Protein AF-A0A7Y5U8U3-F1 (afdb_monomer_lite)

Radius of gyration: 31.41 Å; chains: 1; bounding box: 68×71×103 Å

pLDDT: mean 82.49, std 16.89, range [25.64, 98.81]

Foldseek 3Di:
DVVVLVVLLVVLVVLLVVLVVLVVVQDDPHDGPPPPPPPVVVVVSLVSLQVSLVVQLVSCCVVPNCPDPLSVLSVDGFDQDPVRDTPSVSNNVSSVVVSVCSVVCVVPDDDPDAAEQDQVQAPQAAEEEEEEDPLLLVLLCVLFPFQHWHDDVFTWGWGWFQAPVRDIGIYTYDYFPHFFLQSLLVVLLRCCVRRVYQAYEYFAAWAWAQDLVAAQQAKEKEQWEKEFADWDDDPPDDIDGPIDGTGFDPLLNVLLVCVVVFCLDPLQDCVLLVDDDDDDDPDPVQFDDDPVSSVSNVNNNPPPPDGHYYDYWHEYAACDDQPACPVVVVVCVVPVTHTTYGGHQRSSSVSQVVDVVRRGYMYIHRHQHYHRGHGDVSSNSSSSSSSSSSVSSSVNSPSDDRPDDDPSRDLDPPCPVALAWKDAFPAWIFGWAFPDDDPQKTKIKGFQRTPGHHVVVLVVCLVCVVVDDQLRQKMFGLNFQAMFGFPHRWDWDDDPGMIIIITGGDPQPQFDQLQPFDKDFDWDQLDPVIDTDPPDIDGRPRCVQVLLQVQLQADQCFPDDDNGTHFCLLVSCVVPNDPCSQSRSSRRLNSLCHGWDQDPVVRDTDRSVSQFPGWDGKDWDDASDPQKTKIWTWTDTHNDPHTDIDIGIYGNDPPVRHDDDPPPPPVDDD

Secondary structure (DSSP, 8-state):
-HHHHHHHHHHHHHHHHHHHHHHHTTEETTEE---TT-HHHHHHHHHHHHHHHHHHHHHHHHHH-TTSHHHHTT-SPP-B-TTS-BTTTTTHHHHHHHHHHHHHHTT-PPP---EE--TT-TT--SEEEEE-SHHHHHHHHTTS---EEEESSSEEEEEEEE-TTS-EEEEEEEE-SS-SHHHHHHHHHHHHHHH--SEEEEEEEEEEPS-SS--TT-EEEEEEEEE---EE--TTS--EE--EEEEPPHHHHHHHHTGGGS--TTTTSHHHH-SPPPPP---GGGB-S-HHHHHHHHHHTTTTSS---EEEEEEEE-SS---SSHHHHHHHHH-TTEEEEESSHHHHHHHHHTSSSPPPEEEEEEEEEETTB---HHHHHHHHHHHHHHHHHHHHT--S---S---SSS---TTSSSSEEEEETTTEEEEEEEEEEETTEEEEEEESS-SB--HHHHHHHHHTGGGS-GGGSEEEEGGGTEEEEBSS--EEEEETTEEEEEEEBPPPPPPPPGGG---EEEE-TTSSS--EEEEEEE-GGGGHHHHHHHHHTSBTT-SSS-TT--BSHHHHHHHH-GGGHHHHHHHHHHHHHHS-EEETTTTEEE-TTTTEEEEEEEEE---SBTTEEEEEEEEEETT-SSPEEEEEEEE--STTS-PPP-TTTTS---

Structure (mmCIF, N/CA/C/O backbone):
data_AF-A0A7Y5U8U3-F1
#
_entry.id   AF-A0A7Y5U8U3-F1
#
loop_
_atom_site.group_PDB
_atom_site.id
_atom_site.type_symbol
_atom_site.label_atom_id
_atom_site.label_alt_id
_atom_site.label_comp_id
_atom_site.label_asym_id
_atom_site.label_entity_id
_atom_site.label_seq_id
_atom_site.pdbx_PDB_ins_code
_atom_site.Cartn_x
_atom_site.Cartn_y
_atom_site.Cartn_z
_atom_site.occupancy
_atom_site.B_iso_or_equiv
_atom_site.auth_seq_id
_atom_site.auth_comp_id
_atom_site.auth_asym_id
_atom_site.auth_atom_id
_atom_site.pdbx_PDB_model_num
ATOM 1 N N . MET A 1 1 ? 1.180 -22.832 -9.086 1.00 30.94 1 MET A N 1
ATOM 2 C CA . MET A 1 1 ? 0.641 -23.916 -8.230 1.00 30.94 1 MET A CA 1
ATOM 3 C C . MET A 1 1 ? 1.594 -25.105 -8.176 1.00 30.94 1 MET A C 1
ATOM 5 O O . MET A 1 1 ? 2.217 -25.264 -7.141 1.00 30.94 1 MET A O 1
ATOM 9 N N . VAL A 1 2 ? 1.851 -25.814 -9.286 1.00 25.64 2 VAL A N 1
ATOM 10 C CA . VAL A 1 2 ? 2.823 -26.938 -9.336 1.00 25.64 2 VAL A CA 1
ATOM 11 C C . VAL A 1 2 ? 4.246 -26.537 -8.893 1.00 25.64 2 VAL A C 1
ATOM 13 O O . VAL A 1 2 ? 4.939 -27.315 -8.246 1.00 25.64 2 VAL A O 1
ATOM 16 N N . ALA A 1 3 ? 4.679 -25.302 -9.177 1.00 29.58 3 ALA A N 1
ATOM 17 C CA . ALA A 1 3 ? 5.973 -24.781 -8.716 1.00 29.58 3 ALA A CA 1
ATOM 18 C C . ALA A 1 3 ? 6.032 -24.517 -7.194 1.00 29.58 3 ALA A C 1
ATOM 20 O O . ALA A 1 3 ? 7.074 -24.717 -6.585 1.00 29.58 3 ALA A O 1
ATOM 21 N N . ILE A 1 4 ? 4.908 -24.131 -6.579 1.00 39.44 4 ILE A N 1
ATOM 22 C CA . ILE A 1 4 ? 4.803 -23.834 -5.137 1.00 39.44 4 ILE A CA 1
ATOM 23 C C . ILE A 1 4 ? 4.740 -25.142 -4.329 1.00 39.44 4 ILE A C 1
ATOM 25 O O . ILE A 1 4 ? 5.334 -25.255 -3.262 1.00 39.44 4 ILE A O 1
ATOM 29 N N . GLU A 1 5 ? 4.059 -26.164 -4.853 1.00 44.19 5 GLU A N 1
ATOM 30 C CA . GLU A 1 5 ? 3.980 -27.495 -4.231 1.00 44.19 5 GLU A CA 1
ATOM 31 C C . GLU A 1 5 ? 5.332 -28.223 -4.224 1.00 44.19 5 GLU A C 1
ATOM 33 O O . GLU A 1 5 ? 5.681 -28.895 -3.246 1.00 44.19 5 GLU A O 1
ATOM 38 N N . ARG A 1 6 ? 6.124 -28.054 -5.292 1.00 46.38 6 ARG A N 1
ATOM 39 C CA . ARG A 1 6 ? 7.469 -28.631 -5.396 1.00 46.38 6 ARG A CA 1
ATOM 40 C C . ARG A 1 6 ? 8.427 -28.023 -4.362 1.00 46.38 6 ARG A C 1
ATOM 42 O O . ARG A 1 6 ? 9.148 -28.774 -3.712 1.00 46.38 6 ARG A O 1
ATOM 49 N N . ASP A 1 7 ? 8.343 -26.709 -4.153 1.00 61.81 7 ASP A N 1
ATOM 50 C CA . ASP A 1 7 ? 9.146 -25.959 -3.175 1.00 61.81 7 ASP A CA 1
ATOM 51 C C . ASP A 1 7 ? 8.806 -26.345 -1.718 1.00 61.81 7 ASP A C 1
ATOM 53 O O . ASP A 1 7 ? 9.686 -26.625 -0.904 1.00 61.81 7 ASP A O 1
ATOM 57 N N . ASN A 1 8 ? 7.515 -26.499 -1.395 1.00 67.44 8 ASN A N 1
ATOM 58 C CA . ASN A 1 8 ? 7.073 -26.896 -0.050 1.00 67.44 8 ASN A CA 1
ATOM 59 C C . ASN A 1 8 ? 7.468 -28.335 0.325 1.00 67.44 8 ASN A C 1
ATOM 61 O O . ASN A 1 8 ? 7.839 -28.600 1.472 1.00 67.44 8 ASN A O 1
ATOM 65 N N . THR A 1 9 ? 7.411 -29.265 -0.633 1.00 71.69 9 THR A N 1
ATOM 66 C CA . THR A 1 9 ? 7.802 -30.668 -0.412 1.00 71.69 9 THR A CA 1
ATOM 67 C C . THR A 1 9 ? 9.312 -30.792 -0.196 1.00 71.69 9 THR A C 1
ATOM 69 O O . THR A 1 9 ? 9.760 -31.513 0.698 1.00 71.69 9 THR A O 1
ATOM 72 N N . GLU A 1 10 ? 10.104 -30.056 -0.978 1.00 73.38 10 GLU A N 1
ATOM 73 C CA . GLU A 1 10 ? 11.561 -30.007 -0.843 1.00 73.38 10 GLU A CA 1
ATOM 74 C C . GLU A 1 10 ? 11.975 -29.398 0.503 1.00 73.38 10 GLU A C 1
ATOM 76 O O . GLU A 1 10 ? 12.818 -29.961 1.212 1.00 73.38 10 GLU A O 1
ATOM 81 N N . ARG A 1 11 ? 11.301 -28.318 0.920 1.00 80.50 11 ARG A N 1
ATOM 82 C CA . ARG A 1 11 ? 11.548 -27.658 2.204 1.00 80.50 11 ARG A CA 1
ATOM 83 C C . ARG A 1 11 ? 11.194 -28.532 3.410 1.00 80.50 11 ARG A C 1
ATOM 85 O O . ARG A 1 11 ? 11.972 -28.578 4.361 1.00 80.50 11 ARG A O 1
ATOM 92 N N . LEU A 1 12 ? 10.069 -29.254 3.378 1.00 81.62 12 LEU A N 1
ATOM 93 C CA . LEU A 1 12 ? 9.714 -30.222 4.428 1.00 81.62 12 LEU A CA 1
ATOM 94 C C . LEU A 1 12 ? 10.737 -31.363 4.514 1.00 81.62 12 LEU A C 1
ATOM 96 O O . LEU A 1 12 ? 11.136 -31.749 5.612 1.00 81.62 12 LEU A O 1
ATOM 100 N N . GLY A 1 13 ? 11.205 -31.864 3.367 1.00 80.50 13 GLY A N 1
ATOM 101 C CA . GLY A 1 13 ? 12.235 -32.901 3.316 1.00 80.50 13 GLY A CA 1
ATOM 102 C C . GLY A 1 13 ? 13.582 -32.445 3.888 1.00 80.50 13 GLY A C 1
ATOM 103 O O . GLY A 1 13 ? 14.270 -33.235 4.531 1.00 80.50 13 GLY A O 1
ATOM 104 N N . GLN A 1 14 ? 13.956 -31.179 3.686 1.00 84.25 14 GLN A N 1
ATOM 105 C CA . GLN A 1 14 ? 15.144 -30.589 4.306 1.00 84.25 14 GLN A CA 1
ATOM 106 C C . GLN A 1 14 ? 15.009 -30.510 5.832 1.00 84.25 14 GLN A C 1
ATOM 108 O O . GLN A 1 14 ? 15.882 -31.008 6.538 1.00 84.25 14 GLN A O 1
ATOM 113 N N . LEU A 1 15 ? 13.907 -29.945 6.335 1.00 84.00 15 LEU A N 1
ATOM 114 C CA . LEU A 1 15 ? 13.679 -29.794 7.777 1.00 84.00 15 LEU A CA 1
ATOM 115 C C . LEU A 1 15 ? 13.629 -31.140 8.506 1.00 84.00 15 LEU A C 1
ATOM 117 O O . LEU A 1 15 ? 14.062 -31.230 9.652 1.00 84.00 15 LEU A O 1
ATOM 121 N N . LEU A 1 16 ? 13.127 -32.187 7.845 1.00 85.06 16 LEU A N 1
ATOM 122 C CA . LEU A 1 16 ? 13.119 -33.535 8.403 1.00 85.06 16 LEU A CA 1
ATOM 123 C C . LEU A 1 16 ? 14.542 -34.080 8.605 1.00 85.06 16 LEU A C 1
ATOM 125 O O . LEU A 1 16 ? 14.820 -34.616 9.673 1.00 85.06 16 LEU A O 1
ATOM 129 N N . ARG A 1 17 ? 15.442 -33.901 7.626 1.00 84.19 17 ARG A N 1
ATOM 130 C CA . ARG A 1 17 ? 16.853 -34.311 7.751 1.00 84.19 17 ARG A CA 1
ATOM 131 C C . ARG A 1 17 ? 17.572 -33.534 8.851 1.00 84.19 17 ARG A C 1
ATOM 133 O O . ARG A 1 17 ? 18.213 -34.149 9.690 1.00 84.19 17 ARG A O 1
ATOM 140 N N . GLU A 1 18 ? 17.386 -32.214 8.893 1.00 83.69 18 GLU A N 1
ATOM 141 C CA . GLU A 1 18 ? 17.947 -31.354 9.948 1.00 83.69 18 GLU A CA 1
ATOM 142 C C . GLU A 1 18 ? 17.466 -31.786 11.347 1.00 83.69 18 GLU A C 1
ATOM 144 O O . GLU A 1 18 ? 18.234 -31.794 12.304 1.00 83.69 18 GLU A O 1
ATOM 149 N N . GLY A 1 19 ? 16.199 -32.194 11.475 1.00 81.69 19 GLY A N 1
ATOM 150 C CA . GLY A 1 19 ? 15.658 -32.719 12.728 1.00 81.69 19 GLY A CA 1
ATOM 151 C C . GLY A 1 19 ? 16.243 -34.075 13.122 1.00 81.69 19 GLY A C 1
ATOM 152 O O . GLY A 1 19 ? 16.535 -34.300 14.292 1.00 81.69 19 GLY A O 1
ATOM 153 N N . GLU A 1 20 ? 16.412 -34.985 12.161 1.00 81.94 20 GLU A N 1
ATOM 154 C CA . GLU A 1 20 ? 17.027 -36.297 12.393 1.00 81.94 20 GLU A CA 1
ATOM 155 C C . GLU A 1 20 ? 18.504 -36.165 12.798 1.00 81.94 20 GLU A C 1
ATOM 157 O O . GLU A 1 20 ? 18.944 -36.870 13.706 1.00 81.94 20 GLU A O 1
ATOM 162 N N . GLU A 1 21 ? 19.229 -35.211 12.208 1.00 80.00 21 GLU A N 1
ATOM 163 C CA . GLU A 1 21 ? 20.586 -34.831 12.615 1.00 80.00 21 GLU A CA 1
ATOM 164 C C . GLU A 1 21 ? 20.610 -34.265 14.038 1.00 80.00 21 GLU A C 1
ATOM 166 O O . GLU A 1 21 ? 21.392 -34.737 14.849 1.00 80.00 21 GLU A O 1
ATOM 171 N N . LEU A 1 22 ? 19.703 -33.348 14.403 1.00 76.94 22 LEU A N 1
ATOM 172 C CA . LEU A 1 22 ? 19.616 -32.824 15.777 1.00 76.94 22 LEU A CA 1
ATOM 173 C C . LEU A 1 22 ? 19.314 -33.914 16.820 1.00 76.94 22 LEU A C 1
ATOM 175 O O . LEU A 1 22 ? 19.774 -33.831 17.958 1.00 76.94 22 LEU A O 1
ATOM 179 N N . VAL A 1 23 ? 18.526 -34.933 16.461 1.00 74.19 23 VAL A N 1
ATOM 180 C CA . VAL A 1 23 ? 18.261 -36.081 17.344 1.00 74.19 23 VAL A CA 1
ATOM 181 C C . VAL A 1 23 ? 19.501 -36.972 17.475 1.00 74.19 23 VAL A C 1
ATOM 183 O O . VAL A 1 23 ? 19.782 -37.437 18.580 1.00 74.19 23 VAL A O 1
ATOM 186 N N . ALA A 1 24 ? 20.241 -37.194 16.385 1.00 69.38 24 ALA A N 1
ATOM 187 C CA . ALA A 1 24 ? 21.482 -37.970 16.379 1.00 69.38 24 ALA A CA 1
ATOM 188 C C . ALA A 1 24 ? 22.634 -37.243 17.101 1.00 69.38 24 ALA A C 1
ATOM 190 O O . ALA A 1 24 ? 23.353 -37.859 17.880 1.00 69.38 24 ALA A O 1
ATOM 191 N N . ASP A 1 25 ? 22.744 -35.923 16.942 1.00 64.50 25 ASP A N 1
ATOM 192 C CA . ASP A 1 25 ? 23.668 -35.051 17.683 1.00 64.50 25 ASP A CA 1
ATOM 193 C C . ASP A 1 25 ? 23.417 -35.099 19.201 1.00 64.50 25 ASP A C 1
ATOM 195 O O . ASP A 1 25 ? 24.288 -34.738 19.986 1.00 64.50 25 ASP A O 1
ATOM 199 N N . TRP A 1 26 ? 22.233 -35.546 19.635 1.00 64.56 26 TRP A N 1
ATOM 200 C CA . TRP A 1 26 ? 21.880 -35.705 21.046 1.00 64.56 26 TRP A CA 1
ATOM 201 C C . TRP A 1 26 ? 22.037 -37.157 21.555 1.00 64.56 26 TRP A C 1
ATOM 203 O O . TRP A 1 26 ? 22.127 -37.376 22.767 1.00 64.56 26 TRP A O 1
ATOM 213 N N . TRP A 1 27 ? 22.087 -38.161 20.664 1.00 55.69 27 TRP A N 1
ATOM 214 C CA . TRP A 1 27 ? 22.120 -39.598 20.996 1.00 55.69 27 TRP A CA 1
ATOM 215 C C . TRP A 1 27 ? 23.104 -40.391 20.124 1.00 55.69 27 TRP A C 1
ATOM 217 O O . TRP A 1 27 ? 22.936 -40.469 18.910 1.00 55.69 27 TRP A O 1
ATOM 227 N N . VAL A 1 28 ? 24.024 -41.133 20.752 1.00 45.47 28 VAL A N 1
ATOM 228 C CA . VAL A 1 28 ? 24.842 -42.161 20.077 1.00 45.47 28 VAL A CA 1
ATOM 229 C C . VAL A 1 28 ? 24.639 -43.504 20.785 1.00 45.47 28 VAL A C 1
ATOM 231 O O . VAL A 1 28 ? 24.711 -43.583 22.009 1.00 45.47 28 VAL A O 1
ATOM 234 N N . ASP A 1 29 ? 24.329 -44.560 20.026 1.00 39.72 29 ASP A N 1
ATOM 235 C CA . ASP A 1 29 ? 24.202 -45.951 20.503 1.00 39.72 29 ASP A CA 1
ATOM 236 C C . ASP A 1 29 ? 23.297 -46.166 21.736 1.00 39.72 29 ASP A C 1
ATOM 238 O O . ASP A 1 29 ? 23.566 -46.995 22.605 1.00 39.72 29 ASP A O 1
ATOM 242 N N . GLY A 1 30 ? 22.181 -45.436 21.817 1.00 43.81 30 GLY A N 1
ATOM 243 C CA . GLY A 1 30 ? 21.188 -45.621 22.884 1.00 43.81 30 GLY A CA 1
ATOM 244 C C . GLY A 1 30 ? 21.535 -44.945 24.215 1.00 43.81 30 GLY A C 1
ATOM 245 O O . GLY A 1 30 ? 20.812 -45.147 25.193 1.00 43.81 30 GLY A O 1
ATOM 246 N N . TYR A 1 31 ? 22.578 -44.110 24.244 1.00 38.72 31 TYR A N 1
ATOM 247 C CA . TYR A 1 31 ? 22.940 -43.276 25.388 1.00 38.72 31 TYR A CA 1
ATOM 248 C C . TYR A 1 31 ? 22.909 -41.782 25.006 1.00 38.72 31 TYR A C 1
ATOM 250 O O . TYR A 1 31 ? 23.302 -41.429 23.890 1.00 38.72 31 TYR A O 1
ATOM 258 N N . PRO A 1 32 ? 22.440 -40.889 25.902 1.00 54.09 32 PRO A N 1
ATOM 259 C CA . PRO A 1 32 ? 22.532 -39.450 25.675 1.00 54.09 32 PRO A CA 1
ATOM 260 C C . PRO A 1 32 ? 24.007 -39.039 25.629 1.00 54.09 32 PRO A C 1
ATOM 262 O O . PRO A 1 32 ? 24.787 -39.466 26.486 1.00 54.09 32 PRO A O 1
ATOM 265 N N . LEU A 1 33 ? 24.385 -38.202 24.658 1.00 53.94 33 LEU A N 1
ATOM 266 C CA . LEU A 1 33 ? 25.693 -37.550 24.669 1.00 53.94 33 LEU A CA 1
ATOM 267 C C . LEU A 1 33 ? 25.806 -36.767 25.977 1.00 53.94 33 LEU A C 1
ATOM 269 O O . LEU A 1 33 ? 25.033 -35.851 26.259 1.00 53.94 33 LEU A O 1
ATOM 273 N N . THR A 1 34 ? 26.724 -37.188 26.838 1.00 45.12 34 THR A N 1
ATOM 274 C CA . THR A 1 34 ? 26.915 -36.559 28.135 1.00 45.12 34 THR A CA 1
ATOM 275 C C . THR A 1 34 ? 27.558 -35.188 27.939 1.00 45.12 34 THR A C 1
ATOM 277 O O . THR A 1 34 ? 28.772 -35.067 28.049 1.00 45.12 34 THR A O 1
ATOM 280 N N . HIS A 1 35 ? 26.753 -34.134 27.779 1.00 48.91 35 HIS A N 1
ATOM 281 C CA . HIS A 1 35 ? 27.114 -32.772 28.213 1.00 48.91 35 HIS A CA 1
ATOM 282 C C . HIS A 1 35 ? 27.058 -32.665 29.749 1.00 48.91 35 HIS A C 1
ATOM 284 O O . HIS A 1 35 ? 26.630 -31.664 30.321 1.00 48.91 35 HIS A O 1
ATOM 290 N N . ILE A 1 36 ? 27.442 -33.732 30.458 1.00 43.84 36 ILE A N 1
ATOM 291 C CA . ILE A 1 36 ? 27.514 -33.729 31.916 1.00 43.84 36 ILE A CA 1
ATOM 292 C C . ILE A 1 36 ? 28.747 -32.898 32.276 1.00 43.84 36 ILE A C 1
ATOM 294 O O . ILE A 1 36 ? 29.857 -33.420 32.343 1.00 43.84 36 ILE A O 1
ATOM 298 N N . GLY A 1 37 ? 28.537 -31.593 32.464 1.00 46.91 37 GLY A N 1
ATOM 299 C CA . GLY A 1 37 ? 29.555 -30.651 32.932 1.00 46.91 37 GLY A CA 1
ATOM 300 C C . GLY A 1 37 ? 29.828 -29.435 32.042 1.00 46.91 37 GLY A C 1
ATOM 301 O O . GLY A 1 37 ? 30.671 -28.635 32.433 1.00 46.91 37 GLY A O 1
ATOM 302 N N . ASP A 1 38 ? 29.135 -29.265 30.910 1.00 54.75 38 ASP A N 1
ATOM 303 C CA . ASP A 1 38 ? 29.293 -28.104 30.014 1.00 54.75 38 ASP A CA 1
ATOM 304 C C . ASP A 1 38 ? 27.938 -27.394 29.788 1.00 54.75 38 ASP A C 1
ATOM 306 O O . ASP A 1 38 ? 27.159 -27.819 28.930 1.00 54.75 38 ASP A O 1
ATOM 310 N N . PRO A 1 39 ? 27.605 -26.368 30.601 1.00 57.88 39 PRO A N 1
ATOM 311 C CA . PRO A 1 39 ? 26.345 -25.627 30.502 1.00 57.88 39 PRO A CA 1
ATOM 312 C C . PRO A 1 39 ? 26.193 -24.871 29.178 1.00 57.88 39 PRO A C 1
ATOM 314 O O . PRO A 1 39 ? 25.087 -24.799 28.645 1.00 57.88 39 PRO A O 1
ATOM 317 N N . ASP A 1 40 ? 27.297 -24.358 28.630 1.00 57.47 40 ASP A N 1
ATOM 318 C CA . ASP A 1 40 ? 27.280 -23.501 27.443 1.00 57.47 40 ASP A CA 1
ATOM 319 C C . ASP A 1 40 ? 26.906 -24.314 26.189 1.00 57.47 40 ASP A C 1
ATOM 321 O O . ASP A 1 40 ? 26.108 -23.866 25.362 1.00 57.47 40 ASP A O 1
ATOM 325 N N . GLY A 1 41 ? 27.389 -25.559 26.087 1.00 60.84 41 GLY A N 1
ATOM 326 C CA . GLY A 1 41 ? 27.025 -26.472 24.996 1.00 60.84 41 GLY A CA 1
ATOM 327 C C . GLY A 1 41 ? 25.560 -26.939 25.023 1.00 60.84 41 GLY A C 1
ATOM 328 O O . GLY A 1 41 ? 24.977 -27.213 23.971 1.00 60.84 41 GLY A O 1
ATOM 329 N N . LEU A 1 42 ? 24.937 -27.005 26.207 1.00 65.62 42 LEU A N 1
ATOM 330 C CA . LEU A 1 42 ? 23.518 -27.350 26.349 1.00 65.62 42 LEU A CA 1
ATOM 331 C C . LEU A 1 42 ? 22.612 -26.208 25.876 1.00 65.62 42 LEU A C 1
ATOM 333 O O . LEU A 1 42 ? 21.643 -26.455 25.153 1.00 65.62 42 LEU A O 1
ATOM 337 N N . ASP A 1 43 ? 22.934 -24.976 26.264 1.00 66.94 43 ASP A N 1
ATOM 338 C CA . ASP A 1 43 ? 22.167 -23.793 25.877 1.00 66.94 43 ASP A CA 1
ATOM 339 C C . ASP A 1 43 ? 22.245 -23.555 24.359 1.00 66.94 43 ASP A C 1
ATOM 341 O O . ASP A 1 43 ? 21.211 -23.331 23.723 1.00 66.94 43 ASP A O 1
ATOM 345 N N . GLU A 1 44 ? 23.425 -23.729 23.750 1.00 70.50 44 GLU A N 1
ATOM 346 C CA . GLU A 1 44 ? 23.607 -23.640 22.293 1.00 70.50 44 GLU A CA 1
ATOM 347 C C . GLU A 1 44 ? 22.792 -24.714 21.543 1.00 70.50 44 GLU A C 1
ATOM 349 O O . GLU A 1 44 ? 22.140 -24.435 20.528 1.00 70.50 44 GLU A O 1
ATOM 354 N N . PHE A 1 45 ? 22.767 -25.950 22.053 1.00 71.25 45 PHE A N 1
ATOM 355 C CA . PHE A 1 45 ? 21.959 -27.024 21.474 1.00 71.25 45 PHE A CA 1
ATOM 356 C C . PHE A 1 45 ? 20.453 -26.735 21.581 1.00 71.25 45 PHE A C 1
ATOM 358 O O . PHE A 1 45 ? 19.717 -26.892 20.600 1.00 71.25 45 PHE A O 1
ATOM 365 N N . VAL A 1 46 ? 19.978 -26.283 22.749 1.00 72.50 46 VAL A N 1
ATOM 366 C CA . VAL A 1 46 ? 18.566 -25.929 22.964 1.00 72.50 46 VAL A CA 1
ATOM 367 C C . VAL A 1 46 ? 18.159 -24.761 22.064 1.00 72.50 46 VAL A C 1
ATOM 369 O O . VAL A 1 46 ? 17.077 -24.804 21.479 1.00 72.50 46 VAL A O 1
ATOM 372 N N . GLU A 1 47 ? 19.014 -23.757 21.874 1.00 75.38 47 GLU A N 1
ATOM 373 C CA . GLU A 1 47 ? 18.753 -22.627 20.976 1.00 75.38 47 GLU A CA 1
ATOM 374 C C . GLU A 1 47 ? 18.638 -23.065 19.505 1.00 75.38 47 GLU A C 1
ATOM 376 O O . GLU A 1 47 ? 17.675 -22.700 18.812 1.00 75.38 47 GLU A O 1
ATOM 381 N N . ARG A 1 48 ? 19.555 -23.923 19.034 1.00 77.38 48 ARG A N 1
ATOM 382 C CA . ARG A 1 48 ? 19.489 -24.529 17.691 1.00 77.38 48 ARG A CA 1
ATOM 383 C C . ARG A 1 48 ? 18.197 -25.327 17.500 1.00 77.38 48 ARG A C 1
ATOM 385 O O . ARG A 1 48 ? 17.498 -25.148 16.499 1.00 77.38 48 ARG A O 1
ATOM 392 N N . ALA A 1 49 ? 17.834 -26.150 18.482 1.00 76.19 49 ALA A N 1
ATOM 393 C CA . ALA A 1 49 ? 16.617 -26.955 18.458 1.00 76.19 49 ALA A CA 1
ATOM 394 C C . ALA A 1 49 ? 15.334 -26.103 18.475 1.00 76.19 49 ALA A C 1
ATOM 396 O O . ALA A 1 49 ? 14.378 -26.403 17.755 1.00 76.19 49 ALA A O 1
ATOM 397 N N . GLN A 1 50 ? 15.308 -25.013 19.250 1.00 80.81 50 GLN A N 1
ATOM 398 C CA . GLN A 1 50 ? 14.187 -24.067 19.280 1.00 80.81 50 GLN A CA 1
ATOM 399 C C . GLN A 1 50 ? 14.021 -23.334 17.951 1.00 80.81 50 GLN A C 1
ATOM 401 O O . GLN A 1 50 ? 12.897 -23.176 17.470 1.00 80.81 50 GLN A O 1
ATOM 406 N N . THR A 1 51 ? 15.128 -22.926 17.334 1.00 76.94 51 THR A N 1
ATOM 407 C CA . THR A 1 51 ? 15.132 -22.247 16.033 1.00 76.94 51 THR A CA 1
ATOM 408 C C . THR A 1 51 ? 14.609 -23.166 14.929 1.00 76.94 51 THR A C 1
ATOM 410 O O . THR A 1 51 ? 13.736 -22.778 14.142 1.00 76.94 51 THR A O 1
ATOM 413 N N . TRP A 1 52 ? 15.072 -24.418 14.906 1.00 85.69 52 TRP A N 1
ATOM 414 C CA . TRP A 1 52 ? 14.567 -25.442 13.992 1.00 85.69 52 TRP A CA 1
ATOM 415 C C . TRP A 1 52 ? 13.064 -25.697 14.198 1.00 85.69 52 TRP A C 1
ATOM 417 O O . TRP A 1 52 ? 12.283 -25.660 13.242 1.00 85.69 52 TRP A O 1
ATOM 427 N N . ARG A 1 53 ? 12.619 -25.845 15.452 1.00 87.81 53 ARG A N 1
ATOM 428 C CA . ARG A 1 53 ? 11.206 -26.043 15.810 1.00 87.81 53 ARG A CA 1
ATOM 429 C C . ARG A 1 53 ? 10.321 -24.861 15.388 1.00 87.81 53 ARG A C 1
ATOM 431 O O . ARG A 1 53 ? 9.257 -25.080 14.814 1.00 87.81 53 ARG A O 1
ATOM 438 N N . LEU A 1 54 ? 10.747 -23.616 15.610 1.00 78.88 54 LEU A N 1
ATOM 439 C CA . LEU A 1 54 ? 10.026 -22.412 15.160 1.00 78.88 54 LEU A CA 1
ATOM 440 C C . LEU A 1 54 ? 9.912 -22.345 13.633 1.00 78.88 54 LEU A C 1
ATOM 442 O O . LEU A 1 54 ? 8.871 -21.950 13.100 1.00 78.88 54 LEU A O 1
ATOM 446 N N . THR A 1 55 ? 10.955 -22.781 12.926 1.00 78.31 55 THR A N 1
ATOM 447 C CA . THR A 1 55 ? 10.948 -22.881 11.462 1.00 78.31 55 THR A CA 1
ATOM 448 C C . THR A 1 55 ? 9.924 -23.918 10.991 1.00 78.31 55 THR A C 1
ATOM 450 O O . THR A 1 55 ? 9.121 -23.628 10.100 1.00 78.31 55 THR A O 1
ATOM 453 N N . CYS A 1 56 ? 9.875 -25.083 11.645 1.00 78.69 56 CYS A N 1
ATOM 454 C CA . CYS A 1 56 ? 8.873 -26.118 11.387 1.00 78.69 56 CYS A CA 1
ATOM 455 C C . CYS A 1 56 ? 7.450 -25.626 11.688 1.00 78.69 56 CYS A C 1
ATOM 457 O O . CYS A 1 56 ? 6.570 -25.753 10.841 1.00 78.69 56 CYS A O 1
ATOM 459 N N . LEU A 1 57 ? 7.224 -24.997 12.846 1.00 82.62 57 LEU A N 1
ATOM 460 C CA . LEU A 1 57 ? 5.922 -24.449 13.236 1.00 82.62 57 LEU A CA 1
ATOM 461 C C . LEU A 1 57 ? 5.428 -23.394 12.242 1.00 82.62 57 LEU A C 1
ATOM 463 O O . LEU A 1 57 ? 4.255 -23.399 11.872 1.00 82.62 57 LEU A O 1
ATOM 467 N N . THR A 1 58 ? 6.317 -22.510 11.785 1.00 75.56 58 THR A N 1
ATOM 468 C CA . THR A 1 58 ? 5.982 -21.466 10.808 1.00 75.56 58 THR A CA 1
ATOM 469 C C . THR A 1 58 ? 5.563 -22.080 9.476 1.00 75.56 58 THR A C 1
ATOM 471 O O . THR A 1 58 ? 4.564 -21.659 8.893 1.00 75.56 58 THR A O 1
ATOM 474 N N . LEU A 1 59 ? 6.301 -23.086 8.998 1.00 76.06 59 LEU A N 1
ATOM 475 C CA . LEU A 1 59 ? 5.979 -23.767 7.749 1.00 76.06 59 LEU A CA 1
ATOM 476 C C . LEU A 1 59 ? 4.663 -24.548 7.858 1.00 76.06 59 LEU A C 1
ATOM 478 O O . LEU A 1 59 ? 3.788 -24.368 7.018 1.00 76.06 59 LEU A O 1
ATOM 482 N N . LEU A 1 60 ? 4.472 -25.345 8.912 1.00 74.56 60 LEU A N 1
ATOM 483 C CA . LEU A 1 60 ? 3.240 -26.117 9.112 1.00 74.56 60 LEU A CA 1
ATOM 484 C C . LEU A 1 60 ? 2.019 -25.215 9.318 1.00 74.56 60 LEU A C 1
ATOM 486 O O . LEU A 1 60 ? 0.970 -25.470 8.734 1.00 74.56 60 LEU A O 1
ATOM 490 N N . SER A 1 61 ? 2.165 -24.106 10.049 1.00 73.81 61 SER A N 1
ATOM 491 C CA . SER A 1 61 ? 1.080 -23.132 10.228 1.00 73.81 61 SER A CA 1
ATOM 492 C C . SER A 1 61 ? 0.694 -22.450 8.916 1.00 73.81 61 SER A C 1
ATOM 494 O O . SER A 1 61 ? -0.471 -22.114 8.727 1.00 73.81 61 SER A O 1
ATOM 496 N N . ARG A 1 62 ? 1.647 -22.262 7.994 1.00 73.69 62 ARG A N 1
ATOM 497 C CA . ARG A 1 62 ? 1.369 -21.753 6.641 1.00 73.69 62 ARG A CA 1
ATOM 498 C C . ARG A 1 62 ? 0.707 -22.801 5.749 1.00 73.69 62 ARG A C 1
ATOM 500 O O . ARG A 1 62 ? -0.158 -22.437 4.963 1.00 73.69 62 ARG A O 1
ATOM 507 N N . LEU A 1 63 ? 1.123 -24.063 5.857 1.00 65.94 63 LEU A N 1
ATOM 508 C CA . LEU A 1 63 ? 0.620 -25.155 5.020 1.00 65.94 63 LEU A CA 1
ATOM 509 C C . LEU A 1 63 ? -0.777 -25.626 5.441 1.00 65.94 63 LEU A C 1
ATOM 511 O O . LEU A 1 63 ? -1.631 -25.816 4.584 1.00 65.94 63 LEU A O 1
ATOM 515 N N . PHE A 1 64 ? -1.020 -25.770 6.745 1.00 71.31 64 PHE A N 1
ATOM 516 C CA . PHE A 1 64 ? -2.227 -26.407 7.283 1.00 71.31 64 PHE A CA 1
ATOM 517 C C . PHE A 1 64 ? -3.063 -25.496 8.196 1.00 71.31 64 PHE A C 1
ATOM 519 O O . PHE A 1 64 ? -4.159 -25.864 8.614 1.00 71.31 64 PHE A O 1
ATOM 526 N N . GLY A 1 65 ? -2.561 -24.302 8.525 1.00 63.75 65 GLY A N 1
ATOM 527 C CA . GLY A 1 65 ? -3.147 -23.422 9.537 1.00 63.75 65 GLY A CA 1
ATOM 528 C C . GLY A 1 65 ? -2.597 -23.689 10.942 1.00 63.75 65 GLY A C 1
ATOM 529 O O . GLY A 1 65 ? -2.120 -24.780 11.260 1.00 63.75 65 GLY A O 1
ATOM 530 N N . SER A 1 66 ? -2.657 -22.677 11.811 1.00 67.31 66 SER A N 1
ATOM 531 C CA . SER A 1 66 ? -2.129 -22.739 13.185 1.00 67.31 66 SER A CA 1
ATOM 532 C C . SER A 1 66 ? -2.885 -23.718 14.087 1.00 67.31 66 SER A C 1
ATOM 534 O O . SER A 1 66 ? -2.309 -24.271 15.019 1.00 67.31 66 SER A O 1
ATOM 536 N N . GLU A 1 67 ? -4.165 -23.962 13.798 1.00 73.12 67 GLU A N 1
ATOM 537 C CA . GLU A 1 67 ? -5.020 -24.855 14.587 1.00 73.12 67 GLU A CA 1
ATOM 538 C C . GLU A 1 67 ? -4.897 -26.335 14.197 1.00 73.12 67 GLU A C 1
ATOM 540 O O . GLU A 1 67 ? -5.446 -27.200 14.886 1.00 73.12 67 GLU A O 1
ATOM 545 N N . HIS A 1 68 ? -4.176 -26.639 13.115 1.00 76.50 68 HIS A N 1
ATOM 546 C CA . HIS A 1 68 ? -4.025 -28.000 12.618 1.00 76.50 68 HIS A CA 1
ATOM 547 C C . HIS A 1 68 ? -3.272 -28.888 13.624 1.00 76.50 68 HIS A C 1
ATOM 549 O O . HIS A 1 68 ? -2.293 -28.416 14.212 1.00 76.50 68 HIS A O 1
ATOM 555 N N . PRO A 1 69 ? -3.641 -30.175 13.804 1.00 79.88 69 PRO A N 1
ATOM 556 C CA . PRO A 1 69 ? -2.959 -31.074 14.741 1.00 79.88 69 PRO A CA 1
ATOM 557 C C . PRO A 1 69 ? -1.438 -31.132 14.545 1.00 79.88 69 PRO A C 1
ATOM 559 O O . PRO A 1 69 ? -0.692 -31.169 15.521 1.00 79.88 69 PRO A O 1
ATOM 562 N N . LEU A 1 70 ? -0.971 -31.065 13.293 1.00 80.62 70 LEU A N 1
ATOM 563 C CA . LEU A 1 70 ? 0.459 -31.060 12.964 1.00 80.62 70 LEU A CA 1
ATOM 564 C C . LEU A 1 70 ? 1.168 -29.768 13.393 1.00 80.62 70 LEU A C 1
ATOM 566 O O . LEU A 1 70 ? 2.286 -29.821 13.901 1.00 80.62 70 LEU A O 1
ATOM 570 N N . SER A 1 71 ? 0.507 -28.617 13.244 1.00 79.25 71 SER A N 1
ATOM 571 C CA . SER A 1 71 ? 1.012 -27.321 13.714 1.00 79.25 71 SER A CA 1
ATOM 572 C C . SER A 1 71 ? 1.016 -27.261 15.243 1.00 79.25 71 SER A C 1
ATOM 574 O O . SER A 1 71 ? 2.001 -26.839 15.844 1.00 79.25 71 SER A O 1
ATOM 576 N N . LYS A 1 72 ? -0.039 -27.771 15.892 1.00 81.81 72 LYS A N 1
ATOM 577 C CA . LYS A 1 72 ? -0.135 -27.859 17.358 1.00 81.81 72 LYS A CA 1
ATOM 578 C C . LYS A 1 72 ? 0.927 -28.763 17.967 1.00 81.81 72 LYS A C 1
ATOM 580 O O . LYS A 1 72 ? 1.477 -28.421 19.006 1.00 81.81 72 LYS A O 1
ATOM 585 N N . ALA A 1 73 ? 1.277 -29.863 17.306 1.00 80.38 73 ALA A N 1
ATOM 586 C CA . ALA A 1 73 ? 2.349 -30.741 17.769 1.00 80.38 73 ALA A CA 1
ATOM 587 C C . ALA A 1 73 ? 3.732 -30.056 17.782 1.00 80.38 73 ALA A C 1
ATOM 589 O O . ALA A 1 73 ? 4.626 -30.499 18.495 1.00 80.38 73 ALA A O 1
ATOM 590 N N . MET A 1 74 ? 3.897 -28.955 17.037 1.00 80.94 74 MET A N 1
ATOM 591 C CA . MET A 1 74 ? 5.087 -28.098 17.066 1.00 80.94 74 MET A CA 1
ATOM 592 C C . MET A 1 74 ? 4.936 -26.885 17.987 1.00 80.94 74 MET A C 1
ATOM 594 O O . MET A 1 74 ? 5.858 -26.078 18.072 1.00 80.94 74 MET A O 1
ATOM 598 N N . ALA A 1 75 ? 3.796 -26.695 18.657 1.00 71.50 75 ALA A N 1
ATOM 599 C CA . ALA A 1 75 ? 3.529 -25.527 19.500 1.00 71.50 75 ALA A CA 1
ATOM 600 C C . ALA A 1 75 ? 4.219 -25.601 20.874 1.00 71.50 75 ALA A C 1
ATOM 602 O O . ALA A 1 75 ? 4.462 -24.557 21.491 1.00 71.50 75 ALA A O 1
ATOM 603 N N . ASP A 1 76 ? 4.639 -26.793 21.292 1.00 75.94 76 ASP A N 1
ATOM 604 C CA . ASP A 1 76 ? 5.383 -26.966 22.531 1.00 75.94 76 ASP A CA 1
ATOM 605 C C . ASP A 1 76 ? 6.873 -26.648 22.335 1.00 75.94 76 ASP A C 1
ATOM 607 O O . ASP A 1 76 ? 7.505 -27.158 21.405 1.00 75.94 76 ASP A O 1
ATOM 611 N N . PRO A 1 77 ? 7.460 -25.779 23.178 1.00 76.56 77 PRO A N 1
ATOM 612 C CA . PRO A 1 77 ? 8.880 -25.460 23.112 1.00 76.56 77 PRO A CA 1
ATOM 613 C C . PRO A 1 77 ? 9.746 -26.677 23.443 1.00 76.56 77 PRO A C 1
ATOM 615 O O . PRO A 1 77 ? 9.383 -27.513 24.272 1.00 76.56 77 PRO A O 1
ATOM 618 N N . VAL A 1 78 ? 10.938 -26.713 22.847 1.00 72.62 78 VAL A N 1
ATOM 619 C CA . VAL A 1 78 ? 11.984 -27.675 23.206 1.00 72.62 78 VAL A CA 1
ATOM 620 C C . VAL A 1 78 ? 12.400 -27.442 24.662 1.00 72.62 78 VAL A C 1
ATOM 622 O O . VAL A 1 78 ? 12.866 -26.360 25.018 1.00 72.62 78 VAL A O 1
ATOM 625 N N . ARG A 1 79 ? 12.181 -28.422 25.537 1.00 68.50 79 ARG A N 1
ATOM 626 C CA . ARG A 1 79 ? 12.486 -28.303 26.969 1.00 68.50 79 ARG A CA 1
ATOM 627 C C . ARG A 1 79 ? 13.163 -29.558 27.483 1.00 68.50 79 ARG A C 1
ATOM 629 O O . ARG A 1 79 ? 12.868 -30.662 27.029 1.00 68.50 79 ARG A O 1
ATOM 636 N N . GLN A 1 80 ? 14.038 -29.354 28.461 1.00 62.56 80 GLN A N 1
ATOM 637 C CA . GLN A 1 80 ? 14.587 -30.423 29.273 1.00 62.56 80 GLN A CA 1
ATOM 638 C C . GLN A 1 80 ? 13.570 -30.787 30.363 1.00 62.56 80 GLN A C 1
ATOM 640 O O . GLN A 1 80 ? 13.079 -29.910 31.078 1.00 62.56 80 GLN A O 1
ATOM 645 N N . ASP A 1 81 ? 13.209 -32.062 30.467 1.00 59.44 81 ASP A N 1
ATOM 646 C CA . ASP A 1 81 ? 12.378 -32.553 31.563 1.00 59.44 81 ASP A CA 1
ATOM 647 C C . ASP A 1 81 ? 13.192 -32.727 32.859 1.00 59.44 81 ASP A C 1
ATOM 649 O O . ASP A 1 81 ? 14.422 -32.652 32.869 1.00 59.44 81 ASP A O 1
ATOM 653 N N . GLY A 1 82 ? 12.507 -32.990 33.978 1.00 47.69 82 GLY A N 1
ATOM 654 C CA . GLY A 1 82 ? 13.145 -33.188 35.289 1.00 47.69 82 GLY A CA 1
ATOM 655 C C . GLY A 1 82 ? 14.090 -34.398 35.379 1.00 47.69 82 GLY A C 1
ATOM 656 O O . GLY A 1 82 ? 14.715 -34.590 36.417 1.00 47.69 82 GLY A O 1
ATOM 657 N N . SER A 1 83 ? 14.203 -35.207 34.318 1.00 52.25 83 SER A N 1
ATOM 658 C CA . SER A 1 83 ? 15.155 -36.317 34.188 1.00 52.25 83 SER A CA 1
ATOM 659 C C . SER A 1 83 ? 16.352 -35.988 33.286 1.00 52.25 83 SER A C 1
ATOM 661 O O . SER A 1 83 ? 17.188 -36.853 33.029 1.00 52.25 83 SER A O 1
ATOM 663 N N . GLY A 1 84 ? 16.447 -34.744 32.807 1.00 55.03 84 GLY A N 1
ATOM 664 C CA . GLY A 1 84 ? 17.527 -34.274 31.948 1.00 55.03 84 GLY A CA 1
ATOM 665 C C . GLY A 1 84 ? 17.308 -34.533 30.453 1.00 55.03 84 GLY A C 1
ATOM 666 O O . GLY A 1 84 ? 18.226 -34.292 29.669 1.00 55.03 84 GLY A O 1
ATOM 667 N N . ARG A 1 85 ? 16.126 -35.006 30.028 1.00 56.94 85 ARG A N 1
ATOM 668 C CA . ARG A 1 85 ? 15.849 -35.382 28.630 1.00 56.94 85 ARG A CA 1
ATOM 669 C C . ARG A 1 85 ? 15.204 -34.239 27.852 1.00 56.94 85 ARG A C 1
ATOM 671 O O . ARG A 1 85 ? 14.261 -33.620 28.328 1.00 56.94 85 ARG A O 1
ATOM 678 N N . ILE A 1 86 ? 15.674 -34.006 26.627 1.00 66.38 86 ILE A N 1
ATOM 679 C CA . ILE A 1 86 ? 15.088 -33.040 25.689 1.00 66.38 86 ILE A CA 1
ATOM 680 C C . ILE A 1 86 ? 14.031 -33.736 24.815 1.00 66.38 86 ILE A C 1
ATOM 682 O O . ILE A 1 86 ? 14.275 -34.803 24.243 1.00 66.38 86 ILE A O 1
ATOM 686 N N . ASN A 1 87 ? 12.851 -33.129 24.673 1.00 71.19 87 ASN A N 1
ATOM 687 C CA . ASN A 1 87 ? 11.698 -33.659 23.925 1.00 71.19 87 ASN A CA 1
ATOM 688 C C . ASN A 1 87 ? 11.820 -33.549 22.386 1.00 71.19 87 ASN A C 1
ATOM 690 O O . ASN A 1 87 ? 10.846 -33.284 21.693 1.00 71.19 87 ASN A O 1
ATOM 694 N N . LEU A 1 88 ? 13.006 -33.756 21.813 1.00 70.50 88 LEU A N 1
ATOM 695 C CA . LEU A 1 88 ? 13.230 -33.565 20.372 1.00 70.50 88 LEU A CA 1
ATOM 696 C C . LEU A 1 88 ? 12.642 -34.708 19.523 1.00 70.50 88 LEU A C 1
ATOM 698 O O . LEU A 1 88 ? 12.052 -34.487 18.466 1.00 70.50 88 LEU A O 1
ATOM 702 N N . HIS A 1 89 ? 12.711 -35.939 20.037 1.00 67.69 89 HIS A N 1
ATOM 703 C CA . HIS A 1 89 ? 12.173 -37.140 19.386 1.00 67.69 89 HIS A CA 1
ATOM 704 C C . HIS A 1 89 ? 10.646 -37.100 19.180 1.00 67.69 89 HIS A C 1
ATOM 706 O O . HIS A 1 89 ? 10.129 -37.786 18.298 1.00 67.69 89 HIS A O 1
ATOM 712 N N . THR A 1 90 ? 9.915 -36.284 19.950 1.00 73.25 90 THR A N 1
ATOM 713 C CA . THR A 1 90 ? 8.456 -36.132 19.815 1.00 73.25 90 THR A CA 1
ATOM 714 C C . THR A 1 90 ? 8.058 -35.213 18.658 1.00 73.25 90 THR A C 1
ATOM 716 O O . THR A 1 90 ? 6.892 -35.196 18.273 1.00 73.25 90 THR A O 1
ATOM 719 N N . LEU A 1 91 ? 9.012 -34.478 18.073 1.00 76.12 91 LEU A N 1
ATOM 720 C CA . LEU A 1 91 ? 8.775 -33.499 17.007 1.00 76.12 91 LEU A CA 1
ATOM 721 C C . LEU A 1 91 ? 8.993 -34.079 15.595 1.00 76.12 91 LEU A C 1
ATOM 723 O O . LEU A 1 91 ? 8.476 -33.552 14.616 1.00 76.12 91 LEU A O 1
ATOM 727 N N . ILE A 1 92 ? 9.680 -35.214 15.454 1.00 80.88 92 ILE A N 1
ATOM 728 C CA . ILE A 1 92 ? 9.888 -35.873 14.149 1.00 80.88 92 ILE A CA 1
ATOM 729 C C . ILE A 1 92 ? 8.602 -36.501 13.562 1.00 80.88 92 ILE A C 1
ATOM 731 O O . ILE A 1 92 ? 8.350 -36.334 12.363 1.00 80.88 92 ILE A O 1
ATOM 735 N N . PRO A 1 93 ? 7.748 -37.202 14.339 1.00 84.06 93 PRO A N 1
ATOM 736 C CA . PRO A 1 93 ? 6.545 -37.834 13.792 1.00 84.06 93 PRO A CA 1
ATOM 737 C C . PRO A 1 93 ? 5.550 -36.861 13.120 1.00 84.06 93 PRO A C 1
ATOM 739 O O . PRO A 1 93 ? 5.086 -37.188 12.023 1.00 84.06 93 PRO A O 1
ATOM 742 N N . PRO A 1 94 ? 5.261 -35.661 13.672 1.00 80.19 94 PRO A N 1
ATOM 743 C CA . PRO A 1 94 ? 4.417 -34.665 13.003 1.00 80.19 94 PRO A CA 1
ATOM 744 C C . PRO A 1 94 ? 4.963 -34.185 11.650 1.00 80.19 94 PRO A C 1
ATOM 746 O O . PRO A 1 94 ? 4.192 -34.021 10.709 1.00 80.19 94 PRO A O 1
ATOM 749 N N . LEU A 1 95 ? 6.283 -34.013 11.503 1.00 81.69 95 LEU A N 1
ATOM 750 C CA . LEU A 1 95 ? 6.902 -33.629 10.223 1.00 81.69 95 LEU A CA 1
ATOM 751 C C . LEU A 1 95 ? 6.769 -34.728 9.162 1.00 81.69 95 LEU A C 1
ATOM 753 O O . LEU A 1 95 ? 6.477 -34.439 8.002 1.00 81.69 95 LEU A O 1
ATOM 757 N N . ARG A 1 96 ? 6.925 -36.002 9.549 1.00 84.44 96 ARG A N 1
ATOM 758 C CA . ARG A 1 96 ? 6.696 -37.132 8.631 1.00 84.44 96 ARG A CA 1
ATOM 759 C C . ARG A 1 96 ? 5.232 -37.242 8.211 1.00 84.44 96 ARG A C 1
ATOM 761 O O . ARG A 1 96 ? 4.965 -37.574 7.059 1.00 84.44 96 ARG A O 1
ATOM 768 N N . ALA A 1 97 ? 4.301 -36.971 9.126 1.00 82.25 97 ALA A N 1
ATOM 769 C CA . ALA A 1 97 ? 2.874 -36.939 8.824 1.00 82.25 97 ALA A CA 1
ATOM 770 C C . ALA A 1 97 ? 2.531 -35.783 7.869 1.00 82.25 97 ALA A C 1
ATOM 772 O O . ALA A 1 97 ? 1.890 -36.026 6.853 1.00 82.25 97 ALA A O 1
ATOM 773 N N . ALA A 1 98 ? 3.072 -34.583 8.109 1.00 80.25 98 ALA A N 1
ATOM 774 C CA . ALA A 1 98 ? 2.937 -33.433 7.214 1.00 80.25 98 ALA A CA 1
ATOM 775 C C . ALA A 1 98 ? 3.441 -33.727 5.799 1.00 80.25 98 ALA A C 1
ATOM 777 O O . ALA A 1 98 ? 2.777 -33.403 4.821 1.00 80.25 98 ALA A O 1
ATOM 778 N N . MET A 1 99 ? 4.604 -34.373 5.676 1.00 80.62 99 MET A N 1
ATOM 779 C CA . MET A 1 99 ? 5.177 -34.716 4.375 1.00 80.62 99 MET A CA 1
ATOM 780 C C . MET A 1 99 ? 4.294 -35.698 3.591 1.00 80.62 99 MET A C 1
ATOM 782 O O . MET A 1 99 ? 4.180 -35.566 2.377 1.00 80.62 99 MET A O 1
ATOM 786 N N . ARG A 1 100 ? 3.644 -36.651 4.274 1.00 79.50 100 ARG A N 1
ATOM 787 C CA . ARG A 1 100 ? 2.667 -37.559 3.649 1.00 79.50 100 ARG A CA 1
ATOM 788 C C . ARG A 1 100 ? 1.392 -36.823 3.256 1.00 79.50 100 ARG A C 1
ATOM 790 O O . ARG A 1 100 ? 0.910 -37.016 2.150 1.00 79.50 100 ARG A O 1
ATOM 797 N N . GLU A 1 101 ? 0.901 -35.943 4.122 1.00 77.06 101 GLU A N 1
ATOM 798 C CA . GLU A 1 101 ? -0.312 -35.166 3.874 1.00 77.06 101 GLU A CA 1
ATOM 799 C C . GLU A 1 101 ? -0.143 -34.231 2.672 1.00 77.06 101 GLU A C 1
ATOM 801 O O . GLU A 1 101 ? -0.964 -34.287 1.772 1.00 77.06 101 GLU A O 1
ATOM 806 N N . VAL A 1 102 ? 0.972 -33.494 2.549 1.00 69.94 102 VAL A N 1
ATOM 807 C CA . VAL A 1 102 ? 1.265 -32.673 1.351 1.00 69.94 102 VAL A CA 1
ATOM 808 C C . VAL A 1 102 ? 1.368 -33.524 0.075 1.00 69.94 102 VAL A C 1
ATOM 810 O O . VAL A 1 102 ? 0.947 -33.089 -0.997 1.00 69.94 102 VAL A O 1
ATOM 813 N N . GLN A 1 103 ? 1.913 -34.742 0.169 1.00 69.31 103 GLN A N 1
ATOM 814 C CA . GLN A 1 103 ? 2.022 -35.663 -0.970 1.00 69.31 103 GLN A CA 1
ATOM 815 C C . GLN A 1 103 ? 0.666 -36.265 -1.382 1.00 69.31 103 GLN A C 1
ATOM 817 O O . GLN A 1 103 ? 0.455 -36.524 -2.571 1.00 69.31 103 GLN A O 1
ATOM 822 N N . ASP A 1 104 ? -0.252 -36.447 -0.432 1.00 60.88 104 ASP A N 1
ATOM 823 C CA . ASP A 1 104 ? -1.605 -36.958 -0.663 1.00 60.88 104 ASP A CA 1
ATOM 824 C C . ASP A 1 104 ? -2.593 -35.845 -1.096 1.00 60.88 104 ASP A C 1
ATOM 826 O O . ASP A 1 104 ? -3.422 -36.075 -1.986 1.00 60.88 104 ASP A O 1
ATOM 830 N N . ASP A 1 105 ? -2.466 -34.621 -0.562 1.00 51.84 105 ASP A N 1
ATOM 831 C CA . ASP A 1 105 ? -3.326 -33.455 -0.856 1.00 51.84 105 ASP A CA 1
ATOM 832 C C . ASP A 1 105 ? -3.083 -32.835 -2.239 1.00 51.84 105 ASP A C 1
ATOM 834 O O . ASP A 1 105 ? -3.977 -32.195 -2.800 1.00 51.84 105 ASP A O 1
ATOM 838 N N . GLY A 1 106 ? -1.938 -33.118 -2.872 1.00 44.59 106 GLY A N 1
ATOM 839 C CA . GLY A 1 106 ? -1.695 -32.797 -4.286 1.00 44.59 106 GLY A CA 1
ATOM 840 C C . GLY A 1 106 ? -2.721 -33.425 -5.247 1.00 44.59 106 GLY A C 1
ATOM 841 O O . GLY A 1 106 ? -2.780 -33.071 -6.424 1.00 44.59 106 GLY A O 1
ATOM 842 N N . ARG A 1 107 ? -3.570 -34.347 -4.763 1.00 41.72 107 ARG A N 1
ATOM 843 C CA . ARG A 1 107 ? -4.703 -34.906 -5.516 1.00 41.72 107 ARG A CA 1
ATOM 844 C C . ARG A 1 107 ? -6.049 -34.225 -5.220 1.00 41.72 107 ARG A C 1
ATOM 846 O O . ARG A 1 107 ? -6.999 -34.507 -5.953 1.00 41.72 107 ARG A O 1
ATOM 853 N N . LYS A 1 108 ? -6.175 -33.374 -4.185 1.00 36.22 108 LYS A N 1
ATOM 854 C CA . LYS A 1 108 ? -7.461 -32.816 -3.703 1.00 36.22 108 LYS A CA 1
ATOM 855 C C . LYS A 1 108 ? -7.373 -31.451 -2.963 1.00 36.22 108 LYS A C 1
ATOM 857 O O . LYS A 1 108 ? -8.018 -31.285 -1.936 1.00 36.22 108 LYS A O 1
ATOM 862 N N . ALA A 1 109 ? -6.691 -30.427 -3.483 1.00 28.62 109 ALA A N 1
ATOM 863 C CA . ALA A 1 109 ? -6.755 -29.076 -2.885 1.00 28.62 109 ALA A CA 1
ATOM 864 C C . ALA A 1 109 ? -7.962 -28.223 -3.382 1.00 28.62 109 ALA A C 1
ATOM 866 O O . ALA A 1 109 ? -8.304 -28.270 -4.569 1.00 28.62 109 ALA A O 1
ATOM 867 N N . PRO A 1 110 ? -8.607 -27.404 -2.516 1.00 27.61 110 PRO A N 1
ATOM 868 C CA . PRO A 1 110 ? -9.762 -26.570 -2.859 1.00 27.61 110 PRO A CA 1
ATOM 869 C C . PRO A 1 110 ? -9.357 -25.279 -3.596 1.00 27.61 110 PRO A C 1
ATOM 871 O O . PRO A 1 110 ? -8.506 -24.509 -3.155 1.00 27.61 110 PRO A O 1
ATOM 874 N N . SER A 1 111 ? -10.020 -25.000 -4.719 1.00 30.88 111 SER A N 1
ATOM 875 C CA . SER A 1 111 ? -9.816 -23.798 -5.535 1.00 30.88 111 SER A CA 1
ATOM 876 C C . SER A 1 111 ? -10.223 -22.515 -4.791 1.00 30.88 111 SER A C 1
ATOM 878 O O . SER A 1 111 ? -11.397 -22.373 -4.434 1.00 30.88 111 SER A O 1
ATOM 880 N N . ARG A 1 112 ? -9.320 -21.527 -4.648 1.00 38.41 112 ARG A N 1
ATOM 881 C CA . ARG A 1 112 ? -9.723 -20.125 -4.413 1.00 38.41 112 ARG A CA 1
ATOM 882 C C . ARG A 1 112 ? -10.592 -19.705 -5.596 1.00 38.41 112 ARG A C 1
ATOM 884 O O . ARG A 1 112 ? -10.109 -19.588 -6.720 1.00 38.41 112 ARG A O 1
ATOM 891 N N . ARG A 1 113 ? -11.899 -19.595 -5.367 1.00 35.19 113 ARG A N 1
ATOM 892 C CA . ARG A 1 113 ? -12.879 -19.399 -6.434 1.00 35.19 113 ARG A CA 1
ATOM 893 C C . ARG A 1 113 ? -12.695 -18.000 -7.022 1.00 35.19 113 ARG A C 1
ATOM 895 O O . ARG A 1 113 ? -13.017 -17.009 -6.382 1.00 35.19 113 ARG A O 1
ATOM 902 N N . ALA A 1 114 ? -12.178 -17.963 -8.243 1.00 38.59 114 ALA A N 1
ATOM 903 C CA . ALA A 1 114 ? -12.307 -16.874 -9.197 1.00 38.59 114 ALA A CA 1
ATOM 904 C C . ALA A 1 114 ? -13.688 -16.204 -9.098 1.00 38.59 114 ALA A C 1
ATOM 906 O O . ALA A 1 114 ? -14.692 -16.814 -9.479 1.00 38.59 114 ALA A O 1
ATOM 907 N N . MET A 1 115 ? -13.759 -14.975 -8.582 1.00 47.59 115 MET A N 1
ATOM 908 C CA . MET A 1 115 ? -15.015 -14.231 -8.577 1.00 47.59 115 MET A CA 1
ATOM 909 C C . MET A 1 115 ? -15.213 -13.587 -9.953 1.00 47.59 115 MET A C 1
ATOM 911 O O . MET A 1 115 ? -14.278 -13.071 -10.573 1.00 47.59 115 MET A O 1
ATOM 915 N N . LYS A 1 116 ? -16.436 -13.675 -10.480 1.00 57.53 116 LYS A N 1
ATOM 916 C CA . LYS A 1 116 ? -16.819 -13.021 -11.736 1.00 57.53 116 LYS A CA 1
ATOM 917 C C . LYS A 1 116 ? -16.708 -11.504 -11.556 1.00 57.53 116 LYS A C 1
ATOM 919 O O . LYS A 1 116 ? -17.065 -11.019 -10.487 1.00 57.53 116 LYS A O 1
ATOM 924 N N . LEU A 1 117 ? -16.241 -10.783 -12.580 1.00 63.72 117 LEU A N 1
ATOM 925 C CA . LEU A 1 117 ? -16.031 -9.332 -12.525 1.00 63.72 117 LEU A CA 1
ATOM 926 C C . LEU A 1 117 ? -17.262 -8.599 -11.942 1.00 63.72 117 LEU A C 1
ATOM 928 O O . LEU A 1 117 ? -18.330 -8.635 -12.566 1.00 63.72 117 LEU A O 1
ATOM 932 N N . PRO A 1 118 ? -17.145 -7.948 -10.768 1.00 66.06 118 PRO A N 1
ATOM 933 C CA . PRO A 1 118 ? -18.246 -7.196 -10.178 1.00 66.06 118 PRO A CA 1
ATOM 934 C C . PRO A 1 118 ? -18.616 -5.998 -11.058 1.00 66.06 118 PRO A C 1
ATOM 936 O O . PRO A 1 118 ? -17.746 -5.250 -11.504 1.00 66.06 118 PRO A O 1
ATOM 939 N N . ALA A 1 119 ? -19.913 -5.789 -11.302 1.00 61.31 119 ALA A N 1
ATOM 940 C CA . ALA A 1 119 ? -20.390 -4.682 -12.139 1.00 61.31 119 ALA A CA 1
ATOM 941 C C . ALA A 1 119 ? -20.025 -3.298 -11.567 1.00 61.31 119 ALA A C 1
ATOM 943 O O . ALA A 1 119 ? -19.962 -2.319 -12.306 1.00 61.31 119 ALA A O 1
ATOM 944 N N . ASP A 1 120 ? -19.765 -3.216 -10.261 1.00 71.25 120 ASP A N 1
ATOM 945 C CA . ASP A 1 120 ? -19.402 -1.992 -9.559 1.00 71.25 120 ASP A CA 1
ATOM 946 C C . ASP A 1 120 ? -17.888 -1.734 -9.515 1.00 71.25 120 ASP A C 1
ATOM 948 O O . ASP A 1 120 ? -17.480 -0.773 -8.870 1.00 71.25 120 ASP A O 1
ATOM 952 N N . LEU A 1 121 ? -17.052 -2.555 -10.168 1.00 79.56 121 LEU A N 1
ATOM 953 C CA . LEU A 1 121 ? -15.595 -2.361 -10.201 1.00 79.56 121 LEU A CA 1
ATOM 954 C C . LEU A 1 121 ? -15.164 -1.263 -11.188 1.00 79.56 121 LEU A C 1
ATOM 956 O O . LEU A 1 121 ? -14.134 -0.607 -11.022 1.00 79.56 121 LEU A O 1
ATOM 960 N N . LYS A 1 122 ? -15.978 -1.059 -12.223 1.00 86.31 122 LYS A N 1
ATOM 961 C CA . LYS A 1 122 ? -15.717 -0.133 -13.317 1.00 86.31 122 LYS A CA 1
ATOM 962 C C . LYS A 1 122 ? -15.708 1.322 -12.834 1.00 86.31 122 LYS A C 1
ATOM 964 O O . LYS A 1 122 ? -16.603 1.750 -12.111 1.00 86.31 122 LYS A O 1
ATOM 969 N N . GLY A 1 123 ? -14.681 2.073 -13.226 1.00 85.38 123 GLY A N 1
ATOM 970 C CA . GLY A 1 123 ? -14.486 3.483 -12.875 1.00 85.38 123 GLY A CA 1
ATOM 971 C C . GLY A 1 123 ? -13.814 3.710 -11.518 1.00 85.38 123 GLY A C 1
ATOM 972 O O . GLY A 1 123 ? -13.427 4.840 -11.221 1.00 85.38 123 GLY A O 1
ATOM 973 N N . LYS A 1 124 ? -13.621 2.653 -10.722 1.00 86.62 124 LYS A N 1
ATOM 974 C CA . LYS A 1 124 ? -13.080 2.720 -9.357 1.00 86.62 124 LYS A CA 1
ATOM 975 C C . LYS A 1 124 ? -11.624 2.249 -9.232 1.00 86.62 124 LYS A C 1
ATOM 977 O O . LYS A 1 124 ? -11.068 2.282 -8.141 1.00 86.62 124 LYS A O 1
ATOM 982 N N . ILE A 1 125 ? -11.005 1.800 -10.325 1.00 92.56 125 ILE A N 1
ATOM 983 C CA . ILE A 1 125 ? -9.574 1.480 -10.347 1.00 92.56 125 ILE A CA 1
ATOM 984 C C . ILE A 1 125 ? -8.779 2.776 -10.524 1.00 92.56 125 ILE A C 1
ATOM 986 O O . ILE A 1 125 ? -8.993 3.523 -11.480 1.00 92.56 125 ILE A O 1
ATOM 990 N N . ASP A 1 126 ? -7.836 3.040 -9.625 1.00 95.62 126 ASP A N 1
ATOM 991 C CA . ASP A 1 126 ? -6.951 4.200 -9.732 1.00 95.62 126 ASP A CA 1
ATOM 992 C C . ASP A 1 126 ? -5.833 3.918 -10.734 1.00 95.62 126 ASP A C 1
ATOM 994 O O . ASP A 1 126 ? -5.624 4.665 -11.689 1.00 95.62 126 ASP A O 1
ATOM 998 N N . PHE A 1 127 ? -5.158 2.780 -10.576 1.00 97.94 127 PHE A N 1
ATOM 999 C CA . PHE A 1 127 ? -4.061 2.381 -11.450 1.00 97.94 127 PHE A CA 1
ATOM 1000 C C . PHE A 1 127 ? -4.274 0.979 -11.993 1.00 97.94 127 PHE A C 1
ATOM 1002 O O . PHE A 1 127 ? -4.536 0.039 -11.252 1.00 97.94 127 PHE A O 1
ATOM 1009 N N . ALA A 1 128 ? -4.088 0.819 -13.294 1.00 98.19 128 ALA A N 1
ATOM 1010 C CA . ALA A 1 128 ? -3.927 -0.489 -13.902 1.00 98.19 128 ALA A CA 1
ATOM 1011 C C . ALA A 1 128 ? -2.457 -0.696 -14.284 1.00 98.19 128 ALA A C 1
ATOM 1013 O O . ALA A 1 128 ? -1.907 0.056 -15.087 1.00 98.19 128 ALA A O 1
ATOM 1014 N N . ILE A 1 129 ? -1.821 -1.709 -13.698 1.00 98.75 129 ILE A N 1
ATOM 1015 C CA . ILE A 1 129 ? -0.453 -2.124 -14.001 1.00 98.75 129 ILE A CA 1
ATOM 1016 C C . ILE A 1 129 ? -0.493 -3.239 -15.044 1.00 98.75 129 ILE A C 1
ATOM 1018 O O . ILE A 1 129 ? -1.066 -4.304 -14.816 1.00 98.75 129 ILE A O 1
ATOM 1022 N N . ILE A 1 130 ? 0.168 -2.997 -16.171 1.00 98.69 130 ILE A N 1
ATOM 1023 C CA . ILE A 1 130 ? 0.392 -3.975 -17.231 1.00 98.69 130 ILE A CA 1
ATOM 1024 C C . ILE A 1 130 ? 1.855 -4.415 -17.160 1.00 98.69 130 ILE A C 1
ATOM 1026 O O . ILE A 1 130 ? 2.767 -3.594 -17.270 1.00 98.69 130 ILE A O 1
ATOM 1030 N N . THR A 1 131 ? 2.056 -5.716 -16.974 1.00 98.25 131 THR A N 1
ATOM 1031 C CA . THR A 1 131 ? 3.363 -6.396 -17.008 1.00 98.25 131 THR A CA 1
ATOM 1032 C C . THR A 1 131 ? 3.411 -7.360 -18.188 1.00 98.25 131 THR A C 1
ATOM 1034 O O . THR A 1 131 ? 2.363 -7.730 -18.720 1.00 98.25 131 THR A O 1
ATOM 1037 N N . ILE A 1 132 ? 4.602 -7.756 -18.634 1.00 94.88 132 ILE A N 1
ATOM 1038 C CA . ILE A 1 132 ? 4.757 -8.545 -19.858 1.00 94.88 132 ILE A CA 1
ATOM 1039 C C . ILE A 1 132 ? 5.299 -9.932 -19.524 1.00 94.88 132 ILE A C 1
ATOM 1041 O O . ILE A 1 132 ? 4.650 -10.947 -19.781 1.00 94.88 132 ILE A O 1
ATOM 1045 N N . LYS A 1 133 ? 6.491 -9.986 -18.931 1.00 92.94 133 LYS A N 1
ATOM 1046 C CA . LYS A 1 133 ? 7.166 -11.237 -18.573 1.00 92.94 133 LYS A CA 1
ATOM 1047 C C . LYS A 1 133 ? 6.706 -11.756 -17.218 1.00 92.94 133 LYS A C 1
ATOM 1049 O O . LYS A 1 133 ? 6.225 -11.005 -16.373 1.00 92.94 133 LYS A O 1
ATOM 1054 N N . GLU A 1 134 ? 6.888 -13.055 -17.009 1.00 92.75 134 GLU A N 1
ATOM 1055 C CA . GLU A 1 134 ? 6.593 -13.695 -15.726 1.00 92.75 134 GLU A CA 1
ATOM 1056 C C . GLU A 1 134 ? 7.437 -13.084 -14.601 1.00 92.75 134 GLU A C 1
ATOM 1058 O O . GLU A 1 134 ? 6.871 -12.680 -13.591 1.00 92.75 134 GLU A O 1
ATOM 1063 N N . GLU A 1 135 ? 8.736 -12.843 -14.825 1.00 92.81 135 GLU A N 1
ATOM 1064 C CA . GLU A 1 135 ? 9.609 -12.240 -13.804 1.00 92.81 135 GLU A CA 1
ATOM 1065 C C . GLU A 1 135 ? 9.222 -10.783 -13.471 1.00 92.81 135 GLU A C 1
ATOM 1067 O O . GLU A 1 135 ? 9.422 -10.311 -12.353 1.00 92.81 135 GLU A O 1
ATOM 1072 N N . GLU A 1 136 ? 8.665 -10.041 -14.436 1.00 97.56 136 GLU A N 1
ATOM 1073 C CA . GLU A 1 136 ? 8.157 -8.679 -14.204 1.00 97.56 136 GLU A CA 1
ATOM 1074 C C . GLU A 1 136 ? 6.895 -8.708 -13.342 1.00 97.56 136 GLU A C 1
ATOM 1076 O O . GLU A 1 136 ? 6.755 -7.922 -12.404 1.00 97.56 136 GLU A O 1
ATOM 1081 N N . PHE A 1 137 ? 5.985 -9.630 -13.655 1.00 96.19 137 PHE A N 1
ATOM 1082 C CA . PHE A 1 137 ? 4.750 -9.827 -12.913 1.00 96.19 137 PHE A CA 1
ATOM 1083 C C . PHE A 1 137 ? 5.027 -10.279 -11.479 1.00 96.19 137 PHE A C 1
ATOM 1085 O O . PHE A 1 137 ? 4.505 -9.679 -10.542 1.00 96.19 137 PHE A O 1
ATOM 1092 N N . GLU A 1 138 ? 5.913 -11.258 -11.292 1.00 92.12 138 GLU A N 1
ATOM 1093 C CA . GLU A 1 138 ? 6.355 -11.718 -9.973 1.00 92.12 138 GLU A CA 1
ATOM 1094 C C . GLU A 1 138 ? 6.981 -10.586 -9.150 1.00 92.12 138 GLU A C 1
ATOM 1096 O O . GLU A 1 138 ? 6.627 -10.402 -7.984 1.00 92.12 138 GLU A O 1
ATOM 1101 N N . ALA A 1 139 ? 7.848 -9.765 -9.754 1.00 93.94 139 ALA A N 1
ATOM 1102 C CA . ALA A 1 139 ? 8.469 -8.634 -9.067 1.00 93.94 139 ALA A CA 1
ATOM 1103 C C . ALA A 1 139 ? 7.450 -7.582 -8.594 1.00 93.94 139 ALA A C 1
ATOM 1105 O O . ALA A 1 139 ? 7.651 -6.964 -7.537 1.00 93.94 139 ALA A O 1
ATOM 1106 N N . VAL A 1 140 ? 6.371 -7.377 -9.361 1.00 97.06 140 VAL A N 1
ATOM 1107 C CA . VAL A 1 140 ? 5.238 -6.517 -8.987 1.00 97.06 140 VAL A CA 1
ATOM 1108 C C . VAL A 1 140 ? 4.421 -7.156 -7.862 1.00 97.06 140 VAL A C 1
ATOM 1110 O O . VAL A 1 140 ? 4.180 -6.495 -6.852 1.00 97.06 140 VAL A O 1
ATOM 1113 N N . LEU A 1 141 ? 4.057 -8.438 -7.972 1.00 90.94 141 LEU A N 1
ATOM 1114 C CA . LEU A 1 141 ? 3.277 -9.142 -6.945 1.00 90.94 141 LEU A CA 1
ATOM 1115 C C . LEU A 1 141 ? 4.011 -9.264 -5.604 1.00 90.94 141 LEU A C 1
ATOM 1117 O O . LEU A 1 141 ? 3.382 -9.204 -4.551 1.00 90.94 141 LEU A O 1
ATOM 1121 N N . ALA A 1 142 ? 5.342 -9.362 -5.622 1.00 86.31 142 ALA A N 1
ATOM 1122 C CA . ALA A 1 142 ? 6.163 -9.370 -4.411 1.00 86.31 142 ALA A CA 1
ATOM 1123 C C . ALA A 1 142 ? 6.032 -8.079 -3.575 1.00 86.31 142 ALA A C 1
ATOM 1125 O O . ALA A 1 142 ? 6.427 -8.049 -2.411 1.00 86.31 142 ALA A O 1
ATOM 1126 N N . ARG A 1 143 ? 5.507 -6.998 -4.167 1.00 87.81 143 ARG A N 1
ATOM 1127 C CA . ARG A 1 143 ? 5.356 -5.669 -3.547 1.00 87.81 143 ARG A CA 1
ATOM 1128 C C . ARG A 1 143 ? 3.912 -5.215 -3.421 1.00 87.81 143 ARG A C 1
ATOM 1130 O O . ARG A 1 143 ? 3.614 -4.378 -2.574 1.00 87.81 143 ARG A O 1
ATOM 1137 N N . LEU A 1 144 ? 3.051 -5.745 -4.279 1.00 88.12 144 LEU A N 1
ATOM 1138 C CA . LEU A 1 144 ? 1.619 -5.508 -4.310 1.00 88.12 144 LEU A CA 1
ATOM 1139 C C . LEU A 1 144 ? 0.927 -6.847 -4.040 1.00 88.12 144 LEU A C 1
ATOM 1141 O O . LEU A 1 144 ? 0.580 -7.548 -4.996 1.00 88.12 144 LEU A O 1
ATOM 1145 N N . PRO A 1 145 ? 0.799 -7.249 -2.760 1.00 76.00 145 PRO A N 1
ATOM 1146 C CA . PRO A 1 145 ? 0.200 -8.529 -2.418 1.00 76.00 145 PRO A CA 1
ATOM 1147 C C . PRO A 1 145 ? -1.231 -8.577 -2.949 1.00 76.00 145 PRO A C 1
ATOM 1149 O O . PRO A 1 145 ? -2.028 -7.681 -2.684 1.00 76.00 145 PRO A O 1
ATOM 1152 N N . VAL A 1 146 ? -1.531 -9.618 -3.728 1.00 74.56 146 VAL A N 1
ATOM 1153 C CA . VAL A 1 146 ? -2.853 -9.794 -4.334 1.00 74.56 146 VAL A CA 1
ATOM 1154 C C . VAL A 1 146 ? -3.855 -10.147 -3.257 1.00 74.56 146 VAL A C 1
ATOM 1156 O O . VAL A 1 146 ? -3.705 -11.132 -2.531 1.00 74.56 146 VAL A O 1
ATOM 1159 N N . GLU A 1 147 ? -4.912 -9.365 -3.222 1.00 75.38 147 GLU A N 1
ATOM 1160 C CA . GLU A 1 147 ? -5.968 -9.483 -2.237 1.00 75.38 147 GLU A CA 1
ATOM 1161 C C . GLU A 1 147 ? -7.168 -10.223 -2.841 1.00 75.38 147 GLU A C 1
ATOM 1163 O O . GLU A 1 147 ? -7.804 -11.060 -2.196 1.00 75.38 147 GLU A O 1
ATOM 1168 N N . GLU A 1 148 ? -7.442 -9.977 -4.124 1.00 79.38 148 GLU A N 1
ATOM 1169 C CA . GLU A 1 148 ? -8.464 -10.674 -4.902 1.00 79.38 148 GLU A CA 1
ATOM 1170 C C . GLU A 1 148 ? -8.032 -10.863 -6.360 1.00 79.38 148 GLU A C 1
ATOM 1172 O O . GLU A 1 148 ? -7.295 -10.049 -6.911 1.00 79.38 148 GLU A O 1
ATOM 1177 N N . SER A 1 149 ? -8.540 -11.907 -7.016 1.00 80.62 149 SER A N 1
ATOM 1178 C CA . SER A 1 149 ? -8.448 -12.060 -8.470 1.00 80.62 149 SER A CA 1
ATOM 1179 C C . SER A 1 149 ? -9.849 -12.126 -9.076 1.00 80.62 149 SER A C 1
ATOM 1181 O O . SER A 1 149 ? -10.611 -13.062 -8.812 1.00 80.62 149 SER A O 1
ATOM 1183 N N . VAL A 1 150 ? -10.174 -11.165 -9.940 1.00 81.19 150 VAL A N 1
ATOM 1184 C CA . VAL A 1 150 ? -11.465 -11.092 -10.641 1.00 81.19 150 VAL A CA 1
ATOM 1185 C C . VAL A 1 150 ? -11.329 -11.503 -12.098 1.00 81.19 150 VAL A C 1
ATOM 1187 O O . VAL A 1 150 ? -10.303 -11.274 -12.738 1.00 81.19 150 VAL A O 1
ATOM 1190 N N . HIS A 1 151 ? -12.380 -12.129 -12.622 1.00 84.12 151 HIS A N 1
ATOM 1191 C CA . HIS A 1 151 ? -12.398 -12.695 -13.968 1.00 84.12 151 HIS A CA 1
ATOM 1192 C C . HIS A 1 151 ? -13.366 -11.912 -14.861 1.00 84.12 151 HIS A C 1
ATOM 1194 O O . HIS A 1 151 ? -14.587 -12.014 -14.705 1.00 84.12 151 HIS A O 1
ATOM 1200 N N . GLY A 1 152 ? -12.805 -11.119 -15.776 1.00 84.44 152 GLY A N 1
ATOM 1201 C CA . GLY A 1 152 ? -13.492 -10.494 -16.912 1.00 84.44 152 GLY A CA 1
ATOM 1202 C C . GLY A 1 152 ? -13.107 -11.195 -18.217 1.00 84.44 152 GLY A C 1
ATOM 1203 O O . GLY A 1 152 ? -12.985 -12.421 -18.246 1.00 84.44 152 GLY A O 1
ATOM 1204 N N . ARG A 1 153 ? -12.836 -10.433 -19.286 1.00 89.25 153 ARG A N 1
ATOM 1205 C CA . ARG A 1 153 ? -12.115 -10.963 -20.464 1.00 89.25 153 ARG A CA 1
ATOM 1206 C C . ARG A 1 153 ? -10.721 -11.466 -20.109 1.00 89.25 153 ARG A C 1
ATOM 1208 O O . ARG A 1 153 ? -10.186 -12.334 -20.793 1.00 89.25 153 ARG A O 1
ATOM 1215 N N . ARG A 1 154 ? -10.138 -10.910 -19.046 1.00 90.62 154 ARG A N 1
ATOM 1216 C CA . ARG A 1 154 ? -8.845 -11.301 -18.482 1.00 90.62 154 ARG A CA 1
ATOM 1217 C C . ARG A 1 154 ? -8.965 -11.498 -16.975 1.00 90.62 154 ARG A C 1
ATOM 1219 O O . ARG A 1 154 ? -9.966 -11.126 -16.361 1.00 90.62 154 ARG A O 1
ATOM 1226 N N . VAL A 1 155 ? -7.936 -12.102 -16.391 1.00 87.62 155 VAL A N 1
ATOM 1227 C CA . VAL A 1 155 ? -7.797 -12.195 -14.936 1.00 87.62 155 VAL A CA 1
ATOM 1228 C C . VAL A 1 155 ? -7.077 -10.946 -14.448 1.00 87.62 155 VAL A C 1
ATOM 1230 O O . VAL A 1 155 ? -5.933 -10.701 -14.835 1.00 87.62 155 VAL A O 1
ATOM 1233 N N . TYR A 1 156 ? -7.747 -10.167 -13.604 1.00 91.88 156 TYR A N 1
ATOM 1234 C CA . TYR A 1 156 ? -7.178 -8.982 -12.971 1.00 91.88 156 TYR A CA 1
ATOM 1235 C C . TYR A 1 156 ? -6.891 -9.285 -11.508 1.00 91.88 156 TYR A C 1
ATOM 1237 O O . TYR A 1 156 ? -7.778 -9.725 -10.777 1.00 91.88 156 TYR A O 1
ATOM 1245 N N . ASN A 1 157 ? -5.652 -9.048 -11.089 1.00 89.88 157 ASN A N 1
ATOM 1246 C CA . ASN A 1 157 ? -5.229 -9.203 -9.705 1.00 89.88 157 ASN A CA 1
ATOM 1247 C C . ASN A 1 157 ? -5.305 -7.854 -9.020 1.00 89.88 157 ASN A C 1
ATOM 1249 O O . ASN A 1 157 ? -4.761 -6.872 -9.512 1.00 89.88 157 ASN A O 1
ATOM 1253 N N . LEU A 1 158 ? -6.010 -7.807 -7.912 1.00 87.81 158 LEU A N 1
ATOM 1254 C CA . LEU A 1 158 ? -6.402 -6.575 -7.276 1.00 87.81 158 LEU A CA 1
ATOM 1255 C C . LEU A 1 158 ? -5.611 -6.404 -5.990 1.00 87.81 158 LEU A C 1
ATOM 1257 O O . LEU A 1 158 ? -5.466 -7.354 -5.218 1.00 87.81 158 LEU A O 1
ATOM 1261 N N . ALA A 1 159 ? -5.086 -5.201 -5.804 1.00 86.69 159 ALA A N 1
ATOM 1262 C CA . ALA A 1 159 ? -4.289 -4.829 -4.651 1.00 86.69 159 ALA A CA 1
ATOM 1263 C C . ALA A 1 159 ? -4.593 -3.396 -4.218 1.00 86.69 159 ALA A C 1
ATOM 1265 O O . ALA A 1 159 ? -4.906 -2.535 -5.041 1.00 86.69 159 ALA A O 1
ATOM 1266 N N . SER A 1 160 ? -4.439 -3.137 -2.930 1.00 85.50 160 SER A N 1
ATOM 1267 C CA . SER A 1 160 ? -4.617 -1.838 -2.304 1.00 85.50 160 SER A CA 1
ATOM 1268 C C . SER A 1 160 ? -3.259 -1.274 -1.900 1.00 85.50 160 SER A C 1
ATOM 1270 O O . SER A 1 160 ? -2.399 -1.975 -1.363 1.00 85.50 160 SER A O 1
ATOM 1272 N N . VAL A 1 161 ? -3.044 0.017 -2.149 1.00 85.44 161 VAL A N 1
ATOM 1273 C CA . VAL A 1 161 ? -1.779 0.693 -1.829 1.00 85.44 161 VAL A CA 1
ATOM 1274 C C . VAL A 1 161 ? -2.045 1.919 -0.976 1.00 85.44 161 VAL A C 1
ATOM 1276 O O . VAL A 1 161 ? -2.558 2.921 -1.468 1.00 85.44 161 VAL A O 1
ATOM 1279 N N . GLY A 1 162 ? -1.652 1.858 0.296 1.00 81.31 162 GLY A N 1
ATOM 1280 C CA . GLY A 1 162 ? -1.646 3.025 1.176 1.00 81.31 162 GLY A CA 1
ATOM 1281 C C . GLY A 1 162 ? -0.662 4.087 0.681 1.00 81.31 162 GLY A C 1
ATOM 1282 O O . GLY A 1 162 ? 0.458 3.771 0.275 1.00 81.31 162 GLY A O 1
ATOM 1283 N N . THR A 1 163 ? -1.079 5.347 0.703 1.00 79.44 163 THR A N 1
ATOM 1284 C CA . THR A 1 163 ? -0.279 6.505 0.292 1.00 79.44 163 THR A CA 1
ATOM 1285 C C . THR A 1 163 ? 0.328 7.219 1.495 1.00 79.44 163 THR A C 1
ATOM 1287 O O . THR A 1 163 ? -0.148 7.086 2.620 1.00 79.44 163 THR A O 1
ATOM 1290 N N . ALA A 1 164 ? 1.351 8.043 1.261 1.00 70.81 164 ALA A N 1
ATOM 1291 C CA . ALA A 1 164 ? 1.963 8.869 2.303 1.00 70.81 164 ALA A CA 1
ATOM 1292 C C . ALA A 1 164 ? 0.988 9.880 2.943 1.00 70.81 164 ALA A C 1
ATOM 1294 O O . ALA A 1 164 ? 1.258 10.375 4.032 1.00 70.81 164 ALA A O 1
ATOM 1295 N N . ALA A 1 165 ? -0.141 10.178 2.288 1.00 64.00 165 ALA A N 1
ATOM 1296 C CA . ALA A 1 165 ? -1.182 11.057 2.821 1.00 64.00 165 ALA A CA 1
ATOM 1297 C C . ALA A 1 165 ? -2.262 10.315 3.634 1.00 64.00 165 ALA A C 1
ATOM 1299 O O . ALA A 1 165 ? -3.189 10.955 4.114 1.00 64.00 165 ALA A O 1
ATOM 1300 N N . GLY A 1 166 ? -2.171 8.986 3.770 1.00 64.38 166 GLY A N 1
ATOM 1301 C CA . GLY A 1 166 ? -3.153 8.163 4.488 1.00 64.38 166 GLY A CA 1
ATOM 1302 C C . GLY A 1 166 ? -4.309 7.633 3.628 1.00 64.38 166 GLY A C 1
ATOM 1303 O O . GLY A 1 166 ? -5.013 6.725 4.064 1.00 64.38 166 GLY A O 1
ATOM 1304 N N . ASP A 1 167 ? -4.472 8.123 2.395 1.00 79.31 167 ASP A N 1
ATOM 1305 C CA . ASP A 1 167 ? -5.456 7.588 1.442 1.00 79.31 167 ASP A CA 1
ATOM 1306 C C . ASP A 1 167 ? -4.973 6.260 0.830 1.00 79.31 167 ASP A C 1
ATOM 1308 O O . ASP A 1 167 ? -3.773 5.980 0.828 1.00 79.31 167 ASP A O 1
ATOM 1312 N N . THR A 1 168 ? -5.875 5.461 0.254 1.00 85.19 168 THR A N 1
ATOM 1313 C CA . THR A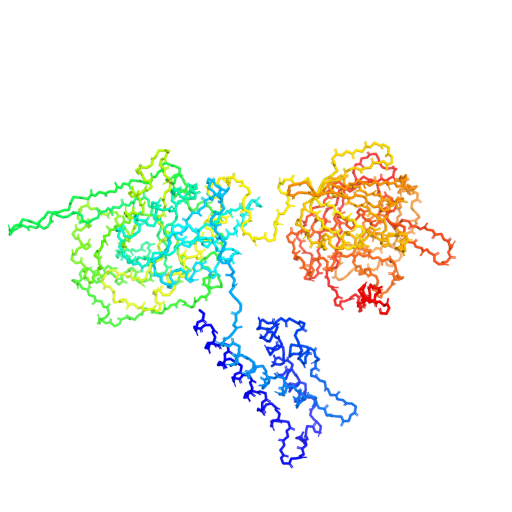 1 168 ? -5.553 4.163 -0.371 1.00 85.19 168 THR A CA 1
ATOM 1314 C C . THR A 1 168 ? -5.914 4.155 -1.854 1.00 85.19 168 THR A C 1
ATOM 1316 O O . THR A 1 168 ? -7.012 4.569 -2.219 1.00 85.19 168 THR A O 1
ATOM 1319 N N . TYR A 1 169 ? -5.004 3.661 -2.692 1.00 89.56 169 TYR A N 1
ATOM 1320 C CA . TYR A 1 169 ? -5.265 3.373 -4.099 1.00 89.56 169 TYR A CA 1
ATOM 1321 C C . TYR A 1 169 ? -5.725 1.946 -4.320 1.00 89.56 169 TYR A C 1
ATOM 1323 O O . TYR A 1 169 ? -5.289 1.033 -3.625 1.00 89.56 169 TYR A O 1
ATOM 1331 N N . VAL A 1 170 ? -6.491 1.772 -5.384 1.00 91.62 170 VAL A N 1
ATOM 1332 C CA . VAL A 1 170 ? -6.961 0.498 -5.903 1.00 91.62 170 VAL A CA 1
ATOM 1333 C C . VAL A 1 170 ? -6.226 0.201 -7.196 1.00 91.62 170 VAL A C 1
ATOM 1335 O O . VAL A 1 170 ? -6.306 0.962 -8.167 1.00 91.62 170 VAL A O 1
ATOM 1338 N N . VAL A 1 171 ? -5.494 -0.906 -7.208 1.00 95.81 171 VAL A N 1
ATOM 1339 C CA . VAL A 1 171 ? -4.595 -1.270 -8.296 1.00 95.81 171 VAL A CA 1
ATOM 1340 C C . VAL A 1 171 ? -5.039 -2.582 -8.920 1.00 95.81 171 VAL A C 1
ATOM 1342 O O . VAL A 1 171 ? -5.147 -3.594 -8.235 1.00 95.81 171 VAL A O 1
ATOM 1345 N N . ALA A 1 172 ? -5.262 -2.574 -10.232 1.00 96.62 172 ALA A N 1
ATOM 1346 C CA . ALA A 1 172 ? -5.492 -3.784 -11.011 1.00 96.62 172 ALA A CA 1
ATOM 1347 C C . ALA A 1 172 ? -4.207 -4.181 -11.742 1.00 96.62 172 ALA A C 1
ATOM 1349 O O . ALA A 1 172 ? -3.619 -3.375 -12.452 1.00 96.62 172 ALA A O 1
ATOM 1350 N N . ILE A 1 173 ? -3.769 -5.424 -11.593 1.00 98.25 173 ILE A N 1
ATOM 1351 C CA . ILE A 1 173 ? -2.518 -5.938 -12.146 1.00 98.25 173 ILE A CA 1
ATOM 1352 C C . ILE A 1 173 ? -2.855 -7.053 -13.129 1.00 98.25 173 ILE A C 1
ATOM 1354 O O . ILE A 1 173 ? -3.523 -8.034 -12.785 1.00 98.25 173 ILE A O 1
ATOM 1358 N N . VAL A 1 174 ? -2.367 -6.911 -14.355 1.00 97.44 174 VAL A N 1
ATOM 1359 C CA . VAL A 1 174 ? -2.543 -7.888 -15.428 1.00 97.44 174 VAL A CA 1
ATOM 1360 C C . VAL A 1 174 ? -1.211 -8.139 -16.127 1.00 97.44 174 VAL A C 1
ATOM 1362 O O . VAL A 1 174 ? -0.370 -7.245 -16.254 1.00 97.44 174 VAL A O 1
ATOM 1365 N N . ARG A 1 175 ? -1.013 -9.380 -16.570 1.00 96.44 175 ARG A N 1
ATOM 1366 C CA . ARG A 1 175 ? 0.148 -9.787 -17.361 1.00 96.44 175 ARG A CA 1
ATOM 1367 C C . ARG A 1 175 ? -0.279 -10.068 -18.800 1.00 96.44 175 ARG A C 1
ATOM 1369 O O . ARG A 1 175 ? -1.289 -10.740 -19.014 1.00 96.44 175 ARG A O 1
ATOM 1376 N N . CYS A 1 176 ? 0.485 -9.582 -19.773 1.00 92.75 176 CYS A N 1
ATOM 1377 C CA . CYS A 1 176 ? 0.363 -10.003 -21.167 1.00 92.75 176 CYS A CA 1
ATOM 1378 C C . CYS A 1 176 ? 0.744 -11.483 -21.307 1.00 92.75 176 CYS A C 1
ATOM 1380 O O . CYS A 1 176 ? 1.643 -11.973 -20.620 1.00 92.75 176 CYS A O 1
ATOM 1382 N N . ILE A 1 177 ? 0.082 -12.212 -22.206 1.00 86.94 177 ILE A N 1
ATOM 1383 C CA . ILE A 1 177 ? 0.464 -13.608 -22.477 1.00 86.94 177 ILE A CA 1
ATOM 1384 C C . ILE A 1 177 ? 1.737 -13.646 -23.330 1.00 86.94 177 ILE A C 1
ATOM 1386 O O . ILE A 1 177 ? 2.630 -14.454 -23.077 1.00 86.94 177 ILE A O 1
ATOM 1390 N N . GLU A 1 178 ? 1.833 -12.730 -24.292 1.00 87.50 178 GLU A N 1
ATOM 1391 C CA . GLU A 1 178 ? 2.931 -12.617 -25.247 1.00 87.50 178 GLU A CA 1
ATOM 1392 C C . GLU A 1 178 ? 3.557 -11.212 -25.209 1.00 87.50 178 GLU A C 1
ATOM 1394 O O . GLU A 1 178 ? 2.957 -10.253 -24.719 1.00 87.50 178 GLU A O 1
ATOM 1399 N N . GLN A 1 179 ? 4.791 -11.103 -25.709 1.00 89.31 179 GLN A N 1
ATOM 1400 C CA . GLN A 1 179 ? 5.489 -9.823 -25.902 1.00 89.31 179 GLN A CA 1
ATOM 1401 C C . GLN A 1 179 ? 4.989 -9.122 -27.172 1.00 89.31 179 GLN A C 1
ATOM 1403 O O . GLN A 1 179 ? 4.518 -9.780 -28.100 1.00 89.31 179 GLN A O 1
ATOM 1408 N N . GLY A 1 180 ? 5.181 -7.805 -27.244 1.00 91.88 180 GLY A N 1
ATOM 1409 C CA . GLY A 1 180 ? 4.862 -7.008 -28.430 1.00 91.88 180 GLY A CA 1
ATOM 1410 C C . GLY A 1 180 ? 3.658 -6.077 -28.275 1.00 91.88 180 GLY A C 1
ATOM 1411 O O . GLY A 1 180 ? 2.782 -6.234 -27.419 1.00 91.88 180 GLY A O 1
ATOM 1412 N N . THR A 1 181 ? 3.605 -5.081 -29.154 1.00 93.81 181 THR A N 1
ATOM 1413 C CA . THR A 1 181 ? 2.642 -3.978 -29.105 1.00 93.81 181 THR A CA 1
ATOM 1414 C C . THR A 1 181 ? 1.207 -4.426 -29.367 1.00 93.81 181 THR A C 1
ATOM 1416 O O . THR A 1 181 ? 0.289 -3.867 -28.771 1.00 93.81 181 THR A O 1
ATOM 1419 N N . GLY A 1 182 ? 0.995 -5.446 -30.205 1.00 94.00 182 GLY A N 1
ATOM 1420 C CA . GLY A 1 182 ? -0.338 -5.969 -30.521 1.00 94.00 182 GLY A CA 1
ATOM 1421 C C . GLY A 1 182 ? -1.061 -6.548 -29.301 1.00 94.00 182 GLY A C 1
ATOM 1422 O O . GLY A 1 182 ? -2.173 -6.118 -28.983 1.00 94.00 182 GLY A O 1
ATOM 1423 N N . GLU A 1 183 ? -0.419 -7.474 -28.581 1.00 94.75 183 GLU A N 1
ATOM 1424 C CA . GLU A 1 183 ? -0.992 -8.063 -27.360 1.00 94.75 183 GLU A CA 1
ATOM 1425 C C . GLU A 1 183 ? -1.121 -7.013 -26.251 1.00 94.75 183 GLU A C 1
ATOM 1427 O O . GLU A 1 183 ? -2.170 -6.912 -25.613 1.00 94.75 183 GLU A O 1
ATOM 1432 N N . ALA A 1 184 ? -0.114 -6.152 -26.069 1.00 96.69 184 ALA A N 1
ATOM 1433 C CA . ALA A 1 184 ? -0.180 -5.076 -25.082 1.00 96.69 184 ALA A CA 1
ATOM 1434 C C . ALA A 1 184 ? -1.343 -4.100 -25.350 1.00 96.69 184 ALA A C 1
ATOM 1436 O O . ALA A 1 184 ? -2.026 -3.671 -24.417 1.00 96.69 184 ALA A O 1
ATOM 1437 N N . GLN A 1 185 ? -1.625 -3.786 -26.620 1.00 97.12 185 GLN A N 1
ATOM 1438 C CA . GLN A 1 185 ? -2.785 -2.985 -27.015 1.00 97.12 185 GLN A CA 1
ATOM 1439 C C . GLN A 1 185 ? -4.106 -3.703 -26.700 1.00 97.12 185 GLN A C 1
ATOM 1441 O O . GLN A 1 185 ? -5.054 -3.061 -26.242 1.00 97.12 185 GLN A O 1
ATOM 1446 N N . ALA A 1 186 ? -4.188 -5.016 -26.940 1.00 97.00 186 ALA A N 1
ATOM 1447 C CA . ALA A 1 186 ? -5.376 -5.809 -26.633 1.00 97.00 186 ALA A CA 1
ATOM 1448 C C . ALA A 1 186 ? -5.650 -5.851 -25.122 1.00 97.00 186 ALA A C 1
ATOM 1450 O O . ALA A 1 186 ? -6.768 -5.550 -24.708 1.00 97.00 186 ALA A O 1
ATOM 1451 N N . VAL A 1 187 ? -4.625 -6.127 -24.306 1.00 97.62 187 VAL A N 1
ATOM 1452 C CA . VAL A 1 187 ? -4.704 -6.082 -22.835 1.00 97.62 187 VAL A CA 1
ATOM 1453 C C . VAL A 1 187 ? -5.154 -4.707 -22.357 1.00 97.62 187 VAL A C 1
ATOM 1455 O O . VAL A 1 187 ? -6.103 -4.614 -21.581 1.00 97.62 187 VAL A O 1
ATOM 1458 N N . ALA A 1 188 ? -4.514 -3.641 -22.849 1.00 97.81 188 ALA A N 1
ATOM 1459 C CA . ALA A 1 188 ? -4.851 -2.267 -22.495 1.00 97.81 188 ALA A CA 1
ATOM 1460 C C . ALA A 1 188 ? -6.313 -1.935 -22.829 1.00 97.81 188 ALA A C 1
ATOM 1462 O O . ALA A 1 188 ? -7.028 -1.379 -22.001 1.00 97.81 188 ALA A O 1
ATOM 1463 N N . ARG A 1 189 ? -6.789 -2.313 -24.021 1.00 97.19 189 ARG A N 1
ATOM 1464 C CA . ARG A 1 189 ? -8.186 -2.113 -24.426 1.00 97.19 189 ARG A CA 1
ATOM 1465 C C . ARG A 1 189 ? -9.150 -2.827 -23.481 1.00 97.19 189 ARG A C 1
ATOM 1467 O O . ARG A 1 189 ? -10.127 -2.209 -23.062 1.00 97.19 189 ARG A O 1
ATOM 1474 N N . ASP A 1 190 ? -8.880 -4.091 -23.161 1.00 95.81 190 ASP A N 1
ATOM 1475 C CA . ASP A 1 190 ? -9.756 -4.892 -22.307 1.00 95.81 190 ASP A CA 1
ATOM 1476 C C . ASP A 1 190 ? -9.842 -4.288 -20.895 1.00 95.81 190 ASP A C 1
ATOM 1478 O O . ASP A 1 190 ? -10.947 -4.057 -20.403 1.00 95.81 190 ASP A O 1
ATOM 1482 N N . ILE A 1 191 ? -8.701 -3.919 -20.293 1.00 95.94 191 ILE A N 1
ATOM 1483 C CA . ILE A 1 191 ? -8.680 -3.322 -18.949 1.00 95.94 191 ILE A CA 1
ATOM 1484 C C . ILE A 1 191 ? -9.323 -1.929 -18.920 1.00 95.94 191 ILE A C 1
ATOM 1486 O O . ILE A 1 191 ? -10.019 -1.598 -17.963 1.00 95.94 191 ILE A O 1
ATOM 1490 N N . ILE A 1 192 ? -9.161 -1.122 -19.976 1.00 96.12 192 ILE A N 1
ATOM 1491 C CA . ILE A 1 192 ? -9.815 0.189 -20.080 1.00 96.12 192 ILE A CA 1
ATOM 1492 C C . ILE A 1 192 ? -11.336 0.029 -20.127 1.00 96.12 192 ILE A C 1
ATOM 1494 O O . ILE A 1 192 ? -12.052 0.738 -19.430 1.00 96.12 192 ILE A O 1
ATOM 1498 N N . GLU A 1 193 ? -11.839 -0.882 -20.957 1.00 93.69 193 GLU A N 1
ATOM 1499 C CA . GLU A 1 193 ? -13.279 -1.059 -21.166 1.00 93.69 193 GLU A CA 1
ATOM 1500 C C . GLU A 1 193 ? -13.988 -1.694 -19.970 1.00 93.69 193 GLU A C 1
ATOM 1502 O O . GLU A 1 193 ? -15.145 -1.358 -19.696 1.00 93.69 193 GLU A O 1
ATOM 1507 N N . GLU A 1 194 ? -13.315 -2.622 -19.288 1.00 92.56 194 GLU A N 1
ATOM 1508 C CA . GLU A 1 194 ? -13.881 -3.366 -18.162 1.00 92.56 194 GLU A CA 1
ATOM 1509 C C . GLU A 1 194 ? -13.722 -2.629 -16.836 1.00 92.56 194 GLU A C 1
ATOM 1511 O O . GLU A 1 194 ? -14.645 -2.665 -16.024 1.00 92.56 194 GLU A O 1
ATOM 1516 N N . LEU A 1 195 ? -12.589 -1.952 -16.618 1.00 92.69 195 LEU A N 1
ATOM 1517 C CA . LEU A 1 195 ? -12.258 -1.360 -15.321 1.00 92.69 195 LEU A CA 1
ATOM 1518 C C . LEU A 1 195 ? -12.274 0.170 -15.304 1.00 92.69 195 LEU A C 1
ATOM 1520 O O . LEU A 1 195 ? -12.368 0.742 -14.221 1.00 92.69 195 LEU A O 1
ATOM 1524 N N . GLU A 1 196 ? -12.199 0.837 -16.461 1.00 93.44 196 GLU A N 1
ATOM 1525 C CA . GLU A 1 196 ? -12.071 2.301 -16.581 1.00 93.44 196 GLU A CA 1
ATOM 1526 C C . GLU A 1 196 ? -11.065 2.903 -15.575 1.00 93.44 196 GLU A C 1
ATOM 1528 O O . GLU A 1 196 ? -11.440 3.747 -14.754 1.00 93.44 196 GLU A O 1
ATOM 1533 N N . PRO A 1 197 ? -9.786 2.476 -15.599 1.00 95.69 197 PRO A N 1
ATOM 1534 C CA . PRO A 1 197 ? -8.794 2.937 -14.640 1.00 95.69 197 PRO A CA 1
ATOM 1535 C C . PRO A 1 197 ? -8.504 4.436 -14.801 1.00 95.69 197 PRO A C 1
ATOM 1537 O O . PRO A 1 197 ? -8.637 4.991 -15.896 1.00 95.69 197 PRO A O 1
ATOM 1540 N N . GLN A 1 198 ? -8.072 5.106 -13.728 1.00 95.50 198 GLN A N 1
ATOM 1541 C CA . GLN A 1 198 ? -7.617 6.496 -13.825 1.00 95.50 198 GLN A CA 1
ATOM 1542 C C . GLN A 1 198 ? -6.345 6.597 -14.656 1.00 95.50 198 GLN A C 1
ATOM 1544 O O . GLN A 1 198 ? -6.253 7.499 -15.484 1.00 95.50 198 GLN A O 1
ATOM 1549 N N . TRP A 1 199 ? -5.377 5.711 -14.421 1.00 97.88 199 TRP A N 1
ATOM 1550 C CA . TRP A 1 199 ? -4.082 5.690 -15.098 1.00 97.88 199 TRP A CA 1
ATOM 1551 C C . TRP A 1 199 ? -3.670 4.268 -15.478 1.00 97.88 199 TRP A C 1
ATOM 1553 O O . TRP A 1 199 ? -3.976 3.303 -14.776 1.00 97.88 199 TRP A O 1
ATOM 1563 N N . LEU A 1 200 ? -2.900 4.150 -16.560 1.00 98.50 200 LEU A N 1
ATOM 1564 C CA . LEU A 1 200 ? -2.180 2.932 -16.922 1.00 98.50 200 LEU A CA 1
ATOM 1565 C C . LEU A 1 200 ? -0.690 3.074 -16.606 1.00 98.50 200 LEU A C 1
ATOM 1567 O O . LEU A 1 200 ? -0.052 4.063 -16.974 1.00 98.50 200 LEU A O 1
ATOM 1571 N N . LEU A 1 201 ? -0.126 2.053 -15.968 1.00 98.75 201 LEU A N 1
ATOM 1572 C CA . LEU A 1 201 ? 1.305 1.912 -15.734 1.00 98.75 201 LEU A CA 1
ATOM 1573 C C . LEU A 1 201 ? 1.807 0.693 -16.505 1.00 98.75 201 LEU A C 1
ATOM 1575 O O . LEU A 1 201 ? 1.338 -0.419 -16.278 1.00 98.75 201 LEU A O 1
ATOM 1579 N N . VAL A 1 202 ? 2.781 0.883 -17.388 1.00 98.75 202 VAL A N 1
ATOM 1580 C CA . VAL A 1 202 ? 3.479 -0.237 -18.033 1.00 98.75 202 VAL A CA 1
ATOM 1581 C C . VAL A 1 202 ? 4.759 -0.494 -17.253 1.00 98.75 202 VAL A C 1
ATOM 1583 O O . VAL A 1 202 ? 5.705 0.287 -17.358 1.00 98.75 202 VAL A O 1
ATOM 1586 N N . VAL A 1 203 ? 4.770 -1.540 -16.427 1.00 98.81 203 VAL A N 1
ATOM 1587 C CA . VAL A 1 203 ? 5.876 -1.839 -15.507 1.00 98.81 203 VAL A CA 1
ATOM 1588 C C . VAL A 1 203 ? 6.629 -3.060 -16.008 1.00 98.81 203 VAL A C 1
ATOM 1590 O O . VAL A 1 203 ? 6.044 -4.117 -16.224 1.00 98.81 203 VAL A O 1
ATOM 1593 N N . GLY A 1 204 ? 7.939 -2.920 -16.179 1.00 98.12 204 GLY A N 1
ATOM 1594 C CA . GLY A 1 204 ? 8.789 -4.026 -16.601 1.00 98.12 204 GLY A CA 1
ATOM 1595 C C . GLY A 1 204 ? 10.205 -3.570 -16.900 1.00 98.12 204 GLY A C 1
ATOM 1596 O O . GLY A 1 204 ? 10.677 -2.588 -16.326 1.00 98.12 204 GLY A O 1
ATOM 1597 N N . ILE A 1 205 ? 10.878 -4.250 -17.821 1.00 98.12 205 ILE A N 1
ATOM 1598 C CA . ILE A 1 205 ? 12.267 -3.952 -18.182 1.00 98.12 205 ILE A CA 1
ATOM 1599 C C . ILE A 1 205 ? 12.395 -3.269 -19.544 1.00 98.12 205 ILE A C 1
ATOM 1601 O O . ILE A 1 205 ? 11.478 -3.298 -20.362 1.00 98.12 205 ILE A O 1
ATOM 1605 N N . ALA A 1 206 ? 13.550 -2.655 -19.785 1.00 97.44 206 ALA A N 1
ATOM 1606 C CA . ALA A 1 206 ? 13.948 -2.143 -21.090 1.00 97.44 206 ALA A CA 1
ATOM 1607 C C . ALA A 1 206 ? 15.467 -2.233 -21.289 1.00 97.44 206 ALA A C 1
ATOM 1609 O O . ALA A 1 206 ? 16.241 -2.250 -20.326 1.00 97.44 206 ALA A O 1
ATOM 1610 N N . GLY A 1 207 ? 15.885 -2.218 -22.554 1.00 96.31 207 GLY A N 1
ATOM 1611 C CA . GLY A 1 207 ? 17.276 -2.002 -22.932 1.00 96.31 207 GLY A CA 1
ATOM 1612 C C . GLY A 1 207 ? 17.604 -0.509 -22.916 1.00 96.31 207 GLY A C 1
ATOM 1613 O O . GLY A 1 207 ? 16.908 0.298 -23.530 1.00 96.31 207 GLY A O 1
ATOM 1614 N N . GLY A 1 208 ? 18.663 -0.119 -22.215 1.00 96.06 208 GLY A N 1
ATOM 1615 C CA . GLY A 1 208 ? 19.135 1.259 -22.156 1.00 96.06 208 GLY A CA 1
ATOM 1616 C C . GLY A 1 208 ? 19.992 1.626 -23.365 1.00 96.06 208 GLY A C 1
ATOM 1617 O O . GLY A 1 208 ? 20.901 0.890 -23.754 1.00 96.06 208 GLY A O 1
ATOM 1618 N N . VAL A 1 209 ? 19.758 2.806 -23.932 1.00 94.88 209 VAL A N 1
ATOM 1619 C CA 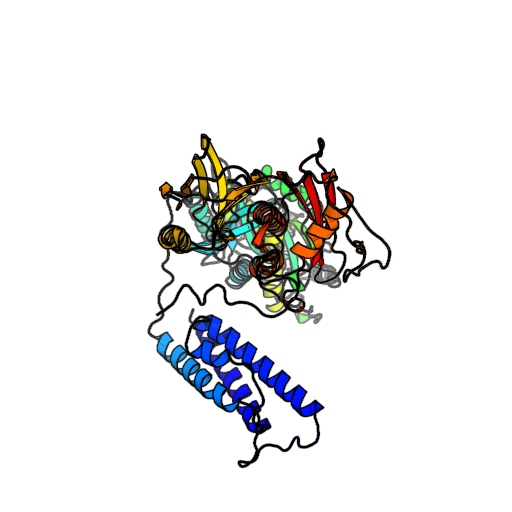. VAL A 1 209 ? 20.702 3.437 -24.858 1.00 94.88 209 VAL A CA 1
ATOM 1620 C C . VAL A 1 209 ? 21.939 3.881 -24.060 1.00 94.88 209 VAL A C 1
ATOM 1622 O O . VAL A 1 209 ? 21.778 4.496 -23.008 1.00 94.88 209 VAL A O 1
ATOM 1625 N N . PRO A 1 210 ? 23.178 3.621 -24.523 1.00 93.38 210 PRO A N 1
ATOM 1626 C CA . PRO A 1 210 ? 24.383 4.006 -23.790 1.00 93.38 210 PRO A CA 1
ATOM 1627 C C . PRO A 1 210 ? 24.454 5.513 -23.503 1.00 93.38 210 PRO A C 1
ATOM 1629 O O . PRO A 1 210 ? 24.676 6.319 -24.415 1.00 93.38 210 PRO A O 1
ATOM 1632 N N . ALA A 1 211 ? 24.315 5.875 -22.231 1.00 90.81 211 ALA A N 1
ATOM 1633 C CA . ALA A 1 211 ? 24.348 7.241 -21.721 1.00 90.81 211 ALA A CA 1
ATOM 1634 C C . ALA A 1 211 ? 25.076 7.272 -20.365 1.00 90.81 211 ALA A C 1
ATOM 1636 O O . ALA A 1 211 ? 25.226 6.240 -19.718 1.00 90.81 211 ALA A O 1
ATOM 1637 N N . THR A 1 212 ? 25.574 8.427 -19.934 1.00 89.94 212 THR A N 1
ATOM 1638 C CA . THR A 1 212 ? 26.309 8.555 -18.656 1.00 89.94 212 THR A CA 1
ATOM 1639 C C . THR A 1 212 ? 25.406 8.896 -17.472 1.00 89.94 212 THR A C 1
ATOM 1641 O O . THR A 1 212 ? 25.810 8.781 -16.319 1.00 89.94 212 THR A O 1
ATOM 1644 N N . GLU A 1 213 ? 24.181 9.313 -17.763 1.00 88.94 213 GLU A N 1
ATOM 1645 C CA . GLU A 1 213 ? 23.186 9.816 -16.828 1.00 88.94 213 GLU A CA 1
ATOM 1646 C C . GLU A 1 213 ? 22.453 8.686 -16.092 1.00 88.94 213 GLU A C 1
ATOM 1648 O O . GLU A 1 213 ? 21.939 8.902 -14.995 1.00 88.94 213 GLU A O 1
ATOM 1653 N N . PHE A 1 214 ? 22.420 7.482 -16.673 1.00 94.50 214 PHE A N 1
ATOM 1654 C CA . PHE A 1 214 ? 21.795 6.291 -16.100 1.00 94.50 214 PHE A CA 1
ATOM 1655 C C . PHE A 1 214 ? 22.522 5.009 -16.546 1.00 94.50 214 PHE A C 1
ATOM 1657 O O . PHE A 1 214 ? 23.343 5.024 -17.463 1.00 94.50 214 PHE A O 1
ATOM 1664 N N . THR A 1 215 ? 22.250 3.894 -15.873 1.00 96.12 215 THR A N 1
ATOM 1665 C CA . THR A 1 215 ? 22.922 2.609 -16.092 1.00 96.12 215 THR A CA 1
ATOM 1666 C C . THR A 1 215 ? 22.038 1.412 -15.717 1.00 96.12 215 THR A C 1
ATOM 1668 O O . THR A 1 215 ? 20.863 1.566 -15.392 1.00 96.12 215 THR A O 1
ATOM 1671 N N . LEU A 1 216 ? 22.602 0.201 -15.763 1.00 96.62 216 LEU A N 1
ATOM 1672 C CA . LEU A 1 216 ? 21.922 -1.044 -15.396 1.00 96.62 216 LEU A CA 1
ATOM 1673 C C . LEU A 1 216 ? 21.295 -0.969 -13.998 1.00 96.62 216 LEU A C 1
ATOM 1675 O O . LEU A 1 216 ? 21.941 -0.572 -13.022 1.00 96.62 216 LEU A O 1
ATOM 1679 N N . GLY A 1 217 ? 20.041 -1.402 -13.900 1.00 96.25 217 GLY A N 1
ATOM 1680 C CA . GLY A 1 217 ? 19.257 -1.387 -12.670 1.00 96.25 217 GLY A CA 1
ATOM 1681 C C . GLY A 1 217 ? 18.643 -0.035 -12.306 1.00 96.25 217 GLY A C 1
ATOM 1682 O O . GLY A 1 217 ? 17.830 -0.004 -11.385 1.00 96.25 217 GLY A O 1
ATOM 1683 N N . ASP A 1 218 ? 18.975 1.053 -13.008 1.00 97.94 218 ASP A N 1
ATOM 1684 C CA . ASP A 1 218 ? 18.220 2.306 -12.899 1.00 97.94 218 ASP A CA 1
ATOM 1685 C C . ASP A 1 218 ? 16.823 2.155 -13.515 1.00 97.94 218 ASP A C 1
ATOM 1687 O O . ASP A 1 218 ? 16.558 1.223 -14.278 1.00 97.94 218 ASP A O 1
ATOM 1691 N N . VAL A 1 219 ? 15.933 3.092 -13.192 1.00 98.38 219 VAL A N 1
ATOM 1692 C CA . VAL A 1 219 ? 14.560 3.133 -13.699 1.00 98.38 219 VAL A CA 1
ATOM 1693 C C . VAL A 1 219 ? 14.379 4.336 -14.618 1.00 98.38 219 VAL A C 1
ATOM 1695 O O . VAL A 1 219 ? 14.680 5.471 -14.247 1.00 98.38 219 VAL A O 1
ATOM 1698 N N . VAL A 1 220 ? 13.852 4.095 -15.817 1.00 98.38 220 VAL A N 1
ATOM 1699 C CA . VAL A 1 220 ? 13.447 5.128 -16.773 1.00 98.38 220 VAL A CA 1
ATOM 1700 C C . VAL A 1 220 ? 11.927 5.258 -16.757 1.00 98.38 220 VAL A C 1
ATOM 1702 O O . VAL A 1 220 ? 11.212 4.287 -17.006 1.00 98.38 220 VAL A O 1
ATOM 1705 N N . VAL A 1 221 ? 11.432 6.468 -16.498 1.00 98.38 221 VAL A N 1
ATOM 1706 C CA . VAL A 1 221 ? 10.013 6.824 -16.626 1.00 98.38 221 VAL A CA 1
ATOM 1707 C C . VAL A 1 221 ? 9.792 7.562 -17.943 1.00 98.38 221 VAL A C 1
ATOM 1709 O O . VAL A 1 221 ? 10.491 8.530 -18.249 1.00 98.38 221 VAL A O 1
ATOM 1712 N N . SER A 1 222 ? 8.823 7.126 -18.744 1.00 98.12 222 SER A N 1
ATOM 1713 C CA . SER A 1 222 ? 8.566 7.739 -20.050 1.00 98.12 222 SER A CA 1
ATOM 1714 C C . SER A 1 222 ? 8.163 9.211 -19.920 1.00 98.12 222 SER A C 1
ATOM 1716 O O . SER A 1 222 ? 7.219 9.508 -19.202 1.00 98.12 222 SER A O 1
ATOM 1718 N N . THR A 1 223 ? 8.787 10.117 -20.673 1.00 95.94 223 THR A N 1
ATOM 1719 C CA . THR A 1 223 ? 8.256 11.472 -20.969 1.00 95.94 223 THR A CA 1
ATOM 1720 C C . THR A 1 223 ? 7.574 11.532 -22.334 1.00 95.94 223 THR A C 1
ATOM 1722 O O . THR A 1 223 ? 6.810 12.451 -22.637 1.00 95.94 223 THR A O 1
ATOM 1725 N N . ARG A 1 224 ? 7.879 10.549 -23.183 1.00 96.06 224 ARG A N 1
ATOM 1726 C CA . ARG A 1 224 ? 7.356 10.382 -24.533 1.00 96.06 224 ARG A CA 1
ATOM 1727 C C . ARG A 1 224 ? 7.501 8.922 -24.944 1.00 96.06 224 ARG A C 1
ATOM 1729 O O . ARG A 1 224 ? 8.509 8.302 -24.603 1.00 96.06 224 ARG A O 1
ATOM 1736 N N . ILE A 1 225 ? 6.531 8.409 -25.692 1.00 96.56 225 ILE A N 1
ATOM 1737 C CA . ILE A 1 225 ? 6.583 7.068 -26.283 1.00 96.56 225 ILE A CA 1
ATOM 1738 C C . ILE A 1 225 ? 6.665 7.231 -27.799 1.00 96.56 225 ILE A C 1
ATOM 1740 O O . ILE A 1 225 ? 5.829 7.914 -28.394 1.00 96.56 225 ILE A O 1
ATOM 1744 N N . PHE A 1 226 ? 7.685 6.635 -28.408 1.00 95.19 226 PHE A N 1
ATOM 1745 C CA . PHE A 1 226 ? 7.862 6.576 -29.855 1.00 95.19 226 PHE A CA 1
ATOM 1746 C C . PHE A 1 226 ? 7.601 5.156 -30.346 1.00 95.19 226 PHE A C 1
ATOM 1748 O O . PHE A 1 226 ? 8.189 4.209 -29.835 1.00 95.19 226 PHE A O 1
ATOM 1755 N N . ASP A 1 227 ? 6.737 5.023 -31.341 1.00 93.62 227 ASP A N 1
ATOM 1756 C CA . ASP A 1 227 ? 6.416 3.751 -31.984 1.00 93.62 227 ASP A CA 1
ATOM 1757 C C . ASP A 1 227 ? 7.209 3.630 -33.291 1.00 93.62 227 ASP A C 1
ATOM 1759 O O . ASP A 1 227 ? 7.027 4.437 -34.211 1.00 93.62 227 ASP A O 1
ATOM 1763 N N . PHE A 1 228 ? 8.094 2.635 -33.346 1.00 91.94 228 PHE A N 1
ATOM 1764 C CA . PHE A 1 228 ? 8.987 2.352 -34.471 1.00 91.94 228 PHE A CA 1
ATOM 1765 C C . PHE A 1 228 ? 8.559 1.128 -35.297 1.00 91.94 228 PHE A C 1
ATOM 1767 O O . PHE A 1 228 ? 9.355 0.618 -36.086 1.00 91.94 228 PHE A O 1
ATOM 1774 N N . ASN A 1 229 ? 7.321 0.643 -35.153 1.00 87.00 229 ASN A N 1
ATOM 1775 C CA . ASN A 1 229 ? 6.875 -0.558 -35.867 1.00 87.00 229 ASN A CA 1
ATOM 1776 C C . ASN A 1 229 ? 6.628 -0.365 -37.364 1.00 87.00 229 ASN A C 1
ATOM 1778 O O . ASN A 1 229 ? 6.712 -1.334 -38.118 1.00 87.00 229 ASN A O 1
ATOM 1782 N N . VAL A 1 230 ? 6.334 0.858 -37.809 1.00 84.38 230 VAL A N 1
ATOM 1783 C CA . VAL A 1 230 ? 6.073 1.137 -39.225 1.00 84.38 230 VAL A CA 1
ATOM 1784 C C . VAL A 1 230 ? 7.361 1.590 -39.906 1.00 84.38 230 VAL A C 1
ATOM 1786 O O . VAL A 1 230 ? 7.883 2.671 -39.623 1.00 84.38 230 VAL A O 1
ATOM 1789 N N . GLU A 1 231 ? 7.853 0.771 -40.833 1.00 85.25 231 GLU A N 1
ATOM 1790 C CA . GLU A 1 231 ? 8.978 1.107 -41.706 1.00 85.25 231 GLU A CA 1
ATOM 1791 C C . GLU A 1 231 ? 8.568 1.055 -43.180 1.00 85.25 231 GLU A C 1
ATOM 1793 O O . GLU A 1 231 ? 7.759 0.221 -43.588 1.00 85.25 231 GLU A O 1
ATOM 1798 N N . ALA A 1 232 ? 9.154 1.942 -43.978 1.00 79.75 232 ALA A N 1
ATOM 1799 C CA . ALA A 1 232 ? 9.149 1.845 -45.426 1.00 79.75 232 ALA A CA 1
ATOM 1800 C C . ALA A 1 232 ? 10.460 1.185 -45.866 1.00 79.75 232 ALA A C 1
ATOM 1802 O O . ALA A 1 232 ? 11.555 1.662 -45.554 1.00 79.75 232 ALA A O 1
ATOM 1803 N N . VAL A 1 233 ? 10.338 0.068 -46.584 1.00 81.69 233 VAL A N 1
ATOM 1804 C CA . VAL A 1 233 ? 11.470 -0.629 -47.197 1.00 81.69 233 VAL A CA 1
ATOM 1805 C C . VAL A 1 233 ? 11.380 -0.420 -48.698 1.00 81.69 233 VAL A C 1
ATOM 1807 O O . VAL A 1 233 ? 10.503 -0.974 -49.358 1.00 81.69 233 VAL A O 1
ATOM 1810 N N . VAL A 1 234 ? 12.287 0.391 -49.233 1.00 83.19 234 VAL A N 1
ATOM 1811 C CA . VAL A 1 234 ? 12.467 0.564 -50.675 1.00 83.19 234 VAL A CA 1
ATOM 1812 C C . VAL A 1 234 ? 13.747 -0.163 -51.078 1.00 83.19 234 VAL A C 1
ATOM 1814 O O . VAL A 1 234 ? 14.747 -0.106 -50.363 1.00 83.19 234 VAL A O 1
ATOM 1817 N N . HIS A 1 235 ? 13.700 -0.888 -52.198 1.00 81.56 235 HIS A N 1
ATOM 1818 C CA . HIS A 1 235 ? 14.862 -1.599 -52.734 1.00 81.56 235 HIS A CA 1
ATOM 1819 C C . HIS A 1 235 ? 16.047 -0.630 -52.900 1.00 81.56 235 HIS A C 1
ATOM 1821 O O . HIS A 1 235 ? 15.866 0.469 -53.420 1.00 81.56 235 HIS A O 1
ATOM 1827 N N . ASP A 1 236 ? 17.226 -1.026 -52.413 1.00 78.69 236 ASP A N 1
ATOM 1828 C CA . ASP A 1 236 ? 18.478 -0.249 -52.432 1.00 78.69 236 ASP A CA 1
ATOM 1829 C C . ASP A 1 236 ? 18.461 1.126 -51.735 1.00 78.69 236 ASP A C 1
ATOM 1831 O O . ASP A 1 236 ? 19.359 1.943 -51.944 1.00 78.69 236 ASP A O 1
ATOM 1835 N N . GLN A 1 237 ? 17.487 1.392 -50.861 1.00 79.00 237 GLN A N 1
ATOM 1836 C CA . GLN A 1 237 ? 17.449 2.605 -50.038 1.00 79.00 237 GLN A CA 1
ATOM 1837 C C . GLN A 1 237 ? 17.604 2.282 -48.544 1.00 79.00 237 GLN A C 1
ATOM 1839 O O . GLN A 1 237 ? 17.224 1.196 -48.090 1.00 79.00 237 GLN A O 1
ATOM 1844 N N . PRO A 1 238 ? 18.144 3.217 -47.738 1.00 75.12 238 PRO A N 1
ATOM 1845 C CA . PRO A 1 238 ? 18.119 3.102 -46.286 1.00 75.12 238 PRO A CA 1
ATOM 1846 C C . PRO A 1 238 ? 16.687 2.945 -45.766 1.00 75.12 238 PRO A C 1
ATOM 1848 O O . PRO A 1 238 ? 15.755 3.542 -46.297 1.00 75.12 238 PRO A O 1
ATOM 1851 N N . ARG A 1 239 ? 16.515 2.172 -44.690 1.00 79.56 239 ARG A N 1
ATOM 1852 C CA . ARG A 1 239 ? 15.205 2.024 -44.045 1.00 79.56 239 ARG A CA 1
ATOM 1853 C C . ARG A 1 239 ? 14.718 3.368 -43.520 1.00 79.56 239 ARG A C 1
ATOM 1855 O O . ARG A 1 239 ? 15.429 4.032 -42.761 1.00 79.56 239 ARG A O 1
ATOM 1862 N N . GLU A 1 240 ? 13.484 3.712 -43.858 1.00 80.12 240 GLU A N 1
ATOM 1863 C CA . GLU A 1 240 ? 12.803 4.891 -43.334 1.00 80.12 240 GLU A CA 1
ATOM 1864 C C . GLU A 1 240 ? 11.730 4.467 -42.330 1.00 80.12 240 GLU A C 1
ATOM 1866 O O . GLU A 1 240 ? 11.043 3.466 -42.524 1.00 80.12 240 GLU A O 1
ATOM 1871 N N . PHE A 1 241 ? 11.575 5.225 -41.244 1.00 81.69 241 PHE A N 1
ATOM 1872 C CA . PHE A 1 241 ? 10.602 4.923 -40.192 1.00 81.69 241 PHE A CA 1
ATOM 1873 C C . PHE A 1 241 ? 9.504 5.974 -40.177 1.00 81.69 241 PHE A C 1
ATOM 1875 O O . PHE A 1 241 ? 9.777 7.162 -39.986 1.00 81.69 241 PHE A O 1
ATOM 1882 N N . ALA A 1 242 ? 8.256 5.528 -40.292 1.00 82.38 242 ALA A N 1
ATOM 1883 C CA . ALA A 1 242 ? 7.091 6.362 -40.037 1.00 82.38 242 ALA A CA 1
ATOM 1884 C C . ALA A 1 242 ? 6.819 6.366 -38.526 1.00 82.38 242 ALA A C 1
ATOM 1886 O O . ALA A 1 242 ? 5.934 5.672 -38.025 1.00 82.38 242 ALA A O 1
ATOM 1887 N N . VAL A 1 243 ? 7.645 7.116 -37.792 1.00 85.31 243 VAL A N 1
ATOM 1888 C CA . VAL A 1 243 ? 7.604 7.150 -36.326 1.00 85.31 243 VAL A CA 1
ATOM 1889 C C . VAL A 1 243 ? 6.269 7.722 -35.852 1.00 85.31 243 VAL A C 1
ATOM 1891 O O . VAL A 1 243 ? 5.925 8.862 -36.168 1.00 85.31 243 VAL A O 1
ATOM 1894 N N . SER A 1 244 ? 5.536 6.946 -35.054 1.00 87.50 244 SER A N 1
ATOM 1895 C CA . SER A 1 244 ? 4.286 7.385 -34.426 1.00 87.50 244 SER A CA 1
ATOM 1896 C C . SER A 1 244 ? 4.415 7.421 -32.894 1.00 87.50 244 SER A C 1
ATOM 1898 O O . SER A 1 244 ? 5.524 7.489 -32.357 1.00 87.50 244 SER A O 1
ATOM 1900 N N . GLY A 1 245 ? 3.297 7.466 -32.168 1.00 88.06 245 GLY A N 1
ATOM 1901 C CA . GLY A 1 245 ? 3.277 7.718 -30.723 1.00 88.06 245 GLY A CA 1
ATOM 1902 C C . GLY A 1 245 ? 3.149 9.207 -30.389 1.00 88.06 245 GLY A C 1
ATOM 1903 O O . GLY A 1 245 ? 2.528 9.975 -31.128 1.00 88.06 245 GLY A O 1
ATOM 1904 N N . GLY A 1 246 ? 3.682 9.641 -29.248 1.00 91.06 246 GLY A N 1
ATOM 1905 C CA . GLY A 1 246 ? 3.522 11.029 -28.825 1.00 91.06 246 GLY A CA 1
ATOM 1906 C C . GLY A 1 246 ? 3.866 11.327 -27.367 1.00 91.06 246 GLY A C 1
ATOM 1907 O O . GLY A 1 246 ? 4.372 10.462 -26.646 1.00 91.06 246 GLY A O 1
ATOM 1908 N N . PRO A 1 247 ? 3.644 12.588 -26.941 1.00 92.75 247 PRO A N 1
ATOM 1909 C CA . PRO A 1 247 ? 3.848 12.999 -25.557 1.00 92.75 247 PRO A CA 1
ATOM 1910 C C . PRO A 1 247 ? 2.837 12.311 -24.635 1.00 92.75 247 PRO A C 1
ATOM 1912 O O . PRO A 1 247 ? 1.813 11.795 -25.090 1.00 92.75 247 PRO A O 1
ATOM 1915 N N . LEU A 1 248 ? 3.121 12.327 -23.337 1.00 94.06 248 LEU A N 1
ATOM 1916 C CA . LEU A 1 248 ? 2.150 11.899 -22.335 1.00 94.06 248 LEU A CA 1
ATOM 1917 C C . LEU A 1 248 ? 0.905 12.797 -22.342 1.00 94.06 248 LEU A C 1
ATOM 1919 O O . LEU A 1 248 ? 0.977 13.962 -22.741 1.00 94.06 248 LEU A O 1
ATOM 1923 N N . ALA A 1 249 ? -0.200 12.268 -21.813 1.00 93.56 249 ALA A N 1
ATOM 1924 C CA . ALA A 1 249 ? -1.356 13.076 -21.436 1.00 93.56 249 ALA A CA 1
ATOM 1925 C C . ALA A 1 249 ? -0.918 14.229 -20.503 1.00 93.56 249 ALA A C 1
ATOM 1927 O O . ALA A 1 249 ? -0.018 14.017 -19.680 1.00 93.56 249 ALA A O 1
ATOM 1928 N N . PRO A 1 250 ? -1.532 15.428 -20.565 1.00 92.12 250 PRO A N 1
ATOM 1929 C CA . PRO A 1 250 ? -1.091 16.588 -19.782 1.00 92.12 250 PRO A CA 1
ATOM 1930 C C . PRO A 1 250 ? -0.980 16.330 -18.272 1.00 92.12 250 PRO A C 1
ATOM 1932 O O . PRO A 1 250 ? -0.017 16.762 -17.639 1.00 92.12 250 PRO A O 1
ATOM 1935 N N . SER A 1 251 ? -1.920 15.571 -17.701 1.00 91.88 251 SER A N 1
ATOM 1936 C CA . SER A 1 251 ? -1.899 15.172 -16.287 1.00 91.88 251 SER A CA 1
ATOM 1937 C C . SER A 1 251 ? -0.698 14.283 -15.948 1.00 91.88 251 SER A C 1
ATOM 1939 O O . SER A 1 251 ? -0.042 14.496 -14.930 1.00 91.88 251 SER A O 1
ATOM 1941 N N . ALA A 1 252 ? -0.354 13.340 -16.827 1.00 95.00 252 ALA A N 1
ATOM 1942 C CA . ALA A 1 252 ? 0.828 12.498 -16.676 1.00 95.00 252 ALA A CA 1
ATOM 1943 C C . ALA A 1 252 ? 2.134 13.270 -16.860 1.00 95.00 252 ALA A C 1
ATOM 1945 O O . ALA A 1 252 ? 3.063 13.104 -16.069 1.00 95.00 252 ALA A O 1
ATOM 1946 N N . ALA A 1 253 ? 2.192 14.167 -17.843 1.00 93.88 253 ALA A N 1
ATOM 1947 C CA . ALA A 1 253 ? 3.351 15.024 -18.063 1.00 93.88 253 ALA A CA 1
ATOM 1948 C C . ALA A 1 253 ? 3.659 15.903 -16.838 1.00 93.88 253 ALA A C 1
ATOM 1950 O O . ALA A 1 253 ? 4.822 16.016 -16.452 1.00 93.88 253 ALA A O 1
ATOM 1951 N N . ALA A 1 254 ? 2.634 16.473 -16.194 1.00 92.75 254 ALA A N 1
ATOM 1952 C CA . ALA A 1 254 ? 2.795 17.319 -15.011 1.00 92.75 254 ALA A CA 1
ATOM 1953 C C . ALA A 1 254 ? 3.401 16.565 -13.812 1.00 92.75 254 ALA A C 1
ATOM 1955 O O . ALA A 1 254 ? 4.282 17.093 -13.130 1.00 92.75 254 ALA A O 1
ATOM 1956 N N . VAL A 1 255 ? 2.976 15.319 -13.580 1.00 94.44 255 VAL A N 1
ATOM 1957 C CA . VAL A 1 255 ? 3.547 14.461 -12.529 1.00 94.44 255 VAL A CA 1
ATOM 1958 C C . VAL A 1 255 ? 4.977 14.058 -12.881 1.00 94.44 255 VAL A C 1
ATOM 1960 O O . VAL A 1 255 ? 5.879 14.204 -12.058 1.00 94.44 255 VAL A O 1
ATOM 1963 N N . VAL A 1 256 ? 5.213 13.604 -14.118 1.00 95.12 256 VAL A N 1
ATOM 1964 C CA . VAL A 1 256 ? 6.542 13.155 -14.563 1.00 95.12 256 VAL A CA 1
ATOM 1965 C C . VAL A 1 256 ? 7.575 14.286 -14.498 1.00 95.12 256 VAL A C 1
ATOM 1967 O O . VAL A 1 256 ? 8.721 14.053 -14.107 1.00 95.12 256 VAL A O 1
ATOM 1970 N N . ALA A 1 257 ? 7.173 15.522 -14.806 1.00 91.56 257 ALA A N 1
ATOM 1971 C CA . ALA A 1 257 ? 8.024 16.704 -14.676 1.00 91.56 257 ALA A CA 1
ATOM 1972 C C . ALA A 1 257 ? 8.480 16.965 -13.227 1.00 91.56 257 ALA A C 1
ATOM 1974 O O . ALA A 1 257 ? 9.558 17.517 -13.017 1.00 91.56 257 ALA A O 1
ATOM 1975 N N . ASN A 1 258 ? 7.699 16.528 -12.234 1.00 90.25 258 ASN A N 1
ATOM 1976 C CA . ASN A 1 258 ? 7.964 16.736 -10.810 1.00 90.25 258 ASN A CA 1
ATOM 1977 C C . ASN A 1 258 ? 8.529 15.500 -10.091 1.00 90.25 258 ASN A C 1
ATOM 1979 O O . ASN A 1 258 ? 8.704 15.545 -8.875 1.00 90.25 258 ASN A O 1
ATOM 1983 N N . LEU A 1 259 ? 8.880 14.419 -10.803 1.00 89.69 259 LEU A N 1
ATOM 1984 C CA . LEU A 1 259 ? 9.347 13.158 -10.196 1.00 89.69 259 LEU A CA 1
ATOM 1985 C C . LEU A 1 259 ? 10.463 13.334 -9.163 1.00 89.69 259 LEU A C 1
ATOM 1987 O O . LEU A 1 259 ? 10.461 12.663 -8.137 1.00 89.69 259 LEU A O 1
ATOM 1991 N N . ARG A 1 260 ? 11.414 14.241 -9.413 1.00 82.75 260 ARG A N 1
ATOM 1992 C CA . ARG A 1 260 ? 12.537 14.492 -8.492 1.00 82.75 260 ARG A CA 1
ATOM 1993 C C . ARG A 1 260 ? 12.133 15.215 -7.206 1.00 82.75 260 ARG A C 1
ATOM 1995 O O . ARG A 1 260 ? 12.868 15.130 -6.231 1.00 82.75 260 ARG A O 1
ATOM 2002 N N . ALA A 1 261 ? 11.010 15.929 -7.213 1.00 84.81 261 ALA A N 1
ATOM 2003 C CA . ALA A 1 261 ? 10.467 16.606 -6.039 1.00 84.81 261 ALA A CA 1
ATOM 2004 C C . ALA A 1 261 ? 9.529 15.698 -5.222 1.00 84.81 261 ALA A C 1
ATOM 2006 O O . ALA A 1 261 ? 9.167 16.044 -4.099 1.00 84.81 261 ALA A O 1
ATOM 2007 N N . MET A 1 262 ? 9.127 14.544 -5.766 1.00 87.31 262 MET A N 1
ATOM 2008 C CA . MET A 1 262 ? 8.262 13.596 -5.068 1.00 87.31 262 MET A CA 1
ATOM 2009 C C . MET A 1 262 ? 9.008 12.890 -3.929 1.00 87.31 262 MET A C 1
ATOM 2011 O O . MET A 1 262 ? 10.172 12.504 -4.058 1.00 87.31 262 MET A O 1
ATOM 2015 N N . GLN A 1 263 ? 8.308 12.654 -2.819 1.00 84.50 263 GLN A N 1
ATOM 2016 C CA . GLN A 1 263 ? 8.823 11.869 -1.6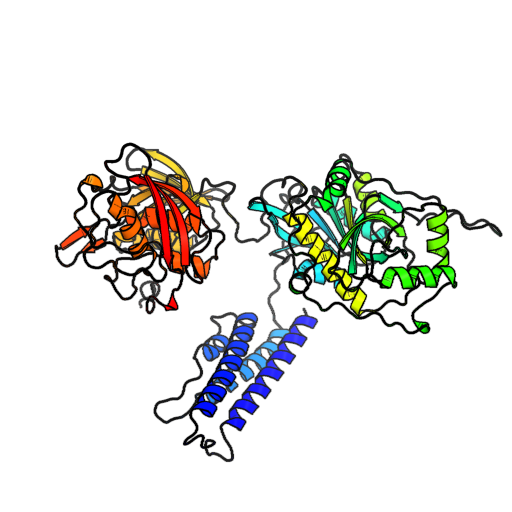96 1.00 84.50 263 GLN A CA 1
ATOM 2017 C C . GLN A 1 263 ? 8.750 10.370 -2.019 1.00 84.50 263 GLN A C 1
ATOM 2019 O O . GLN A 1 263 ? 7.798 9.683 -1.664 1.00 84.50 263 GLN A O 1
ATOM 2024 N N . LEU A 1 264 ? 9.769 9.858 -2.710 1.00 88.50 264 LEU A N 1
ATOM 2025 C CA . LEU A 1 264 ? 9.832 8.463 -3.171 1.00 88.50 264 LEU A CA 1
ATOM 2026 C C . LEU A 1 264 ? 10.425 7.487 -2.132 1.00 88.50 264 LEU A C 1
ATOM 2028 O O . LEU A 1 264 ? 10.626 6.310 -2.429 1.00 88.50 264 LEU A O 1
ATOM 2032 N N . GLY A 1 265 ? 10.726 7.957 -0.917 1.00 86.44 265 GLY A N 1
ATOM 2033 C CA . GLY A 1 265 ? 11.313 7.140 0.150 1.00 86.44 265 GLY A CA 1
ATOM 2034 C C . GLY A 1 265 ? 12.619 6.439 -0.253 1.00 86.44 265 GLY A C 1
ATOM 2035 O O . GLY A 1 265 ? 13.344 6.881 -1.144 1.00 86.44 265 GLY A O 1
ATOM 2036 N N . SER A 1 266 ? 12.921 5.317 0.403 1.00 91.25 266 SER A N 1
ATOM 2037 C CA . SER A 1 266 ? 14.121 4.496 0.179 1.00 91.25 266 SER A CA 1
ATOM 2038 C C . SER A 1 266 ? 13.908 3.388 -0.866 1.00 91.25 266 SER A C 1
ATOM 2040 O O . SER A 1 266 ? 14.378 2.260 -0.702 1.00 91.25 266 SER A O 1
ATOM 2042 N N . TRP A 1 267 ? 13.191 3.684 -1.955 1.00 95.06 267 TRP A N 1
ATOM 2043 C CA . TRP A 1 267 ? 12.838 2.695 -2.988 1.00 95.06 267 TRP A CA 1
ATOM 2044 C C . TRP A 1 267 ? 14.052 2.015 -3.639 1.00 95.06 267 TRP A C 1
ATOM 2046 O O . TRP A 1 267 ? 13.979 0.847 -4.021 1.00 95.06 267 TRP A O 1
ATOM 2056 N N . SER A 1 268 ? 15.170 2.736 -3.750 1.00 94.38 268 SER A N 1
ATOM 2057 C CA . SER A 1 268 ? 16.414 2.276 -4.369 1.00 94.38 268 SER A CA 1
ATOM 2058 C C . SER A 1 268 ? 17.359 1.567 -3.388 1.00 94.38 268 SER A C 1
ATOM 2060 O O . SER A 1 268 ? 18.433 1.106 -3.782 1.00 94.38 268 SER A O 1
ATOM 2062 N N . ALA A 1 269 ? 16.985 1.453 -2.108 1.00 92.75 269 ALA A N 1
ATOM 2063 C CA . ALA A 1 269 ? 17.773 0.720 -1.126 1.00 92.75 269 ALA A CA 1
ATOM 2064 C C . ALA A 1 269 ? 17.761 -0.788 -1.422 1.00 92.75 269 ALA A C 1
ATOM 2066 O O . ALA A 1 269 ? 16.754 -1.349 -1.858 1.00 92.75 269 ALA A O 1
ATOM 2067 N N . ALA A 1 270 ? 18.876 -1.466 -1.133 1.00 89.81 270 ALA A N 1
ATOM 2068 C CA . ALA A 1 270 ? 19.019 -2.903 -1.377 1.00 89.81 270 ALA A CA 1
ATOM 2069 C C . ALA A 1 270 ? 17.961 -3.740 -0.635 1.00 89.81 270 ALA A C 1
ATOM 2071 O O . ALA A 1 270 ? 17.447 -4.705 -1.197 1.00 89.81 270 ALA A O 1
ATOM 2072 N N . SER A 1 271 ? 17.585 -3.334 0.583 1.00 86.62 271 SER A N 1
ATOM 2073 C CA . SER A 1 271 ? 16.517 -3.968 1.366 1.00 86.62 271 SER A CA 1
ATOM 2074 C C . SER A 1 271 ? 15.140 -3.849 0.707 1.00 86.62 271 SER A C 1
ATOM 2076 O O . SER A 1 271 ? 14.353 -4.785 0.782 1.00 86.62 271 SER A O 1
ATOM 2078 N N . THR A 1 272 ? 14.857 -2.738 0.021 1.00 87.25 272 THR A N 1
ATOM 2079 C CA . THR A 1 272 ? 13.573 -2.499 -0.663 1.00 87.25 272 THR A CA 1
ATOM 2080 C C . THR A 1 272 ? 13.515 -3.175 -2.038 1.00 87.25 272 THR A C 1
ATOM 2082 O O . THR A 1 272 ? 12.475 -3.691 -2.456 1.00 87.25 272 THR A O 1
ATOM 2085 N N . ILE A 1 273 ? 14.640 -3.217 -2.760 1.00 92.19 273 ILE A N 1
ATOM 2086 C CA . ILE A 1 273 ? 14.752 -3.960 -4.026 1.00 92.19 273 ILE A CA 1
ATOM 2087 C C . ILE A 1 273 ? 14.714 -5.479 -3.766 1.00 92.19 273 ILE A C 1
ATOM 2089 O O . ILE A 1 273 ? 14.153 -6.235 -4.564 1.00 92.19 273 ILE A O 1
ATOM 2093 N N . GLY A 1 274 ? 15.233 -5.937 -2.627 1.00 85.38 274 GLY A N 1
ATOM 2094 C CA . GLY A 1 274 ? 15.080 -7.321 -2.172 1.00 85.38 274 GLY A CA 1
ATOM 2095 C C . GLY A 1 274 ? 15.914 -8.344 -2.947 1.00 85.38 274 GLY A C 1
ATOM 2096 O O . GLY A 1 274 ? 15.743 -9.541 -2.752 1.00 85.38 274 GLY A O 1
ATOM 2097 N N . CYS A 1 275 ? 16.826 -7.899 -3.816 1.00 87.06 275 CYS A N 1
ATOM 2098 C CA . CYS A 1 275 ? 17.788 -8.765 -4.492 1.00 87.06 275 CYS A CA 1
ATOM 2099 C C . CYS A 1 275 ? 19.147 -8.071 -4.645 1.00 87.06 275 CYS A C 1
ATOM 2101 O O . CYS A 1 275 ? 19.228 -6.849 -4.807 1.00 87.06 275 CYS A O 1
ATOM 2103 N N . ALA A 1 276 ? 20.224 -8.857 -4.607 1.00 88.38 276 ALA A N 1
ATOM 2104 C CA . ALA A 1 276 ? 21.583 -8.347 -4.743 1.00 88.38 276 ALA A CA 1
ATOM 2105 C C . ALA A 1 276 ? 21.821 -7.756 -6.140 1.00 88.38 276 ALA A C 1
ATOM 2107 O O . ALA A 1 276 ? 21.420 -8.337 -7.150 1.00 88.38 276 ALA A O 1
ATOM 2108 N N . ARG A 1 277 ? 22.504 -6.606 -6.202 1.00 92.81 277 ARG A N 1
ATOM 2109 C CA . ARG A 1 277 ? 22.883 -5.990 -7.477 1.00 92.81 277 ARG A CA 1
ATOM 2110 C C . ARG A 1 277 ? 23.988 -6.820 -8.144 1.00 92.81 277 ARG A C 1
ATOM 2112 O O . ARG A 1 277 ? 25.030 -7.015 -7.517 1.00 92.81 277 ARG A O 1
ATOM 2119 N N . PRO A 1 278 ? 23.802 -7.307 -9.384 1.00 93.56 278 PRO A N 1
ATOM 2120 C CA . PRO A 1 278 ? 24.819 -8.104 -10.061 1.00 93.56 278 PRO A CA 1
ATOM 2121 C C . PRO A 1 278 ? 26.079 -7.296 -10.390 1.00 93.56 278 PRO A C 1
ATOM 2123 O O . PRO A 1 278 ? 26.049 -6.075 -10.524 1.00 93.56 278 PRO A O 1
ATOM 2126 N N . ASN A 1 279 ? 27.193 -7.996 -10.600 1.00 92.25 279 ASN A N 1
ATOM 2127 C CA . ASN A 1 279 ? 28.427 -7.389 -11.095 1.00 92.25 279 ASN A CA 1
ATOM 2128 C C . ASN A 1 279 ? 28.445 -7.321 -12.629 1.00 92.25 279 ASN A C 1
ATOM 2130 O O . ASN A 1 279 ? 27.938 -8.207 -13.319 1.00 92.25 279 ASN A O 1
ATOM 2134 N N . VAL A 1 280 ? 29.105 -6.302 -13.187 1.00 92.44 280 VAL A N 1
ATOM 2135 C CA . VAL A 1 280 ? 29.348 -6.213 -14.635 1.00 92.44 280 VAL A CA 1
ATOM 2136 C C . VAL A 1 280 ? 30.573 -7.029 -15.034 1.00 92.44 280 VAL A C 1
ATOM 2138 O O . VAL A 1 280 ? 31.689 -6.810 -14.558 1.00 92.44 280 VAL A O 1
ATOM 2141 N N . LYS A 1 281 ? 30.382 -7.938 -15.991 1.00 91.75 281 LYS A N 1
ATOM 2142 C CA . LYS A 1 281 ? 31.453 -8.736 -16.595 1.00 91.75 281 LYS A CA 1
ATOM 2143 C C . LYS A 1 281 ? 32.230 -7.881 -17.602 1.00 91.75 281 LYS A C 1
ATOM 2145 O O . LYS A 1 281 ? 31.740 -7.616 -18.700 1.00 91.75 281 LYS A O 1
ATOM 2150 N N . LYS A 1 282 ? 33.459 -7.488 -17.250 1.00 88.75 282 LYS A N 1
ATOM 2151 C CA . LYS A 1 282 ? 34.316 -6.561 -18.026 1.00 88.75 282 LYS A CA 1
ATOM 2152 C C . LYS A 1 282 ? 35.027 -7.181 -19.245 1.00 88.75 282 LYS A C 1
ATOM 2154 O O . LYS A 1 282 ? 35.718 -6.467 -19.968 1.00 88.75 282 LYS A O 1
ATOM 2159 N N . ALA A 1 283 ? 34.883 -8.487 -19.489 1.00 91.31 283 ALA A N 1
ATOM 2160 C CA . ALA A 1 283 ? 35.531 -9.165 -20.616 1.00 91.31 283 ALA A CA 1
ATOM 2161 C C . ALA A 1 283 ? 35.090 -8.584 -21.975 1.00 91.31 283 ALA A C 1
ATOM 2163 O O . ALA A 1 283 ? 33.907 -8.307 -22.174 1.00 91.31 283 ALA A O 1
ATOM 2164 N N . LYS A 1 284 ? 36.029 -8.447 -22.930 1.00 87.88 284 LYS A N 1
ATOM 2165 C CA . LYS A 1 284 ? 35.773 -7.863 -24.265 1.00 87.88 284 LYS A CA 1
ATOM 2166 C C . LYS A 1 284 ? 34.615 -8.541 -25.007 1.00 87.88 284 LYS A C 1
ATOM 2168 O O . LYS A 1 284 ? 33.837 -7.844 -25.640 1.00 87.88 284 LYS A O 1
ATOM 2173 N N . ALA A 1 285 ? 34.463 -9.858 -24.858 1.00 91.38 285 ALA A N 1
ATOM 2174 C CA . ALA A 1 285 ? 33.403 -10.646 -25.493 1.00 91.38 285 ALA A CA 1
ATOM 2175 C C . ALA A 1 285 ? 31.970 -10.272 -25.054 1.00 91.38 285 ALA A C 1
ATOM 2177 O O . ALA A 1 285 ? 31.011 -10.713 -25.679 1.00 91.38 285 ALA A O 1
ATOM 2178 N N . ASN A 1 286 ? 31.807 -9.480 -23.987 1.00 92.25 286 ASN A N 1
ATOM 2179 C CA . ASN A 1 286 ? 30.495 -8.987 -23.560 1.00 92.25 286 ASN A CA 1
ATOM 2180 C C . ASN A 1 286 ? 30.107 -7.656 -24.212 1.00 92.25 286 ASN A C 1
ATOM 2182 O O . ASN A 1 286 ? 29.010 -7.177 -23.956 1.00 92.25 286 ASN A O 1
ATOM 2186 N N . PHE A 1 287 ? 30.980 -7.042 -25.010 1.00 93.69 287 PHE A N 1
ATOM 2187 C CA . PHE A 1 287 ? 30.708 -5.779 -25.689 1.00 93.69 287 PHE A CA 1
ATOM 2188 C C . PHE A 1 287 ? 30.606 -6.028 -27.191 1.00 93.69 287 PHE A C 1
ATOM 2190 O O . PHE A 1 287 ? 31.482 -6.676 -27.762 1.00 93.69 287 PHE A O 1
ATOM 2197 N N . TYR A 1 288 ? 29.565 -5.495 -27.821 1.00 93.06 288 TYR A N 1
ATOM 2198 C CA . TYR A 1 288 ? 29.364 -5.560 -29.265 1.00 93.06 288 TYR A CA 1
ATOM 2199 C C . TYR A 1 288 ? 29.123 -4.169 -29.857 1.00 93.06 288 TYR A C 1
ATOM 2201 O O . TYR A 1 288 ? 28.950 -3.177 -29.141 1.00 93.06 288 TYR A O 1
ATOM 2209 N N . GLY A 1 289 ? 29.196 -4.126 -31.180 1.00 91.00 289 GLY A N 1
ATOM 2210 C CA . GLY A 1 289 ? 29.176 -2.926 -31.996 1.00 91.00 289 GLY A CA 1
ATOM 2211 C C . GLY A 1 289 ? 30.534 -2.285 -32.226 1.00 91.00 289 GLY A C 1
ATOM 2212 O O . GLY A 1 289 ? 31.556 -2.787 -31.749 1.00 91.00 289 GLY A O 1
ATOM 2213 N N . ASP A 1 290 ? 30.566 -1.195 -32.992 1.00 91.38 290 ASP A N 1
ATOM 2214 C CA . ASP A 1 290 ? 31.832 -0.532 -33.330 1.00 91.38 290 ASP A CA 1
ATOM 2215 C C . ASP A 1 290 ? 32.552 0.079 -32.109 1.00 91.38 290 ASP A C 1
ATOM 2217 O O . ASP A 1 290 ? 32.013 0.190 -31.003 1.00 91.38 290 ASP A O 1
ATOM 2221 N N . LEU A 1 291 ? 33.811 0.478 -32.306 1.00 91.44 291 LEU A N 1
ATOM 2222 C CA . LEU A 1 291 ? 34.674 0.964 -31.227 1.00 91.44 291 LEU A CA 1
ATOM 2223 C C . LEU A 1 291 ? 34.106 2.192 -30.498 1.00 91.44 291 LEU A C 1
ATOM 2225 O O . LEU A 1 291 ? 34.223 2.275 -29.271 1.00 91.44 291 LEU A O 1
ATOM 2229 N N . GLU A 1 292 ? 33.461 3.109 -31.220 1.00 92.31 292 GLU A N 1
ATOM 2230 C CA . GLU A 1 292 ? 32.848 4.304 -30.634 1.00 92.31 292 GLU A CA 1
ATOM 2231 C C . GLU A 1 292 ? 31.597 3.946 -29.820 1.00 92.31 292 GLU A C 1
ATOM 2233 O O . GLU A 1 292 ? 31.406 4.463 -28.714 1.00 92.31 292 GLU A O 1
ATOM 2238 N N . TRP A 1 293 ? 30.779 2.994 -30.289 1.00 93.38 293 TRP A N 1
ATOM 2239 C CA . TRP A 1 293 ? 29.665 2.464 -29.499 1.00 93.38 293 TRP A CA 1
ATOM 2240 C C . TRP A 1 293 ? 30.154 1.814 -28.216 1.00 93.38 293 TRP A C 1
ATOM 2242 O O . TRP A 1 293 ? 29.700 2.160 -27.126 1.00 93.38 293 TRP A O 1
ATOM 2252 N N . GLN A 1 294 ? 31.128 0.908 -28.326 1.00 93.88 294 GLN A N 1
ATOM 2253 C CA . GLN A 1 294 ? 31.658 0.192 -27.173 1.00 93.88 294 GLN A CA 1
ATOM 2254 C C . GLN A 1 294 ? 32.264 1.149 -26.143 1.00 93.88 294 GLN A C 1
ATOM 2256 O O . GLN A 1 294 ? 32.193 0.888 -24.941 1.00 93.88 294 GLN A O 1
ATOM 2261 N N . LYS A 1 295 ? 32.859 2.267 -26.577 1.00 94.31 295 LYS A N 1
ATOM 2262 C CA . LYS A 1 295 ? 33.352 3.316 -25.677 1.00 94.31 295 LYS A CA 1
ATOM 2263 C C . LYS A 1 295 ? 32.212 3.953 -24.880 1.00 94.31 295 LYS A C 1
ATOM 2265 O O . LYS A 1 295 ? 32.346 4.095 -23.664 1.00 94.31 295 LYS A O 1
ATOM 2270 N N . ARG A 1 296 ? 31.082 4.264 -25.527 1.00 94.44 296 ARG A N 1
ATOM 2271 C CA . ARG A 1 296 ? 29.872 4.767 -24.852 1.00 94.44 296 ARG A CA 1
ATOM 2272 C C . ARG A 1 296 ? 29.284 3.742 -23.884 1.00 94.44 296 ARG A C 1
ATOM 2274 O O . ARG A 1 296 ? 28.994 4.097 -22.746 1.00 94.44 296 ARG A O 1
ATOM 2281 N N . VAL A 1 297 ? 29.182 2.476 -24.293 1.00 94.62 297 VAL A N 1
ATOM 2282 C CA . VAL A 1 297 ? 28.705 1.373 -23.436 1.00 94.62 297 VAL A CA 1
ATOM 2283 C C . VAL A 1 297 ? 29.595 1.223 -22.201 1.00 94.62 297 VAL A C 1
ATOM 2285 O O . VAL A 1 297 ? 29.117 1.137 -21.078 1.00 94.62 297 VAL A O 1
ATOM 2288 N N . ARG A 1 298 ? 30.921 1.243 -22.365 1.00 94.62 298 ARG A N 1
ATOM 2289 C CA . ARG A 1 298 ? 31.841 1.176 -21.218 1.00 94.62 298 ARG A CA 1
ATOM 2290 C C . ARG A 1 298 ? 31.699 2.378 -20.292 1.00 94.62 298 ARG A C 1
ATOM 2292 O O . ARG A 1 298 ? 31.879 2.215 -19.091 1.00 94.62 298 ARG A O 1
ATOM 2299 N N . ALA A 1 299 ? 31.419 3.566 -20.828 1.00 93.81 299 ALA A N 1
ATOM 2300 C CA . ALA A 1 299 ? 31.202 4.761 -20.022 1.00 93.81 299 ALA A CA 1
ATOM 2301 C C . ALA A 1 299 ? 29.906 4.672 -19.201 1.00 93.81 299 ALA A C 1
ATOM 2303 O O . ALA A 1 299 ? 29.944 4.990 -18.013 1.00 93.81 299 ALA A O 1
ATOM 2304 N N . SER A 1 300 ? 28.807 4.174 -19.782 1.00 93.25 300 SER A N 1
ATOM 2305 C CA . SER A 1 300 ? 27.529 4.027 -19.068 1.00 93.25 300 SER A CA 1
ATOM 2306 C C . SER A 1 300 ? 27.609 3.036 -17.905 1.00 93.25 300 SER A C 1
ATOM 2308 O O . SER A 1 300 ? 26.973 3.224 -16.872 1.00 93.25 300 SER A O 1
ATOM 2310 N N . LEU A 1 301 ? 28.449 2.004 -18.012 1.00 93.19 301 LEU A N 1
ATOM 2311 C CA . LEU A 1 301 ? 28.624 0.985 -16.969 1.00 93.19 301 LEU A CA 1
ATOM 2312 C C . LEU A 1 301 ? 29.548 1.409 -15.810 1.00 93.19 301 LEU A C 1
ATOM 2314 O O . LEU A 1 301 ? 29.787 0.610 -14.908 1.00 93.19 301 LEU A O 1
ATOM 2318 N N . LYS A 1 302 ? 30.085 2.638 -15.802 1.00 87.25 302 LYS A N 1
ATOM 2319 C CA . LYS A 1 302 ? 30.941 3.126 -14.700 1.00 87.25 302 LYS A CA 1
ATOM 2320 C C . LYS A 1 302 ? 30.156 3.575 -13.464 1.00 87.25 302 LYS A C 1
ATOM 2322 O O . LYS A 1 302 ? 30.711 3.573 -12.375 1.00 87.25 302 LYS A O 1
ATOM 2327 N N . ALA A 1 303 ? 28.886 3.948 -13.608 1.00 77.88 303 ALA A N 1
ATOM 2328 C CA . ALA A 1 303 ? 28.084 4.562 -12.543 1.00 77.88 303 ALA A CA 1
ATOM 2329 C C . ALA A 1 303 ? 27.394 3.547 -11.599 1.00 77.88 303 ALA A C 1
ATOM 2331 O O . ALA A 1 303 ? 26.280 3.790 -11.135 1.00 77.88 303 ALA A O 1
ATOM 2332 N N . LEU A 1 304 ? 28.022 2.396 -11.334 1.00 81.62 304 LEU A N 1
ATOM 2333 C CA . LEU A 1 304 ? 27.409 1.291 -10.576 1.00 81.62 304 LEU A CA 1
ATOM 2334 C C . LEU A 1 304 ? 27.620 1.368 -9.057 1.00 81.62 304 LEU A C 1
ATOM 2336 O O . LEU A 1 304 ? 26.874 0.725 -8.322 1.00 81.62 304 LEU A O 1
ATOM 2340 N N . ASP A 1 305 ? 28.552 2.198 -8.583 1.00 81.44 305 ASP A N 1
ATOM 2341 C CA . ASP A 1 305 ? 28.918 2.322 -7.158 1.00 81.44 305 ASP A CA 1
ATOM 2342 C C . ASP A 1 305 ? 27.927 3.170 -6.328 1.00 81.44 305 ASP A C 1
ATOM 2344 O O . ASP A 1 305 ? 28.211 3.576 -5.203 1.00 81.44 305 ASP A O 1
ATOM 2348 N N . ARG A 1 306 ? 26.741 3.453 -6.874 1.00 90.25 306 ARG A N 1
ATOM 2349 C CA . ARG A 1 306 ? 25.660 4.209 -6.221 1.00 90.25 306 ARG A CA 1
ATOM 2350 C C . ARG A 1 306 ? 24.363 3.411 -6.201 1.00 90.25 306 ARG A C 1
ATOM 2352 O O . ARG A 1 306 ? 24.191 2.503 -7.006 1.00 90.25 306 ARG A O 1
ATOM 2359 N N . GLN A 1 307 ? 23.403 3.800 -5.366 1.00 91.62 307 GLN A N 1
ATOM 2360 C CA . GLN A 1 307 ? 22.040 3.264 -5.464 1.00 91.62 307 GLN A CA 1
ATOM 2361 C C . GLN A 1 307 ? 21.412 3.562 -6.845 1.00 91.62 307 GLN A C 1
ATOM 2363 O O . GLN A 1 307 ? 21.814 4.532 -7.509 1.00 91.62 307 GLN A O 1
ATOM 2368 N N . PRO A 1 308 ? 20.451 2.737 -7.302 1.00 95.25 308 PRO A N 1
ATOM 2369 C CA . PRO A 1 308 ? 19.683 3.014 -8.507 1.00 95.25 308 PRO A CA 1
ATOM 2370 C C . PRO A 1 308 ? 19.042 4.399 -8.501 1.00 95.25 308 PRO A C 1
ATOM 2372 O O . PRO A 1 308 ? 18.565 4.880 -7.472 1.00 95.25 308 PRO A O 1
ATOM 2375 N N . LEU A 1 309 ? 19.035 5.034 -9.668 1.00 95.12 309 LEU A N 1
ATOM 2376 C CA . LEU A 1 309 ? 18.368 6.308 -9.898 1.00 95.12 309 LEU A CA 1
ATOM 2377 C C . LEU A 1 309 ? 17.075 6.102 -10.674 1.00 95.12 309 LEU A C 1
ATOM 2379 O O . LEU A 1 309 ? 16.917 5.132 -11.414 1.00 95.12 309 LEU A O 1
ATOM 2383 N N . VAL A 1 310 ? 16.184 7.079 -10.542 1.00 96.06 310 VAL A N 1
ATOM 2384 C CA . VAL A 1 310 ? 15.097 7.292 -11.488 1.00 96.06 310 VAL A CA 1
ATOM 2385 C C . VAL A 1 310 ? 15.468 8.448 -12.412 1.00 96.06 310 VAL A C 1
ATOM 2387 O O . VAL A 1 310 ? 15.895 9.516 -11.960 1.00 96.06 310 VAL A O 1
ATOM 2390 N N . VAL A 1 311 ? 15.291 8.246 -13.712 1.00 95.25 311 VAL A N 1
ATOM 2391 C CA . VAL A 1 311 ? 15.393 9.292 -14.732 1.00 95.25 311 VAL A CA 1
ATOM 2392 C C . VAL A 1 311 ? 14.123 9.308 -15.571 1.00 95.25 311 VAL A C 1
ATOM 2394 O O . VAL A 1 311 ? 13.451 8.290 -15.707 1.00 95.25 311 VAL A O 1
ATOM 2397 N N . SER A 1 312 ? 13.775 10.459 -16.139 1.00 95.25 312 SER A N 1
ATOM 2398 C CA . SER A 1 312 ? 12.646 10.576 -17.057 1.00 95.25 312 SER A CA 1
ATOM 2399 C C . SER A 1 312 ? 13.144 10.887 -18.467 1.00 95.25 312 SER A C 1
ATOM 2401 O O . SER A 1 312 ? 14.040 11.710 -18.651 1.00 95.25 312 SER A O 1
ATOM 2403 N N . GLY A 1 313 ? 12.608 10.203 -19.478 1.00 94.81 313 GLY A N 1
ATOM 2404 C CA . GLY A 1 313 ? 13.040 10.405 -20.862 1.00 94.81 313 GLY A CA 1
ATOM 2405 C C . GLY A 1 313 ? 12.225 9.640 -21.892 1.00 94.81 313 GLY A C 1
ATOM 2406 O O . GLY A 1 313 ? 11.246 8.971 -21.564 1.00 94.81 313 GLY A O 1
ATOM 2407 N N . ALA A 1 314 ? 12.595 9.781 -23.165 1.00 96.38 314 ALA A N 1
ATOM 2408 C CA . ALA A 1 314 ? 11.837 9.163 -24.241 1.00 96.38 314 ALA A CA 1
ATOM 2409 C C . ALA A 1 314 ? 12.133 7.663 -24.348 1.00 96.38 314 ALA A C 1
ATOM 2411 O O . ALA A 1 314 ? 13.288 7.237 -24.262 1.00 96.38 314 ALA A O 1
ATOM 2412 N N . ILE A 1 315 ? 11.078 6.886 -24.578 1.00 97.44 315 ILE A N 1
ATOM 2413 C CA . ILE A 1 315 ? 11.140 5.436 -24.747 1.00 97.44 315 ILE A CA 1
ATOM 2414 C C . ILE A 1 315 ? 10.717 5.092 -26.174 1.00 97.44 315 ILE A C 1
ATOM 2416 O O . ILE A 1 315 ? 9.691 5.577 -26.654 1.00 97.44 315 ILE A O 1
ATOM 2420 N N . ALA A 1 316 ? 11.524 4.279 -26.849 1.00 96.00 316 ALA A N 1
ATOM 2421 C CA . ALA A 1 316 ? 11.185 3.682 -28.132 1.00 96.00 316 ALA A CA 1
ATOM 2422 C C . ALA A 1 316 ? 10.552 2.306 -27.920 1.00 96.00 316 ALA A C 1
ATOM 2424 O O . ALA A 1 316 ? 11.027 1.516 -27.107 1.00 96.00 316 ALA A O 1
ATOM 2425 N N . SER A 1 317 ? 9.508 2.033 -28.692 1.00 95.12 317 SER A N 1
ATOM 2426 C CA . SER A 1 317 ? 8.734 0.802 -28.658 1.00 95.12 317 SER A CA 1
ATOM 2427 C C . SER A 1 317 ? 8.708 0.169 -30.043 1.00 95.12 317 SER A C 1
ATOM 2429 O O . SER A 1 317 ? 8.447 0.863 -31.032 1.00 95.12 317 SER A O 1
ATOM 2431 N N . SER A 1 318 ? 8.984 -1.130 -30.131 1.00 92.19 318 SER A N 1
ATOM 2432 C CA . SER A 1 318 ? 8.830 -1.907 -31.364 1.00 92.19 318 SER A CA 1
ATOM 2433 C C . SER A 1 318 ? 8.715 -3.401 -31.066 1.00 92.19 318 SER A C 1
ATOM 2435 O O . SER A 1 318 ? 9.361 -3.890 -30.153 1.00 92.19 318 SER A O 1
ATOM 2437 N N . ASP A 1 319 ? 8.015 -4.165 -31.903 1.00 88.69 319 ASP A N 1
ATOM 2438 C CA . ASP A 1 319 ? 7.905 -5.633 -31.830 1.00 88.69 319 ASP A CA 1
ATOM 2439 C C . ASP A 1 319 ? 9.236 -6.353 -32.143 1.00 88.69 319 ASP A C 1
ATOM 2441 O O . ASP A 1 319 ? 9.317 -7.581 -32.190 1.00 88.69 319 ASP A O 1
ATOM 2445 N N . ARG A 1 320 ? 10.312 -5.595 -32.367 1.00 84.69 320 ARG A N 1
ATOM 2446 C CA . ARG A 1 320 ? 11.654 -6.106 -32.627 1.00 84.69 320 ARG A CA 1
ATOM 2447 C C . ARG A 1 320 ? 12.437 -6.208 -31.333 1.00 84.69 320 ARG A C 1
ATOM 2449 O O . ARG A 1 320 ? 12.708 -5.212 -30.668 1.00 84.69 320 ARG A O 1
ATOM 2456 N N . LEU A 1 321 ? 12.922 -7.411 -31.050 1.00 76.25 321 LEU A N 1
ATOM 2457 C CA . LEU A 1 321 ? 13.921 -7.611 -30.012 1.00 76.25 321 LEU A CA 1
ATOM 2458 C C . LEU A 1 321 ? 15.287 -7.118 -30.510 1.00 76.25 321 LEU A C 1
ATOM 2460 O O . LEU A 1 321 ? 15.851 -7.693 -31.443 1.00 76.25 321 LEU A O 1
ATOM 2464 N N . MET A 1 322 ? 15.836 -6.084 -29.871 1.00 78.75 322 MET A N 1
ATOM 2465 C CA . MET A 1 322 ? 17.159 -5.559 -30.220 1.00 78.75 322 MET A CA 1
ATOM 2466 C C . MET A 1 322 ? 18.254 -6.559 -29.840 1.00 78.75 322 MET A C 1
ATOM 2468 O O . MET A 1 322 ? 18.407 -6.916 -28.671 1.00 78.75 322 MET A O 1
ATOM 2472 N N . LYS A 1 323 ? 19.021 -7.013 -30.834 1.00 73.56 323 LYS A N 1
ATOM 2473 C CA . LYS A 1 323 ? 20.185 -7.899 -30.646 1.00 73.56 323 LYS A CA 1
ATOM 2474 C C . LYS A 1 323 ? 21.497 -7.299 -31.162 1.00 73.56 323 LYS A C 1
ATOM 2476 O O . LYS A 1 323 ? 22.549 -7.881 -30.914 1.00 73.56 323 LYS A O 1
ATOM 2481 N N . ASP A 1 324 ? 21.426 -6.153 -31.831 1.00 79.56 324 ASP A N 1
ATOM 2482 C CA . ASP A 1 324 ? 22.551 -5.367 -32.335 1.00 79.56 324 ASP A CA 1
ATOM 2483 C C . ASP A 1 324 ? 22.310 -3.867 -32.086 1.00 79.56 324 ASP A C 1
ATOM 2485 O O . ASP A 1 324 ? 21.257 -3.455 -31.588 1.00 79.56 324 ASP A O 1
ATOM 2489 N N . GLU A 1 325 ? 23.317 -3.046 -32.379 1.00 81.69 325 GLU A N 1
ATOM 2490 C CA . GLU A 1 325 ? 23.257 -1.598 -32.210 1.00 81.69 325 GLU A CA 1
ATOM 2491 C C . GLU A 1 325 ? 22.866 -0.819 -33.475 1.00 81.69 325 GLU A C 1
ATOM 2493 O O . GLU A 1 325 ? 22.632 0.389 -33.384 1.00 81.69 325 GLU A O 1
ATOM 2498 N N . GLU A 1 326 ? 22.793 -1.459 -34.645 1.00 84.81 326 GLU A N 1
ATOM 2499 C CA . GLU A 1 326 ? 22.573 -0.770 -35.924 1.00 84.81 326 GLU A CA 1
ATOM 2500 C C . GLU A 1 326 ? 21.208 -0.081 -35.966 1.00 84.81 326 GLU A C 1
ATOM 2502 O O . GLU A 1 326 ? 21.101 1.108 -36.291 1.00 84.81 326 GLU A O 1
ATOM 2507 N N . LEU A 1 327 ? 20.163 -0.810 -35.575 1.00 85.31 327 LEU A N 1
ATOM 2508 C CA . LEU A 1 327 ? 18.798 -0.302 -35.591 1.00 85.31 327 LEU A CA 1
ATOM 2509 C C . LEU A 1 327 ? 18.573 0.804 -34.533 1.00 85.31 327 LEU A C 1
ATOM 2511 O O . LEU A 1 327 ? 18.102 1.883 -34.905 1.00 85.31 327 LEU A O 1
ATOM 2515 N N . PRO A 1 328 ? 19.002 0.649 -33.261 1.00 86.75 328 PRO A N 1
ATOM 2516 C CA . PRO A 1 328 ? 18.999 1.738 -32.281 1.00 86.75 328 PRO A CA 1
ATOM 2517 C C . PRO A 1 328 ? 19.759 2.990 -32.734 1.00 86.75 328 PRO A C 1
ATOM 2519 O O . PRO A 1 328 ? 19.314 4.112 -32.489 1.00 86.75 328 PRO A O 1
ATOM 2522 N N . ARG A 1 329 ? 20.894 2.839 -33.428 1.00 87.88 329 ARG A N 1
ATOM 2523 C CA . ARG A 1 329 ? 21.637 3.979 -33.992 1.00 87.88 329 ARG A CA 1
ATOM 2524 C C . ARG A 1 329 ? 20.850 4.711 -35.062 1.00 87.88 329 ARG A C 1
ATOM 2526 O O . ARG A 1 329 ? 20.897 5.939 -35.105 1.00 87.88 329 ARG A O 1
ATOM 2533 N N . LEU A 1 330 ? 20.142 3.980 -35.915 1.00 86.94 330 LEU A N 1
ATOM 2534 C CA . LEU A 1 330 ? 19.282 4.572 -36.930 1.00 86.94 330 LEU A CA 1
ATOM 2535 C C . LEU A 1 330 ? 18.128 5.347 -36.282 1.00 86.94 330 LEU A C 1
ATOM 2537 O O . LEU A 1 330 ? 17.896 6.500 -36.636 1.00 86.94 330 LEU A O 1
ATOM 2541 N N . TRP A 1 331 ? 17.491 4.787 -35.251 1.00 89.50 331 TRP A N 1
ATOM 2542 C CA . TRP A 1 331 ? 16.445 5.481 -34.493 1.00 89.50 331 TRP A CA 1
ATOM 2543 C C . TRP A 1 331 ? 16.950 6.742 -33.790 1.00 89.50 331 TRP A C 1
ATOM 2545 O O . TRP A 1 331 ? 16.255 7.758 -33.777 1.00 89.50 331 TRP A O 1
ATOM 2555 N N . LEU A 1 332 ? 18.180 6.726 -33.269 1.00 89.00 332 LEU A N 1
ATOM 2556 C CA . LEU A 1 332 ? 18.812 7.896 -32.652 1.00 89.00 332 LEU A CA 1
ATOM 2557 C C . LEU A 1 332 ? 19.128 9.021 -33.647 1.00 89.00 332 LEU A C 1
ATOM 2559 O O . LEU A 1 332 ? 19.204 10.178 -33.231 1.00 89.00 332 LEU A O 1
ATOM 2563 N N . LYS A 1 333 ? 19.282 8.729 -34.949 1.00 86.44 333 LYS A N 1
ATOM 2564 C CA . LYS A 1 333 ? 19.403 9.779 -35.979 1.00 86.44 333 LYS A CA 1
ATOM 2565 C C . LYS A 1 333 ? 18.106 10.581 -36.093 1.00 86.44 333 LYS A C 1
ATOM 2567 O O . LYS A 1 333 ? 18.166 11.805 -36.185 1.00 86.44 333 LYS A O 1
ATOM 2572 N N . THR A 1 334 ? 16.965 9.899 -36.020 1.00 81.94 334 THR A N 1
ATOM 2573 C CA . THR A 1 334 ? 15.626 10.505 -36.084 1.00 81.94 334 THR A CA 1
ATOM 2574 C C . THR A 1 334 ? 15.192 11.092 -34.738 1.00 81.94 334 THR A C 1
ATOM 2576 O O . THR A 1 334 ? 14.563 12.143 -34.682 1.00 81.94 334 THR A O 1
ATOM 2579 N N . THR A 1 335 ? 15.549 10.439 -33.630 1.00 86.62 335 THR A N 1
ATOM 2580 C CA . THR A 1 335 ? 15.094 10.771 -32.271 1.00 86.62 335 THR A CA 1
ATOM 2581 C C . THR A 1 335 ? 16.257 10.725 -31.274 1.00 86.62 335 THR A C 1
ATOM 2583 O O . THR A 1 335 ? 16.489 9.743 -30.576 1.00 86.62 335 THR A O 1
ATOM 2586 N N . ARG A 1 336 ? 17.014 11.822 -31.168 1.00 86.69 336 ARG A N 1
ATOM 2587 C CA . ARG A 1 336 ? 18.248 11.876 -30.348 1.00 86.69 336 ARG A CA 1
ATOM 2588 C C . ARG A 1 336 ? 18.041 11.704 -28.838 1.00 86.69 336 ARG A C 1
ATOM 2590 O O . ARG A 1 336 ? 18.999 11.452 -28.121 1.00 86.69 336 ARG A O 1
ATOM 2597 N N . GLN A 1 337 ? 16.811 11.870 -28.362 1.00 88.25 337 GLN A N 1
ATOM 2598 C CA . GLN A 1 337 ? 16.441 11.893 -26.942 1.00 88.25 337 GLN A CA 1
ATOM 2599 C C . GLN A 1 337 ? 16.010 10.528 -26.373 1.00 88.25 337 GLN A C 1
ATOM 2601 O O . GLN A 1 337 ? 15.506 10.477 -25.250 1.00 88.25 337 GLN A O 1
ATOM 2606 N N . LEU A 1 338 ? 16.134 9.441 -27.145 1.00 94.19 338 LEU A N 1
ATOM 2607 C CA . LEU A 1 338 ? 15.800 8.094 -26.673 1.00 94.19 338 LEU A CA 1
ATOM 2608 C C . LEU A 1 338 ? 16.743 7.660 -25.549 1.00 94.19 338 LEU A C 1
ATOM 2610 O O . LEU A 1 338 ? 17.962 7.671 -25.717 1.00 94.19 338 LEU A O 1
ATOM 2614 N N . LEU A 1 339 ? 16.162 7.233 -24.428 1.00 95.88 339 LEU A N 1
ATOM 2615 C CA . LEU A 1 339 ? 16.897 6.649 -23.306 1.00 95.88 339 LEU A CA 1
ATOM 2616 C C . LEU A 1 339 ? 16.723 5.134 -23.235 1.00 95.88 339 LEU A C 1
ATOM 2618 O O . LEU A 1 339 ? 17.674 4.432 -22.913 1.00 95.88 339 LEU A O 1
ATOM 2622 N N . ALA A 1 340 ? 15.535 4.616 -23.539 1.00 96.44 340 ALA A N 1
ATOM 2623 C CA . ALA A 1 340 ? 15.242 3.195 -23.395 1.00 96.44 340 ALA A CA 1
ATOM 2624 C C . ALA A 1 340 ? 14.480 2.639 -24.599 1.00 96.44 340 ALA A C 1
ATOM 2626 O O . ALA A 1 340 ? 13.788 3.377 -25.305 1.00 96.44 340 ALA A O 1
ATOM 2627 N N . ILE A 1 341 ? 14.626 1.334 -24.816 1.00 95.75 341 ILE A N 1
ATOM 2628 C CA . ILE A 1 341 ? 14.000 0.572 -25.893 1.00 95.75 341 ILE A CA 1
ATOM 2629 C C . ILE A 1 341 ? 13.306 -0.655 -25.298 1.00 95.75 341 ILE A C 1
ATOM 2631 O O . ILE A 1 341 ? 13.913 -1.421 -24.548 1.00 95.75 341 ILE A O 1
ATOM 2635 N N . GLU A 1 342 ? 12.038 -0.840 -25.641 1.00 95.62 342 GLU A N 1
ATOM 2636 C CA . GLU A 1 342 ? 11.180 -1.942 -25.198 1.00 95.62 342 GLU A CA 1
ATOM 2637 C C . GLU A 1 342 ? 10.170 -2.308 -26.300 1.00 95.62 342 GLU A C 1
ATOM 2639 O O . GLU A 1 342 ? 10.308 -1.839 -27.432 1.00 95.62 342 GLU A O 1
ATOM 2644 N N . MET A 1 343 ? 9.202 -3.186 -26.014 1.00 95.56 343 MET A N 1
ATOM 2645 C CA . MET A 1 343 ? 8.373 -3.798 -27.055 1.00 95.56 343 MET A CA 1
ATOM 2646 C C . MET A 1 343 ? 6.854 -3.591 -26.884 1.00 95.56 343 MET A C 1
ATOM 2648 O O . MET A 1 343 ? 6.097 -4.113 -27.694 1.00 95.56 343 MET A O 1
ATOM 2652 N N . GLU A 1 344 ? 6.361 -2.844 -25.882 1.00 96.88 344 GLU A N 1
ATOM 2653 C CA . GLU A 1 344 ? 4.922 -2.867 -25.539 1.00 96.88 344 GLU A CA 1
ATOM 2654 C C . GLU A 1 344 ? 4.247 -1.505 -25.360 1.00 96.88 344 GLU A C 1
ATOM 2656 O O . GLU A 1 344 ? 3.048 -1.363 -25.622 1.00 96.88 344 GLU A O 1
ATOM 2661 N N . SER A 1 345 ? 4.984 -0.486 -24.925 1.00 97.12 345 SER A N 1
ATOM 2662 C CA . SER A 1 345 ? 4.410 0.784 -24.472 1.00 97.12 345 SER A CA 1
ATOM 2663 C C . SER A 1 345 ? 3.675 1.535 -25.585 1.00 97.12 345 SER A C 1
ATOM 2665 O O . SER A 1 345 ? 2.694 2.218 -25.295 1.00 97.12 345 SER A O 1
ATOM 2667 N N . ALA A 1 346 ? 4.076 1.393 -26.855 1.00 96.44 346 ALA A N 1
ATOM 2668 C CA . ALA A 1 346 ? 3.346 1.982 -27.984 1.00 96.44 346 ALA A CA 1
ATOM 2669 C C . ALA A 1 346 ? 1.938 1.397 -28.158 1.00 96.44 346 ALA A C 1
ATOM 2671 O O . ALA A 1 346 ? 1.000 2.147 -28.437 1.00 96.44 346 ALA A O 1
ATOM 2672 N N . GLY A 1 347 ? 1.770 0.088 -27.948 1.00 96.31 347 GLY A N 1
ATOM 2673 C CA . GLY A 1 347 ? 0.466 -0.570 -28.024 1.00 96.31 347 GLY A CA 1
ATOM 2674 C C . GLY A 1 347 ? -0.483 -0.075 -26.935 1.00 96.31 347 GLY A C 1
ATOM 2675 O O . GLY A 1 347 ? -1.606 0.348 -27.223 1.00 96.31 347 GLY A O 1
ATOM 2676 N N . VAL A 1 348 ? 0.002 -0.036 -25.688 1.00 97.69 348 VAL A N 1
ATOM 2677 C CA . VAL A 1 348 ? -0.761 0.496 -24.544 1.00 97.69 348 VAL A CA 1
ATOM 2678 C C . VAL A 1 348 ? -1.118 1.965 -24.769 1.00 97.69 348 VAL A C 1
ATOM 2680 O O . VAL A 1 348 ? -2.280 2.349 -24.642 1.00 97.69 348 VAL A O 1
ATOM 2683 N N . TYR A 1 349 ? -0.143 2.778 -25.183 1.00 96.44 349 TYR A N 1
ATOM 2684 C CA . TYR A 1 349 ? -0.336 4.196 -25.475 1.00 96.44 349 TYR A CA 1
ATOM 2685 C C . TYR A 1 349 ? -1.413 4.430 -26.542 1.00 96.44 349 TYR A C 1
ATOM 2687 O O . TYR A 1 349 ? -2.276 5.294 -26.383 1.00 96.44 349 TYR A O 1
ATOM 2695 N N . ARG A 1 350 ? -1.410 3.631 -27.616 1.00 95.31 350 ARG A N 1
ATOM 2696 C CA . ARG A 1 350 ? -2.407 3.712 -28.692 1.00 95.31 350 ARG A CA 1
ATOM 2697 C C . ARG A 1 350 ? -3.818 3.367 -28.200 1.00 95.31 350 ARG A C 1
ATOM 2699 O O . ARG A 1 350 ? -4.772 4.069 -28.542 1.00 95.31 350 ARG A O 1
ATOM 2706 N N . ALA A 1 351 ? -3.963 2.323 -27.379 1.00 95.88 351 ALA A N 1
ATOM 2707 C CA . ALA A 1 351 ? -5.250 1.957 -26.778 1.00 95.88 351 ALA A CA 1
ATOM 2708 C C . ALA A 1 351 ? -5.783 3.042 -25.829 1.00 95.88 351 ALA A C 1
ATOM 2710 O O . ALA A 1 351 ? -6.981 3.315 -25.814 1.00 95.88 351 ALA A O 1
ATOM 2711 N N . ALA A 1 352 ? -4.896 3.673 -25.062 1.00 94.81 352 ALA A N 1
ATOM 2712 C CA . ALA A 1 352 ? -5.256 4.675 -24.070 1.00 94.81 352 ALA A CA 1
ATOM 2713 C C . ALA A 1 352 ? -5.638 6.027 -24.695 1.00 94.81 352 ALA A C 1
ATOM 2715 O O . ALA A 1 352 ? -6.611 6.658 -24.280 1.00 94.81 352 ALA A O 1
ATOM 2716 N N . ARG A 1 353 ? -4.904 6.446 -25.734 1.00 92.19 353 ARG A N 1
ATOM 2717 C CA . ARG A 1 353 ? -5.093 7.736 -26.414 1.00 92.19 353 ARG A CA 1
ATOM 2718 C C . ARG A 1 353 ? -6.286 7.775 -27.369 1.00 92.19 353 ARG A C 1
ATOM 2720 O O . ARG A 1 353 ? -6.788 8.847 -27.681 1.00 92.19 353 ARG A O 1
ATOM 2727 N N . SER A 1 354 ? -6.754 6.618 -27.833 1.00 86.94 354 SER A N 1
ATOM 2728 C CA . SER A 1 354 ? -7.940 6.512 -28.700 1.00 86.94 354 SER A CA 1
ATOM 2729 C C . SER A 1 354 ? -9.275 6.631 -27.945 1.00 86.94 354 SER A C 1
ATOM 2731 O O . SER A 1 354 ? -10.337 6.523 -28.555 1.00 86.94 354 SER A O 1
ATOM 2733 N N . ARG A 1 355 ? -9.241 6.859 -26.625 1.00 87.44 355 ARG A N 1
ATOM 2734 C CA . ARG A 1 355 ? -10.421 7.025 -25.764 1.00 87.44 355 ARG A CA 1
ATOM 2735 C C . ARG A 1 355 ? -10.798 8.492 -25.580 1.00 87.44 355 ARG A C 1
ATOM 2737 O O . ARG A 1 355 ? -9.975 9.382 -25.766 1.00 87.44 355 ARG A O 1
ATOM 2744 N N . SER A 1 356 ? -12.047 8.724 -25.178 1.00 81.12 356 SER A N 1
ATOM 2745 C CA . SER A 1 356 ? -12.552 10.041 -24.789 1.00 81.12 356 SER A CA 1
ATOM 2746 C C . SER A 1 356 ? -13.264 9.950 -23.431 1.00 81.12 356 SER A C 1
ATOM 2748 O O . SER A 1 356 ? -14.346 9.361 -23.377 1.00 81.12 356 SER A O 1
ATOM 2750 N N . PRO A 1 357 ? -12.699 10.527 -22.352 1.00 84.12 357 PRO A N 1
ATOM 2751 C CA . PRO A 1 357 ? -11.371 11.152 -22.301 1.00 84.12 357 PRO A CA 1
ATOM 2752 C C . PRO A 1 357 ? -10.239 10.131 -22.523 1.00 84.12 357 PRO A C 1
ATOM 2754 O O . PRO A 1 357 ? -10.426 8.933 -22.299 1.00 84.12 357 PRO A O 1
ATOM 2757 N N . GLU A 1 358 ? -9.069 10.596 -22.978 1.00 92.19 358 GLU A N 1
ATOM 2758 C CA . GLU A 1 358 ? -7.878 9.737 -23.051 1.00 92.19 358 GLU A CA 1
ATOM 2759 C C . GLU A 1 358 ? -7.494 9.240 -21.649 1.00 92.19 358 GLU A C 1
ATOM 2761 O O . GLU A 1 358 ? -7.675 9.959 -20.663 1.00 92.19 358 GLU A O 1
ATOM 2766 N N . VAL A 1 359 ? -6.952 8.023 -21.549 1.00 96.56 359 VAL A N 1
ATOM 2767 C CA . VAL A 1 359 ? -6.481 7.467 -20.270 1.00 96.56 359 VAL A CA 1
ATOM 2768 C C . VAL A 1 359 ? -4.984 7.771 -20.106 1.00 96.56 359 VAL A C 1
ATOM 2770 O O . VAL A 1 359 ? -4.173 7.290 -20.904 1.00 96.56 359 VAL A O 1
ATOM 2773 N N . PRO A 1 360 ? -4.565 8.558 -19.098 1.00 97.19 360 PRO A N 1
ATOM 2774 C CA . PRO A 1 360 ? -3.153 8.827 -18.844 1.00 97.19 360 PRO A CA 1
ATOM 2775 C C . PRO A 1 360 ? -2.337 7.538 -18.704 1.00 97.19 360 PRO A C 1
ATOM 2777 O O . PRO A 1 360 ? -2.715 6.624 -17.976 1.00 97.19 360 PRO A O 1
ATOM 2780 N N . THR A 1 361 ? -1.212 7.460 -19.412 1.00 97.06 361 THR A N 1
ATOM 2781 C CA . THR A 1 361 ? -0.347 6.273 -19.439 1.00 97.06 361 THR A CA 1
ATOM 2782 C C . THR A 1 361 ? 1.100 6.683 -19.229 1.00 97.06 361 THR A C 1
ATOM 2784 O O . THR A 1 361 ? 1.561 7.611 -19.890 1.00 97.06 361 THR A O 1
ATOM 2787 N N . ILE A 1 362 ? 1.822 5.973 -18.361 1.00 98.19 362 ILE A N 1
ATOM 2788 C CA . ILE A 1 362 ? 3.282 6.080 -18.238 1.00 98.19 362 ILE A CA 1
ATOM 2789 C C . ILE A 1 362 ? 3.926 4.693 -18.271 1.00 98.19 362 ILE A C 1
ATOM 2791 O O . ILE A 1 362 ? 3.364 3.720 -17.772 1.00 98.19 362 ILE A O 1
ATOM 2795 N N . ALA A 1 363 ? 5.125 4.604 -18.836 1.00 98.62 363 ALA A N 1
ATOM 2796 C CA . ALA A 1 363 ? 5.962 3.417 -18.750 1.00 98.62 363 ALA A CA 1
ATOM 2797 C C . ALA A 1 363 ? 7.038 3.611 -17.676 1.00 98.62 363 ALA A C 1
ATOM 2799 O O . ALA A 1 363 ? 7.691 4.655 -17.626 1.00 98.62 363 ALA A O 1
ATOM 2800 N N . ILE A 1 364 ? 7.210 2.597 -16.832 1.00 98.69 364 ILE A N 1
ATOM 2801 C CA . ILE A 1 364 ? 8.199 2.507 -15.758 1.00 98.69 364 ILE A CA 1
ATOM 2802 C C . ILE A 1 364 ? 9.089 1.311 -16.082 1.00 98.69 364 ILE A C 1
ATOM 2804 O O . ILE A 1 364 ? 8.680 0.158 -15.934 1.00 98.69 364 ILE A O 1
ATOM 2808 N N . ARG A 1 365 ? 10.302 1.587 -16.563 1.00 98.62 365 ARG A N 1
ATOM 2809 C CA . ARG A 1 365 ? 11.187 0.563 -17.117 1.00 98.62 365 ARG A CA 1
ATOM 2810 C C . ARG A 1 365 ? 12.499 0.467 -16.352 1.00 98.62 365 ARG A C 1
ATOM 2812 O O . ARG A 1 365 ? 13.295 1.402 -16.367 1.00 98.62 365 ARG A O 1
ATOM 2819 N N . GLY A 1 366 ? 12.735 -0.668 -15.705 1.00 98.50 366 GLY A N 1
ATOM 2820 C CA . GLY A 1 366 ? 14.037 -1.005 -15.135 1.00 98.50 366 GLY A CA 1
ATOM 2821 C C . GLY A 1 366 ? 15.016 -1.388 -16.242 1.00 98.50 366 GLY A C 1
ATOM 2822 O O . GLY A 1 366 ? 14.669 -2.140 -17.150 1.00 98.50 366 GLY A O 1
ATOM 2823 N N . ILE A 1 367 ? 16.246 -0.890 -16.187 1.00 98.19 367 ILE A N 1
ATOM 2824 C CA . ILE A 1 367 ? 17.224 -1.135 -17.251 1.00 98.19 367 ILE A CA 1
ATOM 2825 C C . ILE A 1 367 ? 17.912 -2.489 -17.048 1.00 98.19 367 ILE A C 1
ATOM 2827 O O . ILE A 1 367 ? 18.784 -2.626 -16.185 1.00 98.19 367 ILE A O 1
ATOM 2831 N N . SER A 1 368 ? 17.510 -3.492 -17.838 1.00 96.75 368 SER A N 1
ATOM 2832 C CA . SER A 1 368 ? 18.005 -4.880 -17.757 1.00 96.75 368 SER A CA 1
ATOM 2833 C C . SER A 1 368 ? 19.302 -5.117 -18.516 1.00 96.75 368 SER A C 1
ATOM 2835 O O . SER A 1 368 ? 20.066 -6.026 -18.193 1.00 96.75 368 SER A O 1
ATOM 2837 N N . ASP A 1 369 ? 19.541 -4.321 -19.548 1.00 95.31 369 ASP A N 1
ATOM 2838 C CA . ASP A 1 369 ? 20.696 -4.406 -20.427 1.00 95.31 369 ASP A CA 1
ATOM 2839 C C . ASP A 1 369 ? 20.985 -3.026 -21.026 1.00 95.31 369 ASP A C 1
ATOM 2841 O O . ASP A 1 369 ? 20.149 -2.127 -20.990 1.00 95.31 369 ASP A O 1
ATOM 2845 N N . ILE A 1 370 ? 22.201 -2.841 -21.534 1.00 95.69 370 ILE A N 1
ATOM 2846 C CA . ILE A 1 370 ? 22.595 -1.662 -22.307 1.00 95.69 370 ILE A CA 1
ATOM 2847 C C . ILE A 1 370 ? 22.838 -2.138 -23.735 1.00 95.69 370 ILE A C 1
ATOM 2849 O O . ILE A 1 370 ? 23.604 -3.080 -23.930 1.00 95.69 370 ILE A O 1
ATOM 2853 N N . VAL A 1 371 ? 22.244 -1.489 -24.737 1.00 93.62 371 VAL A N 1
ATOM 2854 C CA . VAL A 1 371 ? 22.464 -1.838 -26.151 1.00 93.62 371 VAL A CA 1
ATOM 2855 C C . VAL A 1 371 ? 23.955 -1.732 -26.471 1.00 93.62 371 VAL A C 1
ATOM 2857 O O . VAL A 1 371 ? 24.555 -0.673 -26.302 1.00 93.62 371 VAL A O 1
ATOM 2860 N N . GLY A 1 372 ? 24.566 -2.813 -26.948 1.00 92.56 372 GLY A N 1
ATOM 2861 C CA . GLY A 1 372 ? 26.023 -2.950 -27.093 1.00 92.56 372 GLY A CA 1
ATOM 2862 C C . GLY A 1 372 ? 26.705 -3.724 -25.957 1.00 92.56 372 GLY A C 1
ATOM 2863 O O . GLY A 1 372 ? 27.918 -3.933 -26.002 1.00 92.56 372 GLY A O 1
ATOM 2864 N N . TYR A 1 373 ? 25.954 -4.165 -24.945 1.00 94.06 373 TYR A N 1
ATOM 2865 C CA . TYR A 1 373 ? 26.403 -5.043 -23.866 1.00 94.06 373 TYR A CA 1
ATOM 2866 C C . TYR A 1 373 ? 25.581 -6.336 -23.841 1.00 94.06 373 TYR A C 1
ATOM 2868 O O . TYR A 1 373 ? 24.359 -6.325 -23.985 1.00 94.06 373 TYR A O 1
ATOM 2876 N N . LYS A 1 374 ? 26.250 -7.477 -23.669 1.00 92.00 374 LYS A N 1
ATOM 2877 C CA . LYS A 1 374 ? 25.609 -8.793 -23.629 1.00 92.00 374 LYS A CA 1
ATOM 2878 C C . LYS A 1 374 ? 24.664 -8.882 -22.431 1.00 92.00 374 LYS A C 1
ATOM 2880 O O . LYS A 1 374 ? 25.069 -8.641 -21.295 1.00 92.00 374 LYS A O 1
ATOM 2885 N N . ARG A 1 375 ? 23.420 -9.284 -22.694 1.00 90.69 375 ARG A N 1
ATOM 2886 C CA . ARG A 1 375 ? 22.387 -9.454 -21.669 1.00 90.69 375 ARG A CA 1
ATOM 2887 C C . ARG A 1 375 ? 22.792 -10.498 -20.627 1.00 90.69 375 ARG A C 1
ATOM 2889 O O . ARG A 1 375 ? 23.320 -11.558 -20.967 1.00 90.69 375 ARG A O 1
ATOM 2896 N N . ASP A 1 376 ? 22.487 -10.198 -19.369 1.00 92.12 376 ASP A N 1
ATOM 2897 C CA . ASP A 1 376 ? 22.688 -11.085 -18.227 1.00 92.12 376 ASP A CA 1
ATOM 2898 C C . ASP A 1 376 ? 21.334 -11.338 -17.531 1.00 92.12 376 ASP A C 1
ATOM 2900 O O . ASP A 1 376 ? 20.628 -10.374 -17.207 1.00 92.12 376 ASP A O 1
ATOM 2904 N N . PRO A 1 377 ? 20.945 -12.603 -17.289 1.00 92.44 377 PRO A N 1
ATOM 2905 C CA . PRO A 1 377 ? 19.726 -12.921 -16.548 1.00 92.44 377 PRO A CA 1
ATOM 2906 C C . PRO A 1 377 ? 19.682 -12.297 -15.146 1.00 92.44 377 PRO A C 1
ATOM 2908 O O . PRO A 1 377 ? 18.623 -11.853 -14.711 1.00 92.44 377 PRO A O 1
ATOM 2911 N N . GLY A 1 378 ? 20.826 -12.172 -14.463 1.00 94.81 378 GLY A N 1
ATOM 2912 C CA . GLY A 1 378 ? 20.887 -11.539 -13.145 1.00 94.81 378 GLY A CA 1
ATOM 2913 C C . GLY A 1 378 ? 20.478 -10.065 -13.191 1.00 94.81 378 GLY A C 1
ATOM 2914 O O . GLY A 1 378 ? 19.750 -9.592 -12.319 1.00 94.81 378 GLY A O 1
ATOM 2915 N N . TRP A 1 379 ? 20.887 -9.345 -14.241 1.00 96.25 379 TRP A N 1
ATOM 2916 C CA . TRP A 1 379 ? 20.476 -7.954 -14.456 1.00 96.25 379 TRP A CA 1
ATOM 2917 C C . TRP A 1 379 ? 19.014 -7.835 -14.882 1.00 96.25 379 TRP A C 1
ATOM 2919 O O . TRP A 1 379 ? 18.359 -6.869 -14.502 1.00 96.25 379 TRP A O 1
ATOM 2929 N N . THR A 1 380 ? 18.486 -8.830 -15.603 1.00 95.75 380 THR A N 1
ATOM 2930 C CA . THR A 1 380 ? 17.049 -8.913 -15.912 1.00 95.75 380 THR A CA 1
ATOM 2931 C C . THR A 1 380 ? 16.233 -8.986 -14.620 1.00 95.75 380 THR A C 1
ATOM 2933 O O . THR A 1 380 ? 15.376 -8.134 -14.406 1.00 95.75 380 THR A O 1
ATOM 2936 N N . ASN A 1 381 ? 16.567 -9.917 -13.720 1.00 96.06 381 ASN A N 1
ATOM 2937 C CA . ASN A 1 381 ? 15.884 -10.051 -12.432 1.00 96.06 381 ASN A CA 1
ATOM 2938 C C . ASN A 1 381 ? 15.986 -8.768 -11.584 1.00 96.06 381 ASN A C 1
ATOM 2940 O O . ASN A 1 381 ? 14.984 -8.242 -11.102 1.00 96.06 381 ASN A O 1
ATOM 2944 N N . TYR A 1 382 ? 17.194 -8.205 -11.460 1.00 97.12 382 TYR A N 1
ATOM 2945 C CA . TYR A 1 382 ? 17.398 -6.969 -10.700 1.00 97.12 382 TYR A CA 1
ATOM 2946 C C . TYR A 1 382 ? 16.587 -5.793 -11.262 1.00 97.12 382 TYR A C 1
ATOM 2948 O O . TYR A 1 382 ? 16.002 -5.023 -10.502 1.00 97.12 382 TYR A O 1
ATOM 2956 N N . ALA A 1 383 ? 16.521 -5.654 -12.589 1.00 98.31 383 ALA A N 1
ATOM 2957 C CA . ALA A 1 383 ? 15.749 -4.607 -13.246 1.00 98.31 383 ALA A CA 1
ATOM 2958 C C . ALA A 1 383 ? 14.237 -4.761 -13.020 1.00 98.31 383 ALA A C 1
ATOM 2960 O O . ALA A 1 383 ? 13.583 -3.753 -12.749 1.00 98.31 383 ALA A O 1
ATOM 2961 N N . CYS A 1 384 ? 13.696 -5.988 -13.049 1.00 98.25 384 CYS A N 1
ATOM 2962 C CA . CYS A 1 384 ? 12.298 -6.256 -12.687 1.00 98.25 384 CYS A CA 1
ATOM 2963 C C . CYS A 1 384 ? 11.995 -5.756 -11.266 1.00 98.25 384 CYS A C 1
ATOM 2965 O O . CYS A 1 384 ? 11.064 -4.978 -11.054 1.00 98.25 384 CYS A O 1
ATOM 2967 N N . HIS A 1 385 ? 12.830 -6.140 -10.296 1.00 98.00 385 HIS A N 1
ATOM 2968 C CA . HIS A 1 385 ? 12.669 -5.737 -8.899 1.00 98.00 385 HIS A CA 1
ATOM 2969 C C . HIS A 1 385 ? 12.867 -4.232 -8.681 1.00 98.00 385 HIS A C 1
ATOM 2971 O O . HIS A 1 385 ? 12.134 -3.631 -7.897 1.00 98.00 385 HIS A O 1
ATOM 2977 N N . SER A 1 386 ? 13.813 -3.606 -9.384 1.00 98.31 386 SER A N 1
ATOM 2978 C CA . SER A 1 386 ? 14.039 -2.157 -9.330 1.00 98.31 386 SER A CA 1
ATOM 2979 C C . SER A 1 386 ? 12.831 -1.380 -9.870 1.00 98.31 386 SER A C 1
ATOM 2981 O O . SER A 1 386 ? 12.327 -0.480 -9.196 1.00 98.31 386 SER A O 1
ATOM 2983 N N . ALA A 1 387 ? 12.291 -1.787 -11.027 1.00 98.69 387 ALA A N 1
ATOM 2984 C CA . ALA A 1 387 ? 11.101 -1.183 -11.627 1.00 98.69 387 ALA A CA 1
ATOM 2985 C C . ALA A 1 387 ? 9.868 -1.323 -10.726 1.00 98.69 387 ALA A C 1
ATOM 2987 O O . ALA A 1 387 ? 9.164 -0.344 -10.490 1.00 98.69 387 ALA A O 1
ATOM 2988 N N . ALA A 1 388 ? 9.634 -2.517 -10.177 1.00 98.38 388 ALA A N 1
ATOM 2989 C CA . ALA A 1 388 ? 8.520 -2.768 -9.269 1.00 98.38 388 ALA A CA 1
ATOM 2990 C C . ALA A 1 388 ? 8.668 -2.010 -7.936 1.00 98.38 388 ALA A C 1
ATOM 2992 O O . ALA A 1 388 ? 7.686 -1.482 -7.412 1.00 98.38 388 ALA A O 1
ATOM 2993 N N . SER A 1 389 ? 9.893 -1.910 -7.401 1.00 98.19 389 SER A N 1
ATOM 2994 C CA . SER A 1 389 ? 10.196 -1.121 -6.197 1.00 98.19 389 SER A CA 1
ATOM 2995 C C . SER A 1 389 ? 9.875 0.353 -6.409 1.00 98.19 389 SER A C 1
ATOM 2997 O O . SER A 1 389 ? 9.171 0.969 -5.605 1.00 98.19 389 SER A O 1
ATOM 2999 N N . PHE A 1 390 ? 10.324 0.903 -7.539 1.00 98.50 390 PHE A N 1
ATOM 3000 C CA . PHE A 1 390 ? 9.996 2.265 -7.920 1.00 98.50 390 PHE A CA 1
ATOM 3001 C C . PHE A 1 390 ? 8.492 2.451 -8.151 1.00 98.50 390 PHE A C 1
ATOM 3003 O O . PHE A 1 390 ? 7.942 3.443 -7.692 1.00 98.50 390 PHE A O 1
ATOM 3010 N N . ALA A 1 391 ? 7.809 1.514 -8.818 1.00 98.56 391 ALA A N 1
ATOM 3011 C CA . ALA A 1 391 ? 6.372 1.611 -9.068 1.00 98.56 391 ALA A CA 1
ATOM 3012 C C . ALA A 1 391 ? 5.571 1.705 -7.757 1.00 98.56 391 ALA A C 1
ATOM 3014 O O . ALA A 1 391 ? 4.716 2.579 -7.630 1.00 98.56 391 ALA A O 1
ATOM 3015 N N . LEU A 1 392 ? 5.896 0.887 -6.748 1.00 97.62 392 LEU A N 1
ATOM 3016 C CA . LEU A 1 392 ? 5.277 0.992 -5.422 1.00 97.62 392 LEU A CA 1
ATOM 3017 C C . LEU A 1 392 ? 5.558 2.355 -4.768 1.00 97.62 392 LEU A C 1
ATOM 3019 O O . LEU A 1 392 ? 4.652 2.969 -4.207 1.00 97.62 392 LEU A O 1
ATOM 3023 N N . ALA A 1 393 ? 6.796 2.845 -4.839 1.00 96.81 393 ALA A N 1
ATOM 3024 C CA . ALA A 1 393 ? 7.158 4.151 -4.291 1.00 96.81 393 ALA A CA 1
ATOM 3025 C C . ALA A 1 393 ? 6.453 5.312 -5.008 1.00 96.81 393 ALA A C 1
ATOM 3027 O O . ALA A 1 393 ? 5.981 6.242 -4.357 1.00 96.81 393 ALA A O 1
ATOM 3028 N N . PHE A 1 394 ? 6.330 5.228 -6.334 1.00 97.50 394 PHE A N 1
ATOM 3029 C CA . PHE A 1 394 ? 5.587 6.171 -7.158 1.00 97.50 394 PHE A CA 1
ATOM 3030 C C . PHE A 1 394 ? 4.120 6.217 -6.735 1.00 97.50 394 PHE A C 1
ATOM 3032 O O . PHE A 1 394 ? 3.607 7.303 -6.497 1.00 97.50 394 PHE A O 1
ATOM 3039 N N . LEU A 1 395 ? 3.470 5.062 -6.554 1.00 96.19 395 LEU A N 1
ATOM 3040 C CA . LEU A 1 395 ? 2.105 4.991 -6.025 1.00 96.19 395 LEU A CA 1
ATOM 3041 C C . LEU A 1 395 ? 2.019 5.607 -4.621 1.00 96.19 395 LEU A C 1
ATOM 3043 O O . LEU A 1 395 ? 1.203 6.491 -4.381 1.00 96.19 395 LEU A O 1
ATOM 3047 N N . ARG A 1 396 ? 2.907 5.232 -3.695 1.00 92.56 396 ARG A N 1
ATOM 3048 C CA . ARG A 1 396 ? 2.913 5.769 -2.321 1.00 92.56 396 ARG A CA 1
ATOM 3049 C C . ARG A 1 396 ? 3.077 7.287 -2.255 1.00 92.56 396 ARG A C 1
ATOM 3051 O O . ARG A 1 396 ? 2.507 7.915 -1.365 1.00 92.56 396 ARG A O 1
ATOM 3058 N N . ALA A 1 397 ? 3.792 7.877 -3.210 1.00 90.31 397 ALA A N 1
ATOM 3059 C CA . ALA A 1 397 ? 4.013 9.317 -3.305 1.00 90.31 397 ALA A CA 1
ATOM 3060 C C . ALA A 1 397 ? 2.782 10.117 -3.786 1.00 90.31 397 ALA A C 1
ATOM 3062 O O . ALA A 1 397 ? 2.884 11.325 -3.986 1.00 90.31 397 ALA A O 1
ATOM 3063 N N . ARG A 1 398 ? 1.623 9.460 -3.953 1.00 91.00 398 ARG A N 1
ATOM 3064 C CA . ARG A 1 398 ? 0.318 10.068 -4.261 1.00 91.00 398 ARG A CA 1
ATOM 3065 C C . ARG A 1 398 ? 0.340 10.988 -5.503 1.00 91.00 398 ARG A C 1
ATOM 3067 O O . ARG A 1 398 ? 0.055 12.178 -5.398 1.00 91.00 398 ARG A O 1
ATOM 3074 N N . PRO A 1 399 ? 0.658 10.448 -6.697 1.00 91.00 399 PRO A N 1
ATOM 3075 C CA . PRO A 1 399 ? 0.801 11.227 -7.933 1.00 91.00 399 PRO A CA 1
ATOM 3076 C C . PRO A 1 399 ? -0.511 11.848 -8.426 1.00 91.00 399 PRO A C 1
ATOM 3078 O O . PRO A 1 399 ? -0.483 12.823 -9.172 1.00 91.00 399 PRO A O 1
ATOM 3081 N N . VAL A 1 400 ? -1.657 11.299 -8.022 1.00 91.25 400 VAL A N 1
ATOM 3082 C CA . VAL A 1 400 ? -2.990 11.836 -8.305 1.00 91.25 400 VAL A CA 1
ATOM 3083 C C . VAL A 1 400 ? -3.866 11.745 -7.057 1.00 91.25 400 VAL A C 1
ATOM 3085 O O . VAL A 1 400 ? -3.432 11.287 -6.008 1.00 91.25 400 VAL A O 1
ATOM 3088 N N . THR A 1 401 ? -5.100 12.232 -7.128 1.00 86.75 401 THR A N 1
ATOM 3089 C CA . THR A 1 401 ? -6.075 11.982 -6.056 1.00 86.75 401 THR A CA 1
ATOM 3090 C C . THR A 1 401 ? -6.754 10.635 -6.321 1.00 86.75 401 THR A C 1
ATOM 3092 O O . THR A 1 401 ? -7.209 10.458 -7.455 1.00 86.75 401 THR A O 1
ATOM 3095 N N . PRO A 1 402 ? -6.818 9.712 -5.340 1.00 85.94 402 PRO A N 1
ATOM 3096 C CA . PRO A 1 402 ? -7.584 8.471 -5.466 1.00 85.94 402 PRO A CA 1
ATOM 3097 C C . PRO A 1 402 ? -9.065 8.747 -5.773 1.00 85.94 402 PRO A C 1
ATOM 3099 O O . PRO A 1 402 ? -9.641 9.703 -5.253 1.00 85.94 402 PRO A O 1
ATOM 3102 N N . ARG A 1 403 ? -9.699 7.911 -6.599 1.00 75.06 403 ARG A N 1
ATOM 3103 C CA . ARG A 1 403 ? -11.102 8.042 -7.032 1.00 75.06 403 ARG A CA 1
ATOM 3104 C C . ARG A 1 403 ? -12.137 7.664 -5.966 1.00 75.06 403 ARG A C 1
ATOM 3106 O O . ARG A 1 403 ? -13.305 8.002 -6.134 1.00 75.06 403 ARG A O 1
ATOM 3113 N N . GLY A 1 404 ? -11.730 7.016 -4.875 1.00 52.34 404 GLY A N 1
ATOM 3114 C CA . GLY A 1 404 ? -12.615 6.620 -3.774 1.00 52.34 404 GLY A CA 1
ATOM 3115 C C . GLY A 1 404 ? -12.997 5.129 -3.769 1.00 52.34 404 GLY A C 1
ATOM 3116 O O . GLY A 1 404 ? -13.144 4.491 -4.805 1.00 52.34 404 GLY A O 1
ATOM 3117 N N . LEU A 1 405 ? -13.132 4.613 -2.543 1.00 39.75 405 LEU A N 1
ATOM 3118 C CA . LEU A 1 405 ? -13.123 3.230 -2.029 1.00 39.75 405 LEU A CA 1
ATOM 3119 C C . LEU A 1 405 ? -13.524 2.058 -2.960 1.00 39.75 405 LEU A C 1
ATOM 3121 O O . LEU A 1 405 ? -14.689 1.659 -3.049 1.00 39.75 405 LEU A O 1
ATOM 3125 N N . LEU A 1 406 ? -12.507 1.356 -3.464 1.00 35.25 406 LEU A N 1
ATOM 3126 C CA . LEU A 1 406 ? -12.485 -0.112 -3.502 1.00 35.25 406 LEU A CA 1
ATOM 3127 C C . LEU A 1 406 ? -11.227 -0.614 -2.788 1.00 35.25 406 LEU A C 1
ATOM 3129 O O . LEU A 1 406 ? -10.200 -0.844 -3.406 1.00 35.25 406 LEU A O 1
ATOM 3133 N N . THR A 1 407 ? -11.285 -0.865 -1.488 1.00 31.78 407 THR A N 1
ATOM 3134 C CA . THR A 1 407 ? -10.350 -1.842 -0.917 1.00 31.78 407 THR A CA 1
ATOM 3135 C C . THR A 1 407 ? -10.724 -3.204 -1.492 1.00 31.78 407 THR A C 1
ATOM 3137 O O . THR A 1 407 ? -11.709 -3.808 -1.064 1.00 31.78 407 THR A O 1
ATOM 3140 N N . LEU A 1 408 ? -9.996 -3.660 -2.507 1.00 35.66 408 LEU A N 1
ATOM 3141 C CA . LEU A 1 408 ? -10.103 -5.038 -2.966 1.00 35.66 408 LEU A CA 1
ATOM 3142 C C . LEU A 1 408 ? -9.319 -5.825 -1.934 1.00 35.66 408 LEU A C 1
ATOM 3144 O O . LEU A 1 408 ? -8.111 -5.735 -1.902 1.00 35.66 408 LEU A O 1
ATOM 3148 N N . ASN A 1 409 ? -10.037 -6.453 -1.007 1.00 28.48 409 ASN A N 1
ATOM 3149 C CA . ASN A 1 409 ? -9.550 -7.371 0.024 1.00 28.48 409 ASN A CA 1
ATOM 3150 C C . ASN A 1 409 ? -8.376 -6.942 0.926 1.00 28.48 409 ASN A C 1
ATOM 3152 O O . ASN A 1 409 ? -7.781 -7.808 1.571 1.00 28.48 409 ASN A O 1
ATOM 3156 N N . ALA A 1 410 ? -8.153 -5.642 1.119 1.00 27.64 410 ALA A N 1
ATOM 3157 C CA . ALA A 1 410 ? -7.512 -5.188 2.349 1.00 27.64 410 ALA A CA 1
ATOM 3158 C C . ALA A 1 410 ? -8.587 -5.255 3.420 1.00 27.64 410 ALA A C 1
ATOM 3160 O O . ALA A 1 410 ? -9.674 -4.707 3.215 1.00 27.64 410 ALA A O 1
ATOM 3161 N N . ALA A 1 411 ? -8.313 -5.897 4.560 1.00 29.62 411 ALA A N 1
ATOM 3162 C CA . ALA A 1 411 ? -9.074 -5.602 5.770 1.00 29.62 411 ALA A CA 1
ATOM 3163 C C . ALA A 1 411 ? -9.113 -4.069 5.870 1.00 29.62 411 ALA A C 1
ATOM 3165 O O . ALA A 1 411 ? -8.048 -3.447 5.933 1.00 29.62 411 ALA A O 1
ATOM 3166 N N . PRO A 1 412 ? -10.286 -3.442 5.702 1.00 27.61 412 PRO A N 1
ATOM 3167 C CA . PRO A 1 412 ? -10.315 -2.075 5.246 1.00 27.61 412 PRO A CA 1
ATOM 3168 C C . PRO A 1 412 ? -9.688 -1.200 6.311 1.00 27.61 412 PRO A C 1
ATOM 3170 O O . PRO A 1 412 ? -9.949 -1.330 7.510 1.00 27.61 412 PRO A O 1
ATOM 3173 N N . SER A 1 413 ? -8.862 -0.267 5.859 1.00 27.72 413 SER A N 1
ATOM 3174 C CA . SER A 1 413 ? -8.518 0.895 6.648 1.00 27.72 413 SER A CA 1
ATOM 3175 C C . SER A 1 413 ? -9.749 1.800 6.726 1.00 27.72 413 SER A C 1
ATOM 3177 O O . SER A 1 413 ? -9.873 2.841 6.095 1.00 27.72 413 SER A O 1
ATOM 3179 N N . THR A 1 414 ? -10.724 1.355 7.501 1.00 33.28 414 THR A N 1
ATOM 3180 C CA . THR A 1 414 ? -12.000 2.007 7.751 1.00 33.28 414 THR A CA 1
ATOM 3181 C C . THR A 1 414 ? -11.794 3.268 8.601 1.00 33.28 414 THR A C 1
ATOM 3183 O O . THR A 1 414 ? -12.084 3.278 9.781 1.00 33.28 414 THR A O 1
ATOM 3186 N N . THR A 1 415 ? -11.261 4.351 8.045 1.00 36.75 415 THR A N 1
ATOM 3187 C CA . THR A 1 415 ? -11.254 5.666 8.728 1.00 36.75 415 THR A CA 1
ATOM 3188 C C . THR A 1 415 ? -11.615 6.838 7.819 1.00 36.75 415 THR A C 1
ATOM 3190 O O . THR A 1 415 ? -11.738 7.948 8.311 1.00 36.75 415 THR A O 1
ATOM 3193 N N . SER A 1 416 ? -11.833 6.626 6.515 1.00 37.69 416 SER A N 1
ATOM 3194 C CA . SER A 1 416 ? -12.160 7.734 5.598 1.00 37.69 416 SER A CA 1
ATOM 3195 C C . SER A 1 416 ? -13.660 8.039 5.467 1.00 37.69 416 SER A C 1
ATOM 3197 O O . SER A 1 416 ? -13.998 9.173 5.152 1.00 37.69 416 SER A O 1
ATOM 3199 N N . ASP A 1 417 ? -14.553 7.075 5.721 1.00 41.91 417 ASP A N 1
ATOM 3200 C CA . ASP A 1 417 ? -16.016 7.305 5.728 1.00 41.91 417 ASP A CA 1
ATOM 3201 C C . ASP A 1 417 ? -16.589 7.416 7.151 1.00 41.91 417 ASP A C 1
ATOM 3203 O O . ASP A 1 417 ? -17.730 7.831 7.355 1.00 41.91 417 ASP A O 1
ATOM 3207 N N . TRP A 1 418 ? -15.798 7.031 8.152 1.00 53.19 418 TRP A N 1
ATOM 3208 C CA . TRP A 1 418 ? -16.206 6.947 9.549 1.00 53.19 418 TRP A CA 1
ATOM 3209 C C . TRP A 1 418 ? -15.426 7.969 10.359 1.00 53.19 418 TRP A C 1
ATOM 3211 O O . TRP A 1 418 ? -14.204 8.008 10.283 1.00 53.19 418 TRP A O 1
ATOM 3221 N N . ALA A 1 419 ? -16.126 8.765 11.167 1.00 59.53 419 ALA A N 1
ATOM 3222 C CA . ALA A 1 419 ? -15.519 9.835 11.961 1.00 59.53 419 ALA A CA 1
ATOM 3223 C C . ALA A 1 419 ? -14.489 9.339 13.006 1.00 59.53 419 ALA A C 1
ATOM 3225 O O . ALA A 1 419 ? -13.795 10.157 13.604 1.00 59.53 419 ALA A O 1
ATOM 3226 N N . GLY A 1 420 ? -14.405 8.025 13.253 1.00 84.56 420 GLY A N 1
ATOM 3227 C CA . GLY A 1 420 ? -13.429 7.390 14.137 1.00 84.56 420 GLY A CA 1
ATOM 3228 C C . GLY A 1 420 ? -13.741 5.908 14.376 1.00 84.56 420 GLY A C 1
ATOM 3229 O O . GLY A 1 420 ? -14.420 5.252 13.584 1.00 84.56 420 GLY A O 1
ATOM 3230 N N . LEU A 1 421 ? -13.240 5.374 15.484 1.00 93.31 421 LEU A N 1
ATOM 3231 C CA . LEU A 1 421 ? -13.508 4.028 15.977 1.00 93.31 421 LEU A CA 1
ATOM 3232 C C . LEU A 1 421 ? -14.658 3.992 16.992 1.00 93.31 421 LEU A C 1
ATOM 3234 O O . LEU A 1 421 ? -14.821 4.898 17.812 1.00 93.31 421 LEU A O 1
ATOM 3238 N N . VAL A 1 422 ? -15.413 2.895 16.982 1.00 95.50 422 VAL A N 1
ATOM 3239 C CA . VAL A 1 422 ? -16.385 2.540 18.019 1.00 95.50 422 VAL A CA 1
ATOM 3240 C C . VAL A 1 422 ? -15.964 1.216 18.646 1.00 95.50 422 VAL A C 1
ATOM 3242 O O . VAL A 1 422 ? -15.767 0.221 17.947 1.00 95.50 422 VAL A O 1
ATOM 3245 N N . ALA A 1 423 ? -15.839 1.201 19.969 1.00 96.94 423 ALA A N 1
ATOM 3246 C CA . ALA A 1 423 ? -15.666 -0.018 20.745 1.00 96.94 423 ALA A CA 1
ATOM 3247 C C . ALA A 1 423 ? -16.961 -0.357 21.491 1.00 96.94 423 ALA A C 1
ATOM 3249 O O . ALA A 1 423 ? -17.551 0.524 22.119 1.00 96.94 423 ALA A O 1
ATOM 3250 N N . LEU A 1 424 ? -17.387 -1.620 21.427 1.00 96.25 424 LEU A N 1
ATOM 3251 C CA . LEU A 1 424 ? -18.520 -2.164 22.180 1.00 96.25 424 LEU A CA 1
ATOM 3252 C C . LEU A 1 424 ? -18.026 -3.317 23.050 1.00 96.25 424 LEU A C 1
ATOM 3254 O O . LEU A 1 424 ? -17.647 -4.381 22.558 1.00 96.25 424 LEU A O 1
ATOM 3258 N N . GLY A 1 425 ? -17.987 -3.085 24.356 1.00 93.88 425 GLY A N 1
ATOM 3259 C CA . GLY A 1 425 ? -17.342 -3.995 25.289 1.00 93.88 425 GLY A CA 1
ATOM 3260 C C . GLY A 1 425 ? -15.877 -4.297 24.928 1.00 93.88 425 GLY A C 1
ATOM 3261 O O . GLY A 1 425 ? -15.248 -3.601 24.123 1.00 93.88 425 GLY A O 1
ATOM 3262 N N . PRO A 1 426 ? -15.284 -5.343 25.523 1.00 88.94 426 PRO A N 1
ATOM 3263 C CA . PRO A 1 426 ? -13.877 -5.674 25.302 1.00 88.94 426 PRO A CA 1
ATOM 3264 C C . PRO A 1 426 ? -13.618 -6.379 23.958 1.00 88.94 426 PRO A C 1
ATOM 3266 O O . PRO A 1 426 ? -12.485 -6.393 23.478 1.00 88.94 426 PRO A O 1
ATOM 3269 N N . GLY A 1 427 ? -14.629 -6.997 23.348 1.00 87.81 427 GLY A N 1
ATOM 3270 C CA . GLY A 1 427 ? -14.441 -7.895 22.204 1.00 87.81 427 GLY A CA 1
ATOM 3271 C C . GLY A 1 427 ? -14.596 -7.251 20.830 1.00 87.81 427 GLY A C 1
ATOM 3272 O O . GLY A 1 427 ? -14.309 -7.914 19.836 1.00 87.81 427 GLY A O 1
ATOM 3273 N N . ILE A 1 428 ? -15.081 -6.008 20.757 1.00 94.50 428 ILE A N 1
ATOM 3274 C CA . ILE A 1 428 ? -15.556 -5.416 19.505 1.00 94.50 428 ILE A CA 1
ATOM 3275 C C . ILE A 1 428 ? -14.945 -4.033 19.336 1.00 94.50 428 ILE A C 1
ATOM 3277 O O . ILE A 1 428 ? -15.189 -3.139 20.142 1.00 94.50 428 ILE A O 1
ATOM 3281 N N . ILE A 1 429 ? -14.180 -3.852 18.263 1.00 94.81 429 ILE A N 1
ATOM 3282 C CA . ILE A 1 429 ? -13.710 -2.551 17.786 1.00 94.81 429 ILE A CA 1
ATOM 3283 C C . ILE A 1 429 ? -13.961 -2.537 16.289 1.00 94.81 429 ILE A C 1
ATOM 3285 O O . ILE A 1 429 ? -13.417 -3.362 15.560 1.00 94.81 429 ILE A O 1
ATOM 3289 N N . ALA A 1 430 ? -14.767 -1.602 15.820 1.00 91.44 430 ALA A N 1
ATOM 3290 C CA . ALA A 1 430 ? -15.029 -1.415 14.405 1.00 91.44 430 ALA A CA 1
ATOM 3291 C C . ALA A 1 430 ? -15.102 0.075 14.120 1.00 91.44 430 ALA A C 1
ATOM 3293 O O . ALA A 1 430 ? -15.483 0.851 15.002 1.00 91.44 430 ALA A O 1
ATOM 3294 N N . PRO A 1 431 ? -14.757 0.517 12.912 1.00 90.94 431 PRO A N 1
ATOM 3295 C CA . PRO A 1 431 ? -14.900 1.935 12.656 1.00 90.94 431 PRO A CA 1
ATOM 3296 C C . PRO A 1 431 ? -16.343 2.315 12.498 1.00 90.94 431 PRO A C 1
ATOM 3298 O O . PRO A 1 431 ? -17.149 1.544 11.981 1.00 90.94 431 PRO A O 1
ATOM 3301 N N . GLY A 1 432 ? -16.663 3.486 13.009 1.00 90.25 432 GLY A N 1
ATOM 3302 C CA . GLY A 1 432 ? -18.031 3.844 13.263 1.00 90.25 432 GLY A CA 1
ATOM 3303 C C . GLY A 1 432 ? -18.171 5.273 13.737 1.00 90.25 432 GLY A C 1
ATOM 3304 O O . GLY A 1 432 ? -17.203 5.969 14.044 1.00 90.25 432 GLY A O 1
ATOM 3305 N N . SER A 1 433 ? -19.412 5.710 13.830 1.00 89.25 433 SER A N 1
ATOM 3306 C CA . SER A 1 433 ? -19.755 7.008 14.388 1.00 89.25 433 SER A CA 1
ATOM 3307 C C . SER A 1 433 ? -21.094 6.941 15.109 1.00 89.25 433 SER A C 1
ATOM 3309 O O . SER A 1 433 ? -21.926 6.064 14.863 1.00 89.25 433 SER A O 1
ATOM 3311 N N . LEU A 1 434 ? -21.298 7.885 16.028 1.00 88.69 434 LEU A N 1
ATOM 3312 C CA . LEU A 1 434 ? -22.622 8.187 16.555 1.00 88.69 434 LEU A CA 1
ATOM 3313 C C . LEU A 1 434 ? -23.422 8.879 15.447 1.00 88.69 434 LEU A C 1
ATOM 3315 O O . LEU A 1 434 ? -22.976 9.895 14.916 1.00 88.69 434 LEU A O 1
ATOM 3319 N N . ILE A 1 435 ? -24.584 8.330 15.105 1.00 89.44 435 ILE A N 1
ATOM 3320 C CA . ILE A 1 435 ? -25.484 8.884 14.083 1.00 89.44 435 ILE A CA 1
ATOM 3321 C C . ILE A 1 435 ? -26.721 9.552 14.692 1.00 89.44 435 ILE A C 1
ATOM 3323 O O . ILE A 1 435 ? -27.385 10.337 14.022 1.00 89.44 435 ILE A O 1
ATOM 3327 N N . GLY A 1 436 ? -27.019 9.283 15.964 1.00 84.44 436 GLY A N 1
ATOM 3328 C CA . GLY A 1 436 ? -28.107 9.928 16.688 1.00 84.44 436 GLY A CA 1
ATOM 3329 C C . GLY A 1 436 ? -28.043 9.653 18.185 1.00 84.44 436 GLY A C 1
ATOM 3330 O O . GLY A 1 436 ? -27.532 8.621 18.615 1.00 84.44 436 GLY A O 1
ATOM 3331 N N . ALA A 1 437 ? -28.564 10.580 18.982 1.00 89.81 437 ALA A N 1
ATOM 3332 C CA . ALA A 1 437 ? -28.760 10.399 20.413 1.00 89.81 437 ALA A CA 1
ATOM 3333 C C . ALA A 1 437 ? -30.037 11.126 20.846 1.00 89.81 437 ALA A C 1
ATOM 3335 O O . ALA A 1 437 ? -30.186 12.319 20.589 1.00 89.81 437 ALA A O 1
ATOM 3336 N N . ASP A 1 438 ? -30.932 10.400 21.507 1.00 88.62 438 ASP A N 1
ATOM 3337 C CA . ASP A 1 438 ? -32.151 10.917 22.122 1.00 88.62 438 ASP A CA 1
ATOM 3338 C C . ASP A 1 438 ? -32.236 10.410 23.568 1.00 88.62 438 ASP A C 1
ATOM 3340 O O . ASP A 1 438 ? -32.539 9.243 23.842 1.00 88.62 438 ASP A O 1
ATOM 3344 N N . GLY A 1 439 ? -31.867 11.281 24.509 1.00 87.62 439 GLY A N 1
ATOM 3345 C CA . GLY A 1 439 ? -31.763 10.945 25.926 1.00 87.62 439 GLY A CA 1
ATOM 3346 C C . GLY A 1 439 ? -30.829 9.756 26.180 1.00 87.62 439 GLY A C 1
ATOM 3347 O O . GLY A 1 439 ? -29.628 9.818 25.908 1.00 87.62 439 GLY A O 1
ATOM 3348 N N . ALA A 1 440 ? -31.392 8.677 26.728 1.00 92.50 440 ALA A N 1
ATOM 3349 C CA . ALA A 1 440 ? -30.681 7.430 27.011 1.00 92.50 440 ALA A CA 1
ATOM 3350 C C . ALA A 1 440 ? -30.554 6.505 25.788 1.00 92.50 440 ALA A C 1
ATOM 3352 O O . ALA A 1 440 ? -29.916 5.464 25.890 1.00 92.50 440 ALA A O 1
ATOM 3353 N N . THR A 1 441 ? -31.139 6.851 24.640 1.00 95.38 441 THR A N 1
ATOM 3354 C CA . THR A 1 441 ? -31.080 6.027 23.428 1.00 95.38 441 THR A CA 1
ATOM 3355 C C . THR A 1 441 ? -30.046 6.595 22.475 1.00 95.38 441 THR A C 1
ATOM 3357 O O . THR A 1 441 ? -30.178 7.719 21.997 1.00 95.38 441 THR A O 1
ATOM 3360 N N . TRP A 1 442 ? -28.993 5.836 22.202 1.00 95.25 442 TRP A N 1
ATOM 3361 C CA . TRP A 1 442 ? -27.940 6.202 21.262 1.00 95.25 442 TRP A CA 1
ATOM 3362 C C . TRP A 1 442 ? -28.012 5.297 20.042 1.00 95.25 442 TRP A C 1
ATOM 3364 O O . TRP A 1 442 ? -28.312 4.113 20.143 1.00 95.25 442 TRP A O 1
ATOM 3374 N N . GLN A 1 443 ? -27.713 5.850 18.878 1.00 94.44 443 GLN A N 1
ATOM 3375 C CA . GLN A 1 443 ? -27.623 5.108 17.633 1.00 94.44 443 GLN A CA 1
ATOM 3376 C C . GLN A 1 443 ? -26.220 5.278 17.093 1.00 94.44 443 GLN A C 1
ATOM 3378 O O . GLN A 1 443 ? -25.801 6.388 16.759 1.00 94.44 443 GLN A O 1
ATOM 3383 N N . VAL A 1 444 ? -25.493 4.172 17.011 1.00 93.25 444 VAL A N 1
ATOM 3384 C CA . VAL A 1 444 ? -24.187 4.133 16.362 1.00 93.25 444 VAL A CA 1
ATOM 3385 C C . VAL A 1 444 ? -24.297 3.339 15.080 1.00 93.25 444 VAL A C 1
ATOM 3387 O O . VAL A 1 444 ? -25.092 2.406 14.952 1.00 93.25 444 VAL A O 1
ATOM 3390 N N . GLN A 1 445 ? -23.485 3.718 14.115 1.00 91.19 445 GLN A N 1
ATOM 3391 C CA . GLN A 1 445 ? -23.326 2.963 12.896 1.00 91.19 445 GLN A CA 1
ATOM 3392 C C . GLN A 1 445 ? -21.866 2.540 12.817 1.00 91.19 445 GLN A C 1
ATOM 3394 O O . GLN A 1 445 ? -20.976 3.359 13.042 1.00 91.19 445 GLN A O 1
ATOM 3399 N N . VAL A 1 446 ? -21.630 1.256 12.567 1.00 88.44 446 VAL A N 1
ATOM 3400 C CA . VAL A 1 446 ? -20.287 0.684 12.455 1.00 88.44 446 VAL A CA 1
ATOM 3401 C C . VAL A 1 446 ? -20.135 -0.055 11.132 1.00 88.44 446 VAL A C 1
ATOM 3403 O O . VAL A 1 446 ? -21.096 -0.593 10.579 1.00 88.44 446 VAL A O 1
ATOM 3406 N N . SER A 1 447 ? -18.921 -0.077 10.603 1.00 83.62 447 SER A N 1
ATOM 3407 C CA . SER A 1 447 ? -18.567 -0.860 9.427 1.00 83.62 447 SER A CA 1
ATOM 3408 C C . SER A 1 447 ? -18.726 -2.357 9.702 1.00 83.62 447 SER A C 1
ATOM 3410 O O . SER A 1 447 ? -18.445 -2.822 10.804 1.00 83.62 447 SER A O 1
ATOM 3412 N N . GLY A 1 448 ? -19.099 -3.132 8.679 1.00 75.44 448 GLY A N 1
ATOM 3413 C CA . GLY A 1 448 ? -19.044 -4.600 8.740 1.00 75.44 448 GLY A CA 1
ATOM 3414 C C . GLY A 1 448 ? -17.616 -5.164 8.789 1.00 75.44 448 GLY A C 1
ATOM 3415 O O . GLY A 1 448 ? -17.435 -6.369 8.940 1.00 75.44 448 GLY A O 1
ATOM 3416 N N . ALA A 1 449 ? -16.603 -4.309 8.655 1.00 79.69 449 ALA A N 1
ATOM 3417 C CA . ALA A 1 449 ? -15.204 -4.669 8.797 1.00 79.69 449 ALA A CA 1
ATOM 3418 C C . ALA A 1 449 ? -14.656 -4.262 10.165 1.00 79.69 449 ALA A C 1
ATOM 3420 O O . ALA A 1 449 ? -14.251 -3.123 10.405 1.00 79.69 449 ALA A O 1
ATOM 3421 N N . PHE A 1 450 ? -14.660 -5.231 11.065 1.00 83.81 450 PHE A N 1
ATOM 3422 C CA . PHE A 1 450 ? -14.197 -5.085 12.431 1.00 83.81 450 PHE A CA 1
ATOM 3423 C C . PHE A 1 450 ? -12.664 -5.081 12.482 1.00 83.81 450 PHE A C 1
ATOM 3425 O O . PHE A 1 450 ? -12.004 -5.878 11.820 1.00 83.81 450 PHE A O 1
ATOM 3432 N N . ILE A 1 451 ? -12.095 -4.198 13.303 1.00 85.38 451 ILE A N 1
ATOM 3433 C CA . ILE A 1 451 ? -10.683 -4.260 13.710 1.00 85.38 451 ILE A CA 1
ATOM 3434 C C . ILE A 1 451 ? -10.509 -5.390 14.728 1.00 85.38 451 ILE A C 1
ATOM 3436 O O . ILE A 1 451 ? -9.565 -6.171 14.656 1.00 85.38 451 ILE A O 1
ATOM 3440 N N . LEU A 1 452 ? -11.444 -5.491 15.672 1.00 85.44 452 LEU A N 1
ATOM 3441 C CA . LEU A 1 452 ? -11.509 -6.547 16.670 1.00 85.44 452 LEU A CA 1
ATOM 3442 C C . LEU A 1 452 ? -12.935 -7.098 16.719 1.00 85.44 452 LEU A C 1
ATOM 3444 O O . LEU A 1 452 ? -13.887 -6.325 16.810 1.00 85.44 452 LEU A O 1
ATOM 3448 N N . GLY A 1 453 ? -13.061 -8.423 16.684 1.00 87.94 453 GLY A N 1
ATOM 3449 C CA . GLY A 1 453 ? -14.346 -9.119 16.682 1.00 87.94 453 GLY A CA 1
ATOM 3450 C C . GLY A 1 453 ? -14.929 -9.305 15.282 1.00 87.94 453 GLY A C 1
ATOM 3451 O O . GLY A 1 453 ? -14.240 -9.144 14.280 1.00 87.94 453 GLY A O 1
ATOM 3452 N N . ASP A 1 454 ? -16.199 -9.687 15.237 1.00 86.56 454 ASP A N 1
ATOM 3453 C CA . ASP A 1 454 ? -17.016 -9.862 14.037 1.00 86.56 454 ASP A CA 1
ATOM 3454 C C . ASP A 1 454 ? -18.508 -9.814 14.434 1.00 86.56 454 ASP A C 1
ATOM 3456 O O . ASP A 1 454 ? -18.849 -9.621 15.607 1.00 86.56 454 ASP A O 1
ATOM 3460 N N . GLU A 1 455 ? -19.421 -10.017 13.481 1.00 87.75 455 GLU A N 1
ATOM 3461 C CA . GLU A 1 455 ? -20.867 -10.053 13.756 1.00 87.75 455 GLU A CA 1
ATOM 3462 C C . GLU A 1 455 ? -21.277 -11.181 14.711 1.00 87.75 455 GLU A C 1
ATOM 3464 O O . GLU A 1 455 ? -22.230 -11.025 15.475 1.00 87.75 455 GLU A O 1
ATOM 3469 N N . SER A 1 456 ? -20.547 -12.298 14.731 1.00 88.19 456 SER A N 1
ATOM 3470 C CA . SER A 1 456 ? -20.803 -13.402 15.663 1.00 88.19 456 SER A CA 1
ATOM 3471 C C . SER A 1 456 ? -20.366 -13.036 17.082 1.00 88.19 456 SER A C 1
ATOM 3473 O O . SER A 1 456 ? -21.007 -13.434 18.053 1.00 88.19 456 SER A O 1
ATOM 3475 N N . VAL A 1 457 ? -19.280 -12.273 17.239 1.00 90.00 457 VAL A N 1
ATOM 3476 C CA . VAL A 1 457 ? -18.868 -11.693 18.528 1.00 90.00 457 VAL A CA 1
ATOM 3477 C C . VAL A 1 457 ? -19.872 -10.636 18.984 1.00 90.00 457 VAL A C 1
ATOM 3479 O O . VAL A 1 457 ? -20.247 -10.647 20.152 1.00 90.00 457 VAL A O 1
ATOM 3482 N N . LEU A 1 458 ? -20.365 -9.780 18.081 1.00 93.31 458 LEU A N 1
ATOM 3483 C CA . LEU A 1 458 ? -21.429 -8.816 18.388 1.00 93.31 458 LEU A CA 1
ATOM 3484 C C . LEU A 1 458 ? -22.718 -9.511 18.834 1.00 93.31 458 LEU A C 1
ATOM 3486 O O . LEU A 1 458 ? -23.298 -9.123 19.843 1.00 93.31 458 LEU A O 1
ATOM 3490 N N . THR A 1 459 ? -23.126 -10.570 18.136 1.00 91.69 459 THR A N 1
ATOM 3491 C CA . THR A 1 459 ? -24.298 -11.378 18.506 1.00 91.69 459 THR A CA 1
ATOM 3492 C C . THR A 1 459 ? -24.113 -11.988 19.892 1.00 91.69 459 THR A C 1
ATOM 3494 O O . THR A 1 459 ? -24.928 -11.747 20.774 1.00 91.69 459 THR A O 1
ATOM 3497 N N . ARG A 1 460 ? -22.974 -12.647 20.147 1.00 92.38 460 ARG A N 1
ATOM 3498 C CA . ARG A 1 460 ? -22.659 -13.221 21.468 1.00 92.38 460 ARG A CA 1
ATOM 3499 C C . ARG A 1 460 ? -22.571 -12.182 22.584 1.00 92.38 460 ARG A C 1
ATOM 3501 O O . ARG A 1 460 ? -22.924 -12.498 23.716 1.00 92.38 460 ARG A O 1
ATOM 3508 N N . PHE A 1 461 ? -22.082 -10.976 22.297 1.00 94.06 461 PHE A N 1
ATOM 3509 C CA . PHE A 1 461 ? -22.070 -9.869 23.255 1.00 94.06 461 PHE A CA 1
ATOM 3510 C C . PHE A 1 461 ? -23.494 -9.458 23.642 1.00 94.06 461 PHE A C 1
ATOM 3512 O O . PHE A 1 461 ? -23.754 -9.202 24.814 1.00 94.06 461 PHE A O 1
ATOM 3519 N N . CYS A 1 462 ? -24.415 -9.435 22.674 1.00 94.75 462 CYS A N 1
ATOM 3520 C CA . CYS A 1 462 ? -25.825 -9.143 22.923 1.00 94.75 462 CYS A CA 1
ATOM 3521 C C . CYS A 1 462 ? -26.508 -10.287 23.688 1.00 94.75 462 CYS A C 1
ATOM 3523 O O . CYS A 1 462 ? -27.166 -10.029 24.691 1.00 94.75 462 CYS A O 1
ATOM 3525 N N . ASP A 1 463 ? -26.302 -11.536 23.264 1.00 92.81 463 ASP A N 1
ATOM 3526 C CA . ASP A 1 463 ? -26.940 -12.719 23.858 1.00 92.81 463 ASP A CA 1
ATOM 3527 C C . ASP A 1 463 ? -26.520 -12.941 25.317 1.00 92.81 463 ASP A C 1
ATOM 3529 O O . ASP A 1 463 ? -27.335 -13.312 26.158 1.00 92.81 463 ASP A O 1
ATOM 3533 N N . ASN A 1 464 ? -25.247 -12.685 25.635 1.00 93.50 464 ASN A N 1
ATOM 3534 C CA . ASN A 1 464 ? -24.694 -12.895 26.974 1.00 93.50 464 ASN A CA 1
ATOM 3535 C C . ASN A 1 464 ? -24.670 -11.621 27.827 1.00 93.50 464 ASN A C 1
ATOM 3537 O O . ASN A 1 464 ? -24.097 -11.640 28.917 1.00 93.50 464 ASN A O 1
ATOM 3541 N N . PHE A 1 465 ? -25.257 -10.517 27.359 1.00 95.50 465 PHE A N 1
ATOM 3542 C CA . PHE A 1 465 ? -25.070 -9.185 27.937 1.00 95.50 465 PHE A CA 1
ATOM 3543 C C . PHE A 1 465 ? -25.296 -9.129 29.455 1.00 95.50 465 PHE A C 1
ATOM 3545 O O . PHE A 1 465 ? -24.479 -8.573 30.191 1.00 95.50 465 PHE A O 1
ATOM 3552 N N . ASP A 1 466 ? -26.372 -9.753 29.939 1.00 93.88 466 ASP A N 1
ATOM 3553 C CA . ASP A 1 466 ? -26.742 -9.721 31.357 1.00 93.88 466 ASP A CA 1
ATOM 3554 C C . ASP A 1 466 ? -25.774 -10.495 32.261 1.00 93.88 466 ASP A C 1
ATOM 3556 O O . ASP A 1 466 ? -25.700 -10.216 33.460 1.00 93.88 466 ASP A O 1
ATOM 3560 N N . SER A 1 467 ? -24.988 -11.410 31.685 1.00 92.62 467 SER A N 1
ATOM 3561 C CA . SER A 1 467 ? -23.956 -12.185 32.383 1.00 92.62 467 SER A CA 1
ATOM 3562 C C . SER A 1 467 ? -22.584 -11.499 32.420 1.00 92.62 467 SER A C 1
ATOM 3564 O O . SER A 1 467 ? -21.727 -11.898 33.205 1.00 92.62 467 SER A O 1
ATOM 3566 N N . LEU A 1 468 ? -22.364 -10.460 31.602 1.00 90.19 468 LEU A N 1
ATOM 3567 C CA . LEU A 1 468 ? -21.075 -9.765 31.522 1.00 90.19 468 LEU A CA 1
ATOM 3568 C C . LEU A 1 468 ? -20.795 -8.934 32.780 1.00 90.19 468 LEU A C 1
ATOM 3570 O O . LEU A 1 468 ? -21.713 -8.367 33.375 1.00 90.19 468 LEU A O 1
ATOM 3574 N N . ALA A 1 469 ? -19.526 -8.774 33.156 1.00 88.44 469 ALA A N 1
ATOM 3575 C CA . ALA A 1 469 ? -19.140 -7.818 34.194 1.00 88.44 469 ALA A CA 1
ATOM 3576 C C . ALA A 1 469 ? -19.542 -6.387 33.791 1.00 88.44 469 ALA A C 1
ATOM 3578 O O . ALA A 1 469 ? -19.605 -6.060 32.603 1.00 88.44 469 ALA A O 1
ATOM 3579 N N . ARG A 1 470 ? -19.849 -5.518 34.760 1.00 88.62 470 ARG A N 1
ATOM 3580 C CA . ARG A 1 470 ? -20.386 -4.178 34.462 1.00 88.62 470 ARG A CA 1
ATOM 3581 C C . ARG A 1 470 ? -19.384 -3.327 33.679 1.00 88.62 470 ARG A C 1
ATOM 3583 O O . ARG A 1 470 ? -19.774 -2.606 32.767 1.00 88.62 470 ARG A O 1
ATOM 3590 N N . GLU A 1 471 ? -18.099 -3.464 33.975 1.00 87.62 471 GLU A N 1
ATOM 3591 C CA . GLU A 1 471 ? -17.000 -2.816 33.261 1.00 87.62 471 GLU A CA 1
ATOM 3592 C C . GLU A 1 471 ? -16.838 -3.258 31.801 1.00 87.62 471 GLU A C 1
ATOM 3594 O O . GLU A 1 471 ? -16.181 -2.555 31.037 1.00 87.62 471 GLU A O 1
ATOM 3599 N N . ASP A 1 472 ? -17.444 -4.376 31.393 1.00 91.44 472 ASP A N 1
ATOM 3600 C CA . ASP A 1 472 ? -17.422 -4.864 30.012 1.00 91.44 472 ASP A CA 1
ATOM 3601 C C . ASP A 1 472 ? -18.679 -4.450 29.225 1.00 91.44 472 ASP A C 1
ATOM 3603 O O . ASP A 1 472 ? -18.729 -4.602 28.004 1.00 91.44 472 ASP A O 1
ATOM 3607 N N . ARG A 1 473 ? -19.680 -3.858 29.889 1.00 95.38 473 ARG A N 1
ATOM 3608 C CA . ARG A 1 473 ? -20.921 -3.356 29.278 1.00 95.38 473 ARG A CA 1
ATOM 3609 C C . ARG A 1 473 ? -20.784 -1.880 28.916 1.00 95.38 473 ARG A C 1
ATOM 3611 O O . ARG A 1 473 ? -21.418 -1.020 29.523 1.00 95.38 473 ARG A O 1
ATOM 3618 N N . PHE A 1 474 ? -19.948 -1.560 27.935 1.00 95.50 474 PHE A N 1
ATOM 3619 C CA . PHE A 1 474 ? -19.706 -0.168 27.543 1.00 95.50 474 PHE A CA 1
ATOM 3620 C C . PHE A 1 474 ? -19.739 0.050 26.033 1.00 95.50 474 PHE A C 1
ATOM 3622 O O . PHE A 1 474 ? -19.534 -0.868 25.243 1.00 95.50 474 PHE A O 1
ATOM 3629 N N . VAL A 1 475 ? -19.934 1.310 25.653 1.00 97.12 475 VAL A N 1
ATOM 3630 C CA . VAL A 1 475 ? -19.600 1.845 24.335 1.00 97.12 475 VAL A CA 1
ATOM 3631 C C . VAL A 1 475 ? -18.562 2.955 24.494 1.00 97.12 475 VAL A C 1
ATOM 3633 O O . VAL A 1 475 ? -18.691 3.799 25.381 1.00 97.12 475 VAL A O 1
ATOM 3636 N N . ALA A 1 476 ? -17.539 2.973 23.643 1.00 96.50 476 ALA A N 1
ATOM 3637 C CA . ALA A 1 476 ? -16.578 4.069 23.534 1.00 96.50 476 ALA A CA 1
ATOM 3638 C C . ALA A 1 476 ? -16.520 4.555 22.082 1.00 96.50 476 ALA A C 1
ATOM 3640 O O . ALA A 1 476 ? -16.349 3.749 21.170 1.00 96.50 476 ALA A O 1
ATOM 3641 N N . ILE A 1 477 ? -16.678 5.863 21.870 1.00 95.06 477 ILE A N 1
ATOM 3642 C CA . ILE A 1 477 ? -16.751 6.481 20.542 1.00 95.06 477 ILE A CA 1
ATOM 3643 C C . ILE A 1 477 ? -15.595 7.468 20.405 1.00 95.06 477 ILE A C 1
ATOM 3645 O O . ILE A 1 477 ? -15.621 8.565 20.966 1.00 95.06 477 ILE A O 1
ATOM 3649 N N . GLU A 1 478 ? -14.585 7.082 19.631 1.00 94.00 478 GLU A N 1
ATOM 3650 C CA . GLU A 1 478 ? -13.332 7.823 19.479 1.00 94.00 478 GLU A CA 1
ATOM 3651 C C . GLU A 1 478 ? -13.566 9.269 19.025 1.00 94.00 478 GLU A C 1
ATOM 3653 O O . GLU A 1 478 ? -13.078 10.200 19.669 1.00 94.00 478 GLU A O 1
ATOM 3658 N N . ALA A 1 479 ? -14.359 9.445 17.963 1.00 86.38 479 ALA A N 1
ATOM 3659 C CA . ALA A 1 479 ? -14.625 10.734 17.323 1.00 86.38 479 ALA A CA 1
ATOM 3660 C C . ALA A 1 479 ? -15.224 11.771 18.284 1.00 86.38 479 ALA A C 1
ATOM 3662 O O . ALA A 1 479 ? -14.943 12.962 18.194 1.00 86.38 479 ALA A O 1
ATOM 3663 N N . HIS A 1 480 ? -16.061 11.308 19.215 1.00 87.06 480 HIS A N 1
ATOM 3664 C CA . HIS A 1 480 ? -16.716 12.165 20.200 1.00 87.06 480 HIS A CA 1
ATOM 3665 C C . HIS A 1 480 ? -15.870 12.337 21.462 1.00 87.06 480 HIS A C 1
ATOM 3667 O O . HIS A 1 480 ? -16.158 13.215 22.272 1.00 87.06 480 HIS A O 1
ATOM 3673 N N . GLY A 1 481 ? -14.837 11.508 21.645 1.00 91.25 481 GLY A N 1
ATOM 3674 C CA . GLY A 1 481 ? -14.022 11.522 22.851 1.00 91.25 481 GLY A CA 1
ATOM 3675 C C . GLY A 1 481 ? -14.759 11.029 24.093 1.00 91.25 481 GLY A C 1
ATOM 3676 O O . GLY A 1 481 ? -14.335 11.352 25.201 1.00 91.25 481 GLY A O 1
ATOM 3677 N N . GLU A 1 482 ? -15.871 10.309 23.927 1.00 89.75 482 GLU A N 1
ATOM 3678 C CA . GLU A 1 482 ? -16.783 9.938 25.009 1.00 89.75 482 GLU A CA 1
ATOM 3679 C C . GLU A 1 482 ? -17.253 8.487 24.905 1.00 89.75 482 GLU A C 1
ATOM 3681 O O . GLU A 1 482 ? -17.321 7.895 23.827 1.00 89.75 482 GLU A O 1
ATOM 3686 N N . GLY A 1 483 ? -17.611 7.929 26.059 1.00 93.38 483 GLY A N 1
ATOM 3687 C CA . GLY A 1 483 ? -18.219 6.615 26.189 1.00 93.38 483 GLY A CA 1
ATOM 3688 C C . GLY A 1 483 ? -19.345 6.622 27.215 1.00 93.38 483 GLY A C 1
ATOM 3689 O O . GLY A 1 483 ? -19.523 7.592 27.964 1.00 93.38 483 GLY A O 1
ATOM 3690 N N . ARG A 1 484 ? -20.128 5.545 27.237 1.00 95.19 484 ARG A N 1
ATOM 3691 C CA . ARG A 1 484 ? -21.169 5.292 28.242 1.00 95.19 484 ARG A CA 1
ATOM 3692 C C . ARG A 1 484 ? -21.213 3.813 28.613 1.00 95.19 484 ARG A C 1
ATOM 3694 O O . ARG A 1 484 ? -20.888 2.958 27.790 1.00 95.19 484 ARG A O 1
ATOM 3701 N N . LEU A 1 485 ? -21.653 3.524 29.837 1.00 96.00 485 LEU A N 1
ATOM 3702 C CA . LEU A 1 485 ? -22.112 2.184 30.192 1.00 96.00 485 LEU A CA 1
ATOM 3703 C C . LEU A 1 485 ? -23.435 1.893 29.483 1.00 96.00 485 LEU A C 1
ATOM 3705 O O . LEU A 1 485 ? -24.218 2.804 29.210 1.00 96.00 485 LEU A O 1
ATOM 3709 N N . LEU A 1 486 ? -23.670 0.625 29.183 1.00 97.25 486 LEU A N 1
ATOM 3710 C CA . LEU A 1 486 ? -24.890 0.141 28.559 1.00 97.25 486 LEU A CA 1
ATOM 3711 C C . LEU A 1 486 ? -25.818 -0.412 29.640 1.00 97.25 486 LEU A C 1
ATOM 3713 O O . LEU A 1 486 ? -25.426 -1.258 30.438 1.00 97.25 486 LEU A O 1
ATOM 3717 N N . SER A 1 487 ? -27.061 0.056 29.637 1.00 96.00 487 SER A N 1
ATOM 3718 C CA . SER A 1 487 ? -28.104 -0.383 30.568 1.00 96.00 487 SER A CA 1
ATOM 3719 C C . SER A 1 487 ? -28.788 -1.681 30.127 1.00 96.00 487 SER A C 1
ATOM 3721 O O . SER A 1 487 ? -29.402 -2.362 30.944 1.00 96.00 487 SER A O 1
ATOM 3723 N N . ARG A 1 488 ? -28.691 -2.026 28.836 1.00 96.19 488 ARG A N 1
ATOM 3724 C CA . ARG A 1 488 ? -29.202 -3.276 28.264 1.00 96.19 488 ARG A CA 1
ATOM 3725 C C . ARG A 1 488 ? -28.453 -3.681 26.998 1.00 96.19 488 ARG A C 1
ATOM 3727 O O . ARG A 1 488 ? -27.697 -2.884 26.438 1.00 96.19 488 ARG A O 1
ATOM 3734 N N . ALA A 1 489 ? -28.708 -4.911 26.554 1.00 96.75 489 ALA A N 1
ATOM 3735 C CA . ALA A 1 489 ? -28.120 -5.480 25.351 1.00 96.75 489 ALA A CA 1
ATOM 3736 C C . ALA A 1 489 ? -28.367 -4.583 24.122 1.00 96.75 489 ALA A C 1
ATOM 3738 O O . ALA A 1 489 ? -29.506 -4.148 23.904 1.00 96.75 489 ALA A O 1
ATOM 3739 N N . PRO A 1 490 ? -27.335 -4.314 23.302 1.00 97.25 490 PRO A N 1
ATOM 3740 C CA . PRO A 1 490 ? -27.515 -3.634 22.029 1.00 97.25 490 PRO A CA 1
ATOM 3741 C C . PRO A 1 490 ? -28.492 -4.371 21.118 1.00 97.25 490 PRO A C 1
ATOM 3743 O O . PRO A 1 490 ? -28.528 -5.599 21.078 1.00 97.25 490 PRO A O 1
ATOM 3746 N N . ARG A 1 491 ? -29.230 -3.615 20.308 1.00 95.94 491 ARG A N 1
ATOM 3747 C CA . ARG A 1 491 ? -29.977 -4.171 19.176 1.00 95.94 491 ARG A CA 1
ATOM 3748 C C . ARG A 1 491 ? -29.292 -3.739 17.906 1.00 95.94 491 ARG A C 1
ATOM 3750 O O . ARG A 1 491 ? -28.987 -2.563 17.753 1.00 95.94 491 ARG A O 1
ATOM 3757 N N . TRP A 1 492 ? -29.064 -4.661 16.984 1.00 94.50 492 TRP A N 1
ATOM 3758 C CA . TRP A 1 492 ? -28.376 -4.327 15.749 1.00 94.50 492 TRP A CA 1
ATOM 3759 C C . TRP A 1 492 ? -29.090 -4.883 14.524 1.00 94.50 492 TRP A C 1
ATOM 3761 O O . TRP A 1 492 ? -29.810 -5.877 14.590 1.00 94.50 492 TRP A O 1
ATOM 3771 N N . ARG A 1 493 ? -28.906 -4.195 13.398 1.00 90.38 493 ARG A N 1
ATOM 3772 C CA . ARG A 1 493 ? -29.405 -4.589 12.079 1.00 90.38 493 ARG A CA 1
ATOM 3773 C C . ARG A 1 493 ? -28.369 -4.279 11.011 1.00 90.38 493 ARG A C 1
ATOM 3775 O O . ARG A 1 493 ? -27.577 -3.345 11.153 1.00 90.38 493 ARG A O 1
ATOM 3782 N N . ARG A 1 494 ? -28.389 -5.058 9.934 1.00 82.88 494 ARG A N 1
ATOM 3783 C CA . ARG A 1 494 ? -27.478 -4.902 8.800 1.00 82.88 494 ARG A CA 1
ATOM 3784 C C . ARG A 1 494 ? -28.163 -4.141 7.671 1.00 82.88 494 ARG A C 1
ATOM 3786 O O . ARG A 1 494 ? -29.136 -4.629 7.107 1.00 82.88 494 ARG A O 1
ATOM 3793 N N . ASP A 1 495 ? -27.594 -2.996 7.307 1.00 73.38 495 ASP A N 1
ATOM 3794 C CA . ASP A 1 495 ? -28.034 -2.168 6.185 1.00 73.38 495 ASP A CA 1
ATOM 3795 C C . ASP A 1 495 ? -26.927 -2.146 5.120 1.00 73.38 495 ASP A C 1
ATOM 3797 O O . ASP A 1 495 ? -25.894 -1.506 5.311 1.00 73.38 495 ASP A O 1
ATOM 3801 N N . ALA A 1 496 ? -27.133 -2.836 3.992 1.00 61.41 496 ALA A N 1
ATOM 3802 C CA . ALA A 1 496 ? -26.229 -2.933 2.831 1.00 61.41 496 ALA A CA 1
ATOM 3803 C C . ALA A 1 496 ? -24.749 -3.297 3.129 1.00 61.41 496 ALA A C 1
ATOM 3805 O O . ALA A 1 496 ? -24.330 -4.411 2.821 1.00 61.41 496 ALA A O 1
ATOM 3806 N N . ARG A 1 497 ? -23.951 -2.368 3.688 1.00 60.94 497 ARG A N 1
ATOM 3807 C CA . ARG A 1 497 ? -22.513 -2.504 4.023 1.00 60.94 497 ARG A CA 1
ATOM 3808 C C . ARG A 1 497 ? -22.142 -2.048 5.452 1.00 60.94 497 ARG A C 1
ATOM 3810 O O . ARG A 1 497 ? -20.966 -2.074 5.805 1.00 60.94 497 ARG A O 1
ATOM 3817 N N . ALA A 1 498 ? -23.111 -1.641 6.273 1.00 76.88 498 ALA A N 1
ATOM 3818 C CA . ALA A 1 498 ? -22.888 -1.163 7.638 1.00 76.88 498 ALA A CA 1
ATOM 3819 C C . ALA A 1 498 ? -23.897 -1.766 8.623 1.00 76.88 498 ALA A C 1
ATOM 3821 O O . ALA A 1 498 ? -25.000 -2.171 8.257 1.00 76.88 498 ALA A O 1
ATOM 3822 N N . LEU A 1 499 ? -23.514 -1.796 9.890 1.00 88.06 499 LEU A N 1
ATOM 3823 C CA . LEU A 1 499 ? -24.328 -2.265 10.997 1.00 88.06 499 LEU A CA 1
ATOM 3824 C C . LEU A 1 499 ? -24.851 -1.047 11.748 1.00 88.06 499 LEU A C 1
ATOM 3826 O O . LEU A 1 499 ? -24.069 -0.225 12.226 1.00 88.06 499 LEU A O 1
ATOM 3830 N N . ARG A 1 500 ? -26.172 -0.918 11.847 1.00 92.88 500 ARG A N 1
ATOM 3831 C CA . ARG A 1 500 ? -26.801 0.057 12.743 1.00 92.88 500 ARG A CA 1
ATOM 3832 C C . ARG A 1 500 ? -27.046 -0.613 14.075 1.00 92.88 500 ARG A C 1
ATOM 3834 O O . ARG A 1 500 ? -27.661 -1.676 14.109 1.00 92.88 500 ARG A O 1
ATOM 3841 N N . ILE A 1 501 ? -26.574 0.016 15.141 1.00 95.69 501 ILE A N 1
ATOM 3842 C CA . ILE A 1 501 ? -26.654 -0.498 16.500 1.00 95.69 501 ILE A CA 1
ATOM 3843 C C . ILE A 1 501 ? -27.373 0.541 17.359 1.00 95.69 501 ILE A C 1
ATOM 3845 O O . ILE A 1 501 ? -26.885 1.652 17.567 1.00 95.69 501 ILE A O 1
ATOM 3849 N N . ASP A 1 502 ? -28.546 0.157 17.842 1.00 96.75 502 ASP A N 1
ATOM 3850 C CA . ASP A 1 502 ? -29.334 0.895 18.813 1.00 96.75 502 ASP A CA 1
ATOM 3851 C C . ASP A 1 502 ? -28.858 0.493 20.220 1.00 96.75 502 ASP A C 1
ATOM 3853 O O . ASP A 1 502 ? -28.864 -0.685 20.595 1.00 96.75 502 ASP A O 1
ATOM 3857 N N . LEU A 1 503 ? -28.422 1.484 20.988 1.00 97.56 503 LEU A N 1
ATOM 3858 C CA . LEU A 1 503 ? -27.829 1.364 22.313 1.00 97.56 503 LEU A CA 1
ATOM 3859 C C . LEU A 1 503 ? -28.703 2.084 23.332 1.00 97.56 503 LEU A C 1
ATOM 3861 O O . LEU A 1 503 ? -29.193 3.179 23.068 1.00 97.56 503 LEU A O 1
ATOM 3865 N N . GLU A 1 504 ? -28.826 1.522 24.528 1.00 97.56 504 GLU A N 1
ATOM 3866 C CA . GLU A 1 504 ? -29.435 2.222 25.658 1.00 97.56 504 GLU A CA 1
ATOM 3867 C C . GLU A 1 504 ? -28.410 2.431 26.759 1.00 97.56 504 GLU A C 1
ATOM 3869 O O . GLU A 1 504 ? -27.959 1.489 27.412 1.00 97.56 504 GLU A O 1
ATOM 3874 N N . VAL A 1 505 ? -28.019 3.688 26.929 1.00 96.62 505 VAL A N 1
ATOM 3875 C CA . VAL A 1 505 ? -26.884 4.113 27.738 1.00 96.62 505 VAL A CA 1
ATOM 3876 C C . VAL A 1 505 ? -27.305 4.551 29.138 1.00 96.62 505 VAL A C 1
ATOM 3878 O O . VAL A 1 505 ? -28.368 5.139 29.337 1.00 96.62 505 VAL A O 1
ATOM 3881 N N . GLU A 1 506 ? -26.448 4.295 30.123 1.00 94.88 506 GLU A N 1
ATOM 3882 C CA . GLU A 1 506 ? -26.595 4.850 31.468 1.00 94.88 506 GLU A CA 1
ATOM 3883 C C . GLU A 1 506 ? -26.271 6.361 31.486 1.00 94.88 506 GLU A C 1
ATOM 3885 O O . GLU A 1 506 ? -25.497 6.851 30.651 1.00 94.88 506 GLU A O 1
ATOM 3890 N N . PRO A 1 507 ? -26.812 7.125 32.456 1.00 89.62 507 PRO A N 1
ATOM 3891 C CA . PRO A 1 507 ? -26.383 8.496 32.703 1.00 89.62 507 PRO A CA 1
ATOM 3892 C C . PRO A 1 507 ? -24.874 8.585 32.949 1.00 89.62 507 PRO A C 1
ATOM 3894 O O . PRO A 1 507 ? -24.263 7.674 33.507 1.00 89.62 507 PRO A O 1
ATOM 3897 N N . LEU A 1 508 ? -24.276 9.719 32.574 1.00 84.69 508 LEU A N 1
ATOM 3898 C CA . LEU A 1 508 ? -22.857 9.965 32.820 1.00 84.69 508 LEU A CA 1
ATOM 3899 C C . LEU A 1 508 ? -22.551 9.822 34.320 1.00 84.69 508 LEU A C 1
ATOM 3901 O O . LEU A 1 508 ? -23.149 10.504 35.155 1.00 84.69 508 LEU A O 1
ATOM 3905 N N . SER A 1 509 ? -21.606 8.943 34.654 1.00 80.69 509 SER A N 1
ATOM 3906 C CA . SER A 1 509 ? -21.185 8.718 36.034 1.00 80.69 509 SER A CA 1
ATOM 3907 C C . SER A 1 509 ? -20.586 9.986 36.640 1.00 80.69 509 SER A C 1
ATOM 3909 O O . SER A 1 509 ? -19.978 10.804 35.946 1.00 80.69 509 SER A O 1
ATOM 3911 N N . ARG A 1 510 ? -20.739 10.154 37.958 1.00 83.94 510 ARG A N 1
ATOM 3912 C CA . ARG A 1 510 ? -20.239 11.339 38.660 1.00 83.94 510 ARG A CA 1
ATOM 3913 C C . ARG A 1 510 ? -18.727 11.476 38.470 1.00 83.94 510 ARG A C 1
ATOM 3915 O O . ARG A 1 510 ? -17.968 10.569 38.801 1.00 83.94 510 ARG A O 1
ATOM 3922 N N . ARG A 1 511 ? -18.311 12.638 37.976 1.00 89.56 511 ARG A N 1
ATOM 3923 C CA . ARG A 1 511 ? -16.912 12.962 37.708 1.00 89.56 511 ARG A CA 1
ATOM 3924 C C . ARG A 1 511 ? -16.219 13.538 38.943 1.00 89.56 511 ARG A C 1
ATOM 3926 O O . ARG A 1 511 ? -16.847 14.171 39.796 1.00 89.56 511 ARG A O 1
ATOM 3933 N N . THR A 1 512 ? -14.917 13.303 39.049 1.00 90.12 512 THR A N 1
ATOM 3934 C CA . THR A 1 512 ? -14.065 13.823 40.123 1.00 90.12 512 THR A CA 1
ATOM 3935 C C . THR A 1 512 ? -13.469 15.150 39.687 1.00 90.12 512 THR A C 1
ATOM 3937 O O . THR A 1 512 ? -12.785 15.210 38.671 1.00 90.12 512 THR A O 1
ATOM 3940 N N . ASN A 1 513 ? -13.694 16.218 40.456 1.00 91.94 513 ASN A N 1
ATOM 3941 C CA . ASN A 1 513 ? -13.085 17.509 40.147 1.00 91.94 513 ASN A CA 1
ATOM 3942 C C . ASN A 1 513 ? -11.568 17.403 40.317 1.00 91.94 513 ASN A C 1
ATOM 3944 O O . ASN A 1 513 ? -11.080 17.139 41.422 1.00 91.94 513 ASN A O 1
ATOM 3948 N N . VAL A 1 514 ? -10.830 17.627 39.230 1.00 91.56 514 VAL A N 1
ATOM 3949 C CA . VAL A 1 514 ? -9.378 17.455 39.208 1.00 91.56 514 VAL A CA 1
ATOM 3950 C C . VAL A 1 514 ? -8.678 18.369 40.219 1.00 91.56 514 VAL A C 1
ATOM 3952 O O . VAL A 1 514 ? -7.687 17.963 40.812 1.00 91.56 514 VAL A O 1
ATOM 3955 N N . ALA A 1 515 ? -9.227 19.552 40.522 1.00 86.12 515 ALA A N 1
ATOM 3956 C CA . ALA A 1 515 ? -8.670 20.472 41.519 1.00 86.12 515 ALA A CA 1
ATOM 3957 C C . ALA A 1 515 ? -8.730 19.916 42.953 1.00 86.12 515 ALA A C 1
ATOM 3959 O O . ALA A 1 515 ? -7.991 20.361 43.825 1.00 86.12 515 ALA A O 1
ATOM 3960 N N . THR A 1 516 ? -9.599 18.931 43.194 1.00 86.62 516 THR A N 1
ATOM 3961 C CA . THR A 1 516 ? -9.783 18.285 44.502 1.00 86.62 516 THR A CA 1
ATOM 3962 C C . THR A 1 516 ? -9.032 16.959 44.629 1.00 86.62 516 THR A C 1
ATOM 3964 O O . THR A 1 516 ? -9.123 16.297 45.662 1.00 86.62 516 THR A O 1
ATOM 3967 N N . MET A 1 517 ? -8.273 16.554 43.602 1.00 85.50 517 MET A N 1
ATOM 3968 C CA . MET A 1 517 ? -7.452 15.348 43.678 1.00 85.50 517 MET A CA 1
ATOM 3969 C C . MET A 1 517 ? -6.362 15.508 44.744 1.00 85.50 517 MET A C 1
ATOM 3971 O O . MET A 1 517 ? -5.530 16.414 44.673 1.00 85.50 517 MET A O 1
ATOM 3975 N N . GLY A 1 518 ? -6.357 14.592 45.721 1.00 83.69 518 GLY A N 1
ATOM 3976 C CA . GLY A 1 518 ? -5.378 14.559 46.811 1.00 83.69 518 GLY A CA 1
ATOM 3977 C C . GLY A 1 518 ? -3.937 14.355 46.331 1.00 83.69 518 GLY A C 1
ATOM 3978 O O . GLY A 1 518 ? -3.695 14.166 45.140 1.00 83.69 518 GLY A O 1
ATOM 3979 N N . ARG A 1 519 ? -2.975 14.379 47.256 1.00 85.38 519 ARG A N 1
ATOM 3980 C CA . ARG A 1 519 ? -1.541 14.241 46.948 1.00 85.38 519 ARG A CA 1
ATOM 3981 C C . ARG A 1 519 ? -1.164 12.818 46.534 1.00 85.38 519 ARG A C 1
ATOM 3983 O O . ARG A 1 519 ? -1.739 11.853 47.028 1.00 85.38 519 ARG A O 1
ATOM 3990 N N . ASP A 1 520 ? -0.171 12.712 45.662 1.00 80.75 520 ASP A N 1
ATOM 3991 C CA . ASP A 1 520 ? 0.456 11.460 45.232 1.00 80.75 520 ASP A CA 1
ATOM 3992 C C . ASP A 1 520 ? 1.956 11.684 45.059 1.00 80.75 520 ASP A C 1
ATOM 3994 O O . ASP A 1 520 ? 2.399 12.816 44.850 1.00 80.75 520 ASP A O 1
ATOM 3998 N N . LEU A 1 521 ? 2.737 10.620 45.192 1.00 79.62 521 LEU A N 1
ATOM 3999 C CA . LEU A 1 521 ? 4.185 10.698 45.056 1.00 79.62 521 LEU A CA 1
ATOM 4000 C C . LEU A 1 521 ? 4.523 10.959 43.582 1.00 79.62 521 LEU A C 1
ATOM 4002 O O . LEU A 1 521 ? 3.944 10.341 42.684 1.00 79.62 521 LEU A O 1
ATOM 4006 N N . ALA A 1 522 ? 5.414 11.911 43.334 1.00 85.38 522 ALA A N 1
ATOM 4007 C CA . ALA A 1 522 ? 5.775 12.322 41.988 1.00 85.38 522 ALA A CA 1
ATOM 4008 C C . ALA A 1 522 ? 6.597 11.229 41.293 1.00 85.38 522 ALA A C 1
ATOM 4010 O O . ALA A 1 522 ? 7.414 10.553 41.921 1.00 85.38 522 ALA A O 1
ATOM 4011 N N . ILE A 1 523 ? 6.417 11.080 39.983 1.00 82.75 523 ILE A N 1
ATOM 4012 C CA . ILE A 1 523 ? 7.243 10.207 39.137 1.00 82.75 523 ILE A CA 1
ATOM 4013 C C . ILE A 1 523 ? 8.066 11.026 38.141 1.00 82.75 523 ILE A C 1
ATOM 4015 O O . ILE A 1 523 ? 7.715 12.153 37.788 1.00 82.75 523 ILE A O 1
ATOM 4019 N N . ASP A 1 524 ? 9.187 10.470 37.690 1.00 79.88 524 ASP A N 1
ATOM 4020 C CA . ASP A 1 524 ? 10.036 11.086 36.677 1.00 79.88 524 ASP A CA 1
ATOM 4021 C C . ASP A 1 524 ? 9.530 10.771 35.271 1.00 79.88 524 ASP A C 1
ATOM 4023 O O . ASP A 1 524 ? 9.947 9.804 34.640 1.00 79.88 524 ASP A O 1
ATOM 4027 N N . MET A 1 525 ? 8.596 11.601 34.805 1.00 77.56 525 MET A N 1
ATOM 4028 C CA . MET A 1 525 ? 7.921 11.462 33.513 1.00 77.56 525 MET A CA 1
ATOM 4029 C C . MET A 1 525 ? 8.864 11.550 32.307 1.00 77.56 525 MET A C 1
ATOM 4031 O O . MET A 1 525 ? 8.518 11.056 31.239 1.00 77.56 525 MET A O 1
ATOM 4035 N N . ASP A 1 526 ? 10.046 12.148 32.464 1.00 76.50 526 ASP A N 1
ATOM 4036 C CA . ASP A 1 526 ? 11.032 12.297 31.389 1.00 76.50 526 ASP A CA 1
ATOM 4037 C C . ASP A 1 526 ? 12.030 11.139 31.308 1.00 76.50 526 ASP A C 1
ATOM 4039 O O . ASP A 1 526 ? 12.744 11.019 30.312 1.00 76.50 526 ASP A O 1
ATOM 4043 N N . LYS A 1 527 ? 12.074 10.268 32.324 1.00 70.00 527 LYS A N 1
ATOM 4044 C CA . LYS A 1 527 ? 12.973 9.112 32.354 1.00 70.00 527 LYS A CA 1
ATOM 4045 C C . LYS A 1 527 ? 12.245 7.821 32.033 1.00 70.00 527 LYS A C 1
ATOM 4047 O O . LYS A 1 527 ? 11.096 7.604 32.409 1.00 70.00 527 LYS A O 1
ATOM 4052 N N . VAL A 1 528 ? 12.972 6.945 31.354 1.00 72.56 528 VAL A N 1
ATOM 4053 C CA . VAL A 1 528 ? 12.516 5.627 30.938 1.00 72.56 528 VAL A CA 1
ATOM 4054 C C . VAL A 1 528 ? 13.590 4.602 31.339 1.00 72.56 528 VAL A C 1
ATOM 4056 O O . VAL A 1 528 ? 14.736 4.775 30.925 1.00 72.56 528 VAL A O 1
ATOM 4059 N N . PRO A 1 529 ? 13.272 3.560 32.136 1.00 65.44 529 PRO A N 1
ATOM 4060 C CA . PRO A 1 529 ? 11.983 3.302 32.783 1.00 65.44 529 PRO A CA 1
ATOM 4061 C C . PRO A 1 529 ? 11.630 4.364 33.839 1.00 65.44 529 PRO A C 1
ATOM 4063 O O . PRO A 1 529 ? 12.503 5.005 34.429 1.00 65.44 529 PRO A O 1
ATOM 4066 N N . ILE A 1 530 ? 10.328 4.553 34.054 1.00 69.31 530 ILE A N 1
ATOM 4067 C CA . ILE A 1 530 ? 9.788 5.565 34.968 1.00 69.31 530 ILE A CA 1
ATOM 4068 C C . ILE A 1 530 ? 10.126 5.199 36.409 1.00 69.31 530 ILE A C 1
ATOM 4070 O O . ILE A 1 530 ? 9.802 4.107 36.872 1.00 69.31 530 ILE A O 1
ATOM 4074 N N . ASN A 1 531 ? 10.710 6.152 37.132 1.00 68.69 531 ASN A N 1
ATOM 4075 C CA . ASN A 1 531 ? 11.055 6.005 38.541 1.00 68.69 531 ASN A CA 1
ATOM 4076 C C . ASN A 1 531 ? 10.305 7.009 39.412 1.00 68.69 531 ASN A C 1
ATOM 4078 O O . ASN A 1 531 ? 9.950 8.106 38.986 1.00 68.69 531 ASN A O 1
ATOM 4082 N N . VAL A 1 532 ? 10.092 6.629 40.664 1.00 72.38 532 VAL A N 1
ATOM 4083 C CA . VAL A 1 532 ? 9.477 7.474 41.685 1.00 72.38 532 VAL A CA 1
ATOM 4084 C C . VAL A 1 532 ? 10.485 8.513 42.191 1.00 72.38 532 VAL A C 1
ATOM 4086 O O . VAL A 1 532 ? 11.640 8.185 42.465 1.00 72.38 532 VAL A O 1
ATOM 4089 N N . LYS A 1 533 ? 10.048 9.763 42.366 1.00 74.62 533 LYS A N 1
ATOM 4090 C CA . LYS A 1 533 ? 10.825 10.826 43.012 1.00 74.62 533 LYS A CA 1
ATOM 4091 C C . LYS A 1 533 ? 10.527 10.823 44.508 1.00 74.62 533 LYS A C 1
ATOM 4093 O O . LYS A 1 533 ? 9.486 11.302 44.954 1.00 74.62 533 LYS A O 1
ATOM 4098 N N . LEU A 1 534 ? 11.454 10.271 45.289 1.00 74.00 534 LEU A N 1
ATOM 4099 C CA . LEU A 1 534 ? 11.355 10.264 46.749 1.00 74.00 534 LEU A CA 1
ATOM 4100 C C . LEU A 1 534 ? 11.152 11.695 47.280 1.00 74.00 534 LEU A C 1
ATOM 4102 O O . LEU A 1 534 ? 11.839 12.624 46.859 1.00 74.00 534 LEU A O 1
ATOM 4106 N N . ASN A 1 535 ? 10.210 11.858 48.214 1.00 79.19 535 ASN A N 1
ATOM 4107 C CA . ASN A 1 535 ? 9.870 13.119 48.890 1.00 79.19 535 ASN A CA 1
ATOM 4108 C C . ASN A 1 535 ? 9.348 14.266 48.003 1.00 79.19 535 ASN A C 1
ATOM 4110 O O . ASN A 1 535 ? 9.243 15.394 48.481 1.00 79.19 535 ASN A O 1
ATOM 4114 N N . GLN A 1 536 ? 8.977 14.006 46.749 1.00 86.19 536 GLN A N 1
ATOM 4115 C CA . GLN A 1 536 ? 8.284 14.980 45.903 1.00 86.19 536 GLN A CA 1
ATOM 4116 C C . GLN A 1 536 ? 6.841 14.541 45.696 1.00 86.19 536 GLN A C 1
ATOM 4118 O O . GLN A 1 536 ? 6.588 13.375 45.417 1.00 86.19 536 GLN A O 1
ATOM 4123 N N . TYR A 1 537 ? 5.893 15.463 45.817 1.00 87.00 537 TYR A N 1
ATOM 4124 C CA . TYR A 1 537 ? 4.470 15.161 45.688 1.00 87.00 537 TYR A CA 1
ATOM 4125 C C . TYR A 1 537 ? 3.833 16.057 44.639 1.00 87.00 537 TYR A C 1
ATOM 4127 O O . TYR A 1 537 ? 4.171 17.232 44.543 1.00 87.00 537 TYR A O 1
ATOM 4135 N N . VAL A 1 538 ? 2.868 15.506 43.915 1.00 88.38 538 VAL A N 1
ATOM 4136 C CA . VAL A 1 538 ? 1.987 16.241 43.004 1.00 88.38 538 VAL A CA 1
ATOM 4137 C C . VAL A 1 538 ? 0.549 16.171 43.508 1.00 88.38 538 VAL A C 1
ATOM 4139 O O . VAL A 1 538 ? 0.149 15.218 44.185 1.00 88.38 538 VAL A O 1
ATOM 4142 N N . SER A 1 539 ? -0.254 17.183 43.195 1.00 88.44 539 SER A N 1
ATOM 4143 C CA . SER A 1 539 ? -1.671 17.241 43.575 1.00 88.44 539 SER A CA 1
ATOM 4144 C C . SER A 1 539 ? -2.498 17.971 42.529 1.00 88.44 539 SER A C 1
ATOM 4146 O O . SER A 1 539 ? -1.954 18.666 41.675 1.00 88.44 539 SER A O 1
ATOM 4148 N N . GLY A 1 540 ? -3.818 17.823 42.597 1.00 90.38 540 GLY A N 1
ATOM 4149 C CA . GLY A 1 540 ? -4.707 18.495 41.660 1.00 90.38 540 GLY A CA 1
ATOM 4150 C C . GLY A 1 540 ? -4.452 18.081 40.203 1.00 90.38 540 GLY A C 1
ATOM 4151 O O . GLY A 1 540 ? -4.217 16.908 39.908 1.00 90.38 540 GLY A O 1
ATOM 4152 N N . VAL A 1 541 ? -4.440 19.067 39.299 1.00 91.19 541 VAL A N 1
ATOM 4153 C CA . VAL A 1 541 ? -4.211 18.888 37.849 1.00 91.19 541 VAL A CA 1
ATOM 4154 C C . VAL A 1 541 ? -2.853 18.257 37.534 1.00 91.19 541 VAL A C 1
ATOM 4156 O O . VAL A 1 541 ? -2.751 17.464 36.602 1.00 91.19 541 VAL A O 1
ATOM 4159 N N . GLU A 1 542 ? -1.818 18.532 38.329 1.00 90.06 542 GLU A N 1
ATOM 4160 C CA . GLU A 1 542 ? -0.461 18.014 38.091 1.00 90.06 542 GLU A CA 1
ATOM 4161 C C . GLU A 1 542 ? -0.370 16.486 38.220 1.00 90.06 542 GLU A C 1
ATOM 4163 O O . GLU A 1 542 ? 0.577 15.871 37.733 1.00 90.06 542 GLU A O 1
ATOM 4168 N N . ARG A 1 543 ? -1.373 15.842 38.832 1.00 91.38 543 ARG A N 1
ATOM 4169 C CA . ARG A 1 543 ? -1.453 14.377 38.902 1.00 91.38 543 ARG A CA 1
ATOM 4170 C C . ARG A 1 543 ? -1.875 13.714 37.598 1.00 91.38 543 ARG A C 1
ATOM 4172 O O . ARG A 1 543 ? -1.623 12.521 37.429 1.00 91.38 543 ARG A O 1
ATOM 4179 N N . VAL A 1 544 ? -2.516 14.447 36.690 1.00 93.12 544 VAL A N 1
ATOM 4180 C CA . VAL A 1 544 ? -3.130 13.878 35.482 1.00 93.12 544 VAL A CA 1
ATOM 4181 C C . VAL A 1 544 ? -2.124 13.090 34.625 1.00 93.12 544 VAL A C 1
ATOM 4183 O O . VAL A 1 544 ? -2.400 11.914 34.365 1.00 93.12 544 VAL A O 1
ATOM 4186 N N . PRO A 1 545 ? -0.937 13.628 34.257 1.00 92.00 545 PRO A N 1
ATOM 4187 C CA . PRO A 1 545 ? 0.039 12.892 33.449 1.00 92.00 545 PRO A CA 1
ATOM 4188 C C . PRO A 1 545 ? 0.478 11.575 34.083 1.00 92.00 545 PRO A C 1
ATOM 4190 O O . PRO A 1 545 ? 0.555 10.554 33.397 1.00 92.00 545 PRO A O 1
ATOM 4193 N N . GLN A 1 546 ? 0.746 11.576 35.394 1.00 89.38 546 GLN A N 1
ATOM 4194 C CA . GLN A 1 546 ? 1.256 10.386 36.068 1.00 89.38 546 GLN A CA 1
ATOM 4195 C C . GLN A 1 546 ? 0.192 9.318 36.285 1.00 89.38 546 GLN A C 1
ATOM 4197 O O . GLN A 1 546 ? 0.491 8.130 36.168 1.00 89.38 546 GLN A O 1
ATOM 4202 N N . CYS A 1 547 ? -1.053 9.718 36.560 1.00 89.19 547 CYS A N 1
ATOM 4203 C CA . CYS A 1 547 ? -2.171 8.785 36.640 1.00 89.19 547 CYS A CA 1
ATOM 4204 C C . CYS A 1 547 ? -2.369 8.071 35.298 1.00 89.19 547 CYS A C 1
ATOM 4206 O O . CYS A 1 547 ? -2.451 6.845 35.269 1.00 89.19 547 CYS A O 1
ATOM 4208 N N . ILE A 1 548 ? -2.371 8.824 34.193 1.00 93.50 548 ILE A N 1
ATOM 4209 C CA . ILE A 1 548 ? -2.526 8.262 32.848 1.00 93.50 548 ILE A CA 1
ATOM 4210 C C . ILE A 1 548 ? -1.354 7.344 32.501 1.00 93.50 548 ILE A C 1
ATOM 4212 O O . ILE A 1 548 ? -1.555 6.201 32.104 1.00 93.50 548 ILE A O 1
ATOM 4216 N N . THR A 1 549 ? -0.130 7.815 32.717 1.00 89.38 549 THR A N 1
ATOM 4217 C CA . THR A 1 549 ? 1.099 7.077 32.405 1.00 89.38 549 THR A CA 1
ATOM 4218 C C . THR A 1 549 ? 1.180 5.734 33.122 1.00 89.38 549 THR A C 1
ATOM 4220 O O . THR A 1 549 ? 1.475 4.720 32.491 1.00 89.38 549 THR A O 1
ATOM 4223 N N . ARG A 1 550 ? 0.879 5.705 34.428 1.00 83.50 550 ARG A N 1
ATOM 4224 C CA . ARG A 1 550 ? 0.903 4.472 35.228 1.00 83.50 550 ARG A CA 1
ATOM 4225 C C . ARG A 1 550 ? -0.087 3.439 34.703 1.00 83.50 550 ARG A C 1
ATOM 4227 O O . ARG A 1 550 ? 0.272 2.278 34.577 1.00 83.50 550 ARG A O 1
ATOM 4234 N N . VAL A 1 551 ? -1.311 3.862 34.391 1.00 86.25 551 VAL A N 1
ATOM 4235 C CA . VAL A 1 551 ? -2.392 2.956 33.976 1.00 86.25 551 VAL A CA 1
ATOM 4236 C C . VAL A 1 551 ? -2.225 2.502 32.526 1.00 86.25 551 VAL A C 1
ATOM 4238 O O . VAL A 1 551 ? -2.466 1.337 32.222 1.00 86.25 551 VAL A O 1
ATOM 4241 N N . LEU A 1 552 ? -1.782 3.386 31.625 1.00 89.38 552 LEU A N 1
ATOM 4242 C CA . LEU A 1 552 ? -1.528 3.013 30.231 1.00 89.38 552 LEU A CA 1
ATOM 4243 C C . LEU A 1 552 ? -0.291 2.121 30.061 1.00 89.38 552 LEU A C 1
ATOM 4245 O O . LEU A 1 552 ? -0.220 1.399 29.071 1.00 89.38 552 LEU A O 1
ATOM 4249 N N . SER A 1 553 ? 0.638 2.140 31.023 1.00 84.88 553 SER A N 1
ATOM 4250 C CA . SER A 1 553 ? 1.874 1.341 31.018 1.00 84.88 553 SER A CA 1
ATOM 4251 C C . SER A 1 553 ? 1.768 0.015 31.780 1.00 84.88 553 SER A C 1
ATOM 4253 O O . SER A 1 553 ? 2.796 -0.590 32.068 1.00 84.88 553 SER A O 1
ATOM 4255 N N . ILE A 1 554 ? 0.560 -0.435 32.127 1.00 76.94 554 ILE A N 1
ATOM 4256 C CA . ILE A 1 554 ? 0.309 -1.767 32.694 1.00 76.94 554 ILE A CA 1
ATOM 4257 C C . ILE A 1 554 ? -0.754 -2.488 31.865 1.00 76.94 554 ILE A C 1
ATOM 4259 O O . ILE A 1 554 ? -1.731 -1.880 31.422 1.00 76.94 554 ILE A O 1
ATOM 4263 N N . CYS A 1 555 ? -0.578 -3.792 31.656 1.00 72.62 555 CYS A N 1
ATOM 4264 C CA . CYS A 1 555 ? -1.575 -4.611 30.973 1.00 72.62 555 CYS A CA 1
ATOM 4265 C C . CYS A 1 555 ? -2.796 -4.821 31.879 1.00 72.62 555 CYS A C 1
ATOM 4267 O O . CYS A 1 555 ? -2.637 -5.161 33.053 1.00 72.62 555 CYS A O 1
ATOM 4269 N N . LYS A 1 556 ? -4.015 -4.665 31.340 1.00 71.62 556 LYS A N 1
ATOM 4270 C CA . LYS A 1 556 ? -5.249 -5.074 32.041 1.00 71.62 556 LYS A CA 1
ATOM 4271 C C . LYS A 1 556 ? -5.124 -6.556 32.439 1.00 71.62 556 LYS A C 1
ATOM 4273 O O . LYS A 1 556 ? -4.889 -7.396 31.573 1.00 71.62 556 LYS A O 1
ATOM 4278 N N . GLY A 1 557 ? -5.246 -6.868 33.731 1.00 63.81 557 GLY A N 1
ATOM 4279 C CA . GLY A 1 557 ? -5.067 -8.227 34.262 1.00 63.81 557 GLY A CA 1
ATOM 4280 C C . GLY A 1 557 ? -3.616 -8.678 34.492 1.00 63.81 557 GLY A C 1
ATOM 4281 O O . GLY A 1 557 ? -3.401 -9.851 34.785 1.00 63.81 557 GLY A O 1
ATOM 4282 N N . GLY A 1 558 ? -2.626 -7.785 34.359 1.00 58.59 558 GLY A N 1
ATOM 4283 C CA . GLY A 1 558 ? -1.209 -8.062 34.635 1.00 58.59 558 GLY A CA 1
ATOM 4284 C C . GLY A 1 558 ? -0.833 -8.016 36.125 1.00 58.59 558 GLY A C 1
ATOM 4285 O O . GLY A 1 558 ? -1.643 -7.692 36.995 1.00 58.59 558 GLY A O 1
ATOM 4286 N N . TRP A 1 559 ? 0.431 -8.324 36.440 1.00 44.09 559 TRP A N 1
ATOM 4287 C CA . TRP A 1 559 ? 0.934 -8.278 37.820 1.00 44.09 559 TRP A CA 1
ATOM 4288 C C . TRP A 1 559 ? 1.221 -6.832 38.237 1.00 44.09 559 TRP A C 1
ATOM 4290 O O . TRP A 1 559 ? 2.020 -6.152 37.600 1.00 44.09 559 TRP A O 1
ATOM 4300 N N . GLY A 1 560 ? 0.626 -6.370 39.340 1.00 48.38 560 GLY A N 1
ATOM 4301 C CA . GLY A 1 560 ? 1.118 -5.172 40.030 1.00 48.38 560 GLY A CA 1
ATOM 4302 C C . GLY A 1 560 ? 0.076 -4.262 40.668 1.00 48.38 560 GLY A C 1
ATOM 4303 O O . GLY A 1 560 ? 0.415 -3.608 41.649 1.00 48.38 560 GLY A O 1
ATOM 4304 N N . VAL A 1 561 ? -1.174 -4.206 40.191 1.00 47.38 561 VAL A N 1
ATOM 4305 C CA . VAL A 1 561 ? -2.182 -3.309 40.792 1.00 47.38 561 VAL A CA 1
ATOM 4306 C C . VAL A 1 561 ? -3.618 -3.823 40.597 1.00 47.38 561 VAL A C 1
ATOM 4308 O O . VAL A 1 561 ? -4.421 -3.180 39.948 1.00 47.38 561 VAL A O 1
ATOM 4311 N N . GLY A 1 562 ? -3.976 -4.982 41.157 1.00 51.72 562 GLY A N 1
ATOM 4312 C CA . GLY A 1 562 ? -5.331 -5.543 41.000 1.00 51.72 562 GLY A CA 1
ATOM 4313 C C . GLY A 1 562 ? -5.598 -6.062 39.578 1.00 51.72 562 GLY A C 1
ATOM 4314 O O . GLY A 1 562 ? -5.145 -5.487 38.595 1.00 51.72 562 GLY A O 1
ATOM 4315 N N . SER A 1 563 ? -6.346 -7.156 39.444 1.00 51.88 563 SER A N 1
ATOM 4316 C CA . SER A 1 563 ? -6.690 -7.753 38.140 1.00 51.88 563 SER A CA 1
ATOM 4317 C C . SER A 1 563 ? -7.495 -6.815 37.227 1.00 51.88 563 SER A C 1
ATOM 4319 O O . SER A 1 563 ? -7.520 -7.008 36.014 1.00 51.88 563 SER A O 1
ATOM 4321 N N . GLU A 1 564 ? -8.097 -5.766 37.795 1.00 57.22 564 GLU A N 1
ATOM 4322 C CA . GLU A 1 564 ? -9.062 -4.899 37.109 1.00 57.22 564 GLU A CA 1
ATOM 4323 C C . GLU A 1 564 ? -8.481 -3.582 36.568 1.00 57.22 564 GLU A C 1
ATOM 4325 O O . GLU A 1 564 ? -9.137 -2.890 35.787 1.00 57.22 564 GLU A O 1
ATOM 4330 N N . ILE A 1 565 ? -7.259 -3.202 36.964 1.00 64.25 565 ILE A N 1
ATOM 4331 C CA . ILE A 1 565 ? -6.672 -1.901 36.609 1.00 64.25 565 ILE A CA 1
ATOM 4332 C C . ILE A 1 565 ? -5.639 -2.103 35.501 1.00 64.25 565 ILE A C 1
ATOM 4334 O O . ILE A 1 565 ? -4.629 -2.775 35.688 1.00 64.25 565 ILE A O 1
ATOM 4338 N N . GLY A 1 566 ? -5.872 -1.493 34.338 1.00 74.12 566 GLY A N 1
ATOM 4339 C CA . GLY A 1 566 ? -4.875 -1.450 33.275 1.00 74.12 566 GLY A CA 1
ATOM 4340 C C . GLY A 1 566 ? -5.430 -1.161 31.892 1.00 74.12 566 GLY A C 1
ATOM 4341 O O . GLY A 1 566 ? -6.627 -0.928 31.688 1.00 74.12 566 GLY A O 1
ATOM 4342 N N . SER A 1 567 ? -4.505 -1.165 30.944 1.00 86.69 567 SER A N 1
ATOM 4343 C CA . SER A 1 567 ? -4.705 -0.748 29.568 1.00 86.69 567 SER A CA 1
ATOM 4344 C C . SER A 1 567 ? -4.481 -1.898 28.601 1.00 86.69 567 SER A C 1
ATOM 4346 O O . SER A 1 567 ? -3.706 -2.822 28.855 1.00 86.69 567 SER A O 1
ATOM 4348 N N . ARG A 1 568 ? -5.158 -1.817 27.461 1.00 88.00 568 ARG A N 1
ATOM 4349 C CA . ARG A 1 568 ? -4.971 -2.720 26.323 1.00 88.00 568 ARG A CA 1
ATOM 4350 C C . ARG A 1 568 ? -4.131 -2.106 25.210 1.00 88.00 568 ARG A C 1
ATOM 4352 O O . ARG A 1 568 ? -3.964 -2.726 24.170 1.00 88.00 568 ARG A O 1
ATOM 4359 N N . VAL A 1 569 ? -3.565 -0.914 25.411 1.00 90.00 569 VAL A N 1
ATOM 4360 C CA . VAL A 1 569 ? -2.744 -0.230 24.396 1.00 90.00 569 VAL A CA 1
ATOM 4361 C C . VAL A 1 569 ? -1.582 -1.108 23.916 1.00 90.00 569 VAL A C 1
ATOM 4363 O O . VAL A 1 569 ? -1.387 -1.226 22.711 1.00 90.00 569 VAL A O 1
ATOM 4366 N N . ALA A 1 570 ? -0.851 -1.767 24.823 1.00 85.81 570 ALA A N 1
ATOM 4367 C CA . ALA A 1 570 ? 0.258 -2.654 24.453 1.00 85.81 570 ALA A CA 1
ATOM 4368 C C . ALA A 1 570 ? -0.214 -3.895 23.665 1.00 85.81 570 ALA A C 1
ATOM 4370 O O . ALA A 1 570 ? 0.381 -4.235 22.647 1.00 85.81 570 ALA A O 1
ATOM 4371 N N . GLU A 1 571 ? -1.323 -4.519 24.080 1.00 83.94 571 GLU A N 1
ATOM 4372 C CA . GLU A 1 571 ? -1.945 -5.663 23.386 1.00 83.94 571 GLU A CA 1
ATOM 4373 C C . GLU A 1 571 ? -2.405 -5.277 21.971 1.00 83.94 571 GLU A C 1
ATOM 4375 O O . GLU A 1 571 ? -2.123 -5.972 20.994 1.00 83.94 571 GLU A O 1
ATOM 4380 N N . LEU A 1 572 ? -3.100 -4.144 21.850 1.00 85.56 572 LEU A N 1
ATOM 4381 C CA . LEU A 1 572 ? -3.597 -3.639 20.574 1.00 85.56 572 LEU A CA 1
ATOM 4382 C C . LEU A 1 572 ? -2.441 -3.217 19.656 1.00 85.56 572 LEU A C 1
ATOM 4384 O O . LEU A 1 572 ? -2.504 -3.466 18.455 1.00 85.56 572 LEU A O 1
ATOM 4388 N N . HIS A 1 573 ? -1.366 -2.646 20.207 1.00 87.31 573 HIS A N 1
ATOM 4389 C CA . HIS A 1 573 ? -0.142 -2.343 19.465 1.00 87.31 573 HIS A CA 1
ATOM 4390 C C . HIS A 1 573 ? 0.531 -3.604 18.916 1.00 87.31 573 HIS A C 1
ATOM 4392 O O . HIS A 1 573 ? 0.875 -3.648 17.739 1.00 87.31 573 HIS A O 1
ATOM 4398 N N . GLU A 1 574 ? 0.707 -4.630 19.753 1.00 83.56 574 GLU A N 1
ATOM 4399 C CA . GLU A 1 574 ? 1.330 -5.898 19.358 1.00 83.56 574 GLU A CA 1
ATOM 4400 C C . GLU A 1 574 ? 0.537 -6.576 18.232 1.00 83.56 574 GLU A C 1
ATOM 4402 O O . GLU A 1 574 ? 1.116 -7.111 17.289 1.00 83.56 574 GLU A O 1
ATOM 4407 N N . ARG A 1 575 ? -0.797 -6.500 18.297 1.00 79.75 575 ARG A N 1
ATOM 4408 C CA . ARG A 1 575 ? -1.689 -7.159 17.339 1.00 79.75 575 ARG A CA 1
ATOM 4409 C C . ARG A 1 575 ? -1.889 -6.394 16.030 1.00 79.75 575 ARG A C 1
ATOM 4411 O O . ARG A 1 575 ? -2.014 -7.025 14.984 1.00 79.75 575 ARG A O 1
ATOM 4418 N N . PHE A 1 576 ? -1.981 -5.068 16.083 1.00 78.81 576 PHE A N 1
ATOM 4419 C CA . PHE A 1 576 ? -2.406 -4.242 14.943 1.00 78.81 576 PHE A CA 1
ATOM 4420 C C . PHE A 1 576 ? -1.350 -3.229 14.481 1.00 78.81 576 PHE A C 1
ATOM 4422 O O . PHE A 1 576 ? -1.578 -2.497 13.519 1.00 78.81 576 PHE A O 1
ATOM 4429 N N . GLY A 1 577 ? -0.191 -3.185 15.136 1.00 78.25 577 GLY A N 1
ATOM 4430 C CA . GLY A 1 577 ? 0.915 -2.306 14.784 1.00 78.25 577 GLY A CA 1
ATOM 4431 C C . GLY A 1 577 ? 0.690 -0.837 15.148 1.00 78.25 577 GLY A C 1
ATOM 4432 O O . GLY A 1 577 ? -0.268 -0.442 15.818 1.00 78.25 577 GLY A O 1
ATOM 4433 N N . ARG A 1 578 ? 1.631 0.004 14.711 1.00 77.81 578 ARG A N 1
ATOM 4434 C CA . ARG A 1 578 ? 1.721 1.411 15.125 1.00 77.81 578 ARG A CA 1
ATOM 4435 C C . ARG A 1 578 ? 0.755 2.346 14.399 1.00 77.81 578 ARG A C 1
ATOM 4437 O O . ARG A 1 578 ? 0.442 3.404 14.929 1.00 77.81 578 ARG A O 1
ATOM 4444 N N . GLU A 1 579 ? 0.263 1.973 13.220 1.00 77.56 579 GLU A N 1
ATOM 4445 C CA . GLU A 1 579 ? -0.538 2.863 12.364 1.00 77.56 579 GLU A CA 1
ATOM 4446 C C . GLU A 1 579 ? -1.809 3.394 13.049 1.00 77.56 579 GLU A C 1
ATOM 4448 O O . GLU A 1 579 ? -2.226 4.516 12.782 1.00 77.56 579 GLU A O 1
ATOM 4453 N N . ARG A 1 580 ? -2.402 2.622 13.972 1.00 81.38 580 ARG A N 1
ATOM 4454 C CA . ARG A 1 580 ? -3.633 2.986 14.705 1.00 81.38 580 ARG A CA 1
ATOM 4455 C C . ARG A 1 580 ? -3.416 3.259 16.191 1.00 81.38 580 ARG A C 1
ATOM 4457 O O . ARG A 1 580 ? -4.383 3.382 16.941 1.00 81.38 580 ARG A O 1
ATOM 4464 N N . ILE A 1 581 ? -2.165 3.349 16.646 1.00 88.94 581 ILE A N 1
ATOM 4465 C CA . ILE A 1 581 ? -1.875 3.382 18.085 1.00 88.94 581 ILE A CA 1
ATOM 4466 C C . ILE A 1 581 ? -2.465 4.614 18.782 1.00 88.94 581 ILE A C 1
ATOM 4468 O O . ILE A 1 581 ? -2.961 4.494 19.899 1.00 88.94 581 ILE A O 1
ATOM 4472 N N . ALA A 1 582 ? -2.495 5.770 18.111 1.00 91.38 582 ALA A N 1
ATOM 4473 C CA . ALA A 1 582 ? -3.137 6.979 18.629 1.00 91.38 582 ALA A CA 1
ATOM 4474 C C . ALA A 1 582 ? -4.640 6.760 18.886 1.00 91.38 582 ALA A C 1
ATOM 4476 O O . ALA A 1 582 ? -5.136 7.077 19.968 1.00 91.38 582 ALA A O 1
ATOM 4477 N N . SER A 1 583 ? -5.339 6.121 17.942 1.00 92.06 583 SER A N 1
ATOM 4478 C CA . SER A 1 583 ? -6.754 5.766 18.076 1.00 92.06 583 SER A CA 1
ATOM 4479 C C . SER A 1 583 ? -7.007 4.757 19.192 1.00 92.06 583 SER A C 1
ATOM 4481 O O . SER A 1 583 ? -7.972 4.893 19.943 1.00 92.06 583 SER A O 1
ATOM 4483 N N . PHE A 1 584 ? -6.126 3.768 19.365 1.00 94.00 584 PHE A N 1
ATOM 4484 C CA . PHE A 1 584 ? -6.237 2.816 20.474 1.00 94.00 584 PHE A CA 1
ATOM 4485 C C . PHE A 1 584 ? -5.996 3.470 21.834 1.00 94.00 584 PHE A C 1
ATOM 4487 O O . PHE A 1 584 ? -6.728 3.181 22.777 1.00 94.00 584 PHE A O 1
ATOM 4494 N N . ILE A 1 585 ? -5.034 4.391 21.939 1.00 95.81 585 ILE A N 1
ATOM 4495 C CA . ILE A 1 585 ? -4.826 5.188 23.157 1.00 95.81 585 ILE A CA 1
ATOM 4496 C C . ILE A 1 585 ? -6.069 6.020 23.459 1.00 95.81 585 ILE A C 1
ATOM 4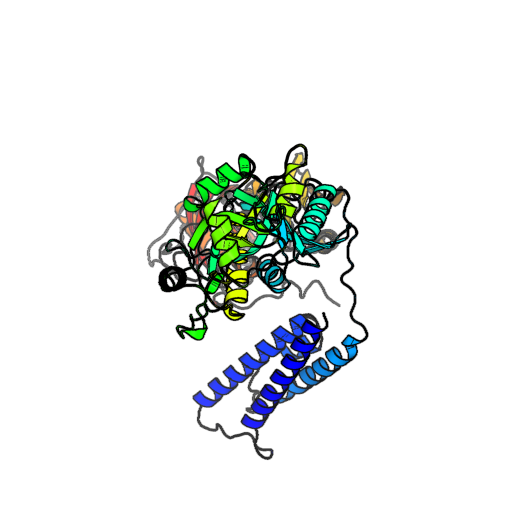498 O O . ILE A 1 585 ? -6.532 6.044 24.598 1.00 95.81 585 ILE A O 1
ATOM 4502 N N . ARG A 1 586 ? -6.646 6.663 22.440 1.00 96.25 586 ARG A N 1
ATOM 4503 C CA . ARG A 1 586 ? -7.863 7.461 22.576 1.00 96.25 586 ARG A CA 1
ATOM 4504 C C . ARG A 1 586 ? -9.044 6.614 23.055 1.00 96.25 586 ARG A C 1
ATOM 4506 O O . ARG A 1 586 ? -9.682 6.987 24.035 1.00 96.25 586 ARG A O 1
ATOM 4513 N N . LEU A 1 587 ? -9.295 5.455 22.440 1.00 95.62 587 LEU A N 1
ATOM 4514 C CA . LEU A 1 587 ? -10.330 4.515 22.887 1.00 95.62 587 LEU A CA 1
ATOM 4515 C C . LEU A 1 587 ? -10.102 4.022 24.319 1.00 95.62 587 LEU A C 1
ATOM 4517 O O . LEU A 1 587 ? -11.053 3.964 25.093 1.00 95.62 587 LEU A O 1
ATOM 4521 N N . GLU A 1 588 ? -8.865 3.695 24.694 1.00 94.69 588 GLU A N 1
ATOM 4522 C CA . GLU A 1 588 ? -8.554 3.210 26.043 1.00 94.69 588 GLU A CA 1
ATOM 4523 C C . GLU A 1 588 ? -8.707 4.304 27.105 1.00 94.69 588 GLU A C 1
ATOM 4525 O O . GLU A 1 588 ? -9.258 4.036 28.173 1.00 94.69 588 GLU A O 1
ATOM 4530 N N . LEU A 1 589 ? -8.321 5.551 26.811 1.00 96.44 589 LEU A N 1
ATOM 4531 C CA . LEU A 1 589 ? -8.600 6.697 27.684 1.00 96.44 589 LEU A CA 1
ATOM 4532 C C . LEU A 1 589 ? -10.110 6.869 27.902 1.00 96.44 589 LEU A C 1
ATOM 4534 O O . LEU A 1 589 ? -10.551 7.032 29.041 1.00 96.44 589 LEU A O 1
ATOM 4538 N N . ILE A 1 590 ? -10.905 6.778 26.829 1.00 96.00 590 ILE A N 1
ATOM 4539 C CA . ILE A 1 590 ? -12.371 6.867 26.895 1.00 96.00 590 ILE A CA 1
ATOM 4540 C C . ILE A 1 590 ? -12.946 5.711 27.718 1.00 96.00 590 ILE A C 1
ATOM 4542 O O . ILE A 1 590 ? -13.763 5.941 28.613 1.00 96.00 590 ILE A O 1
ATOM 4546 N N . ARG A 1 591 ? -12.519 4.473 27.441 1.00 94.19 591 ARG A N 1
ATOM 4547 C CA . ARG A 1 591 ? -12.981 3.270 28.140 1.00 94.19 591 ARG A CA 1
ATOM 4548 C C . ARG A 1 591 ? -12.708 3.384 29.633 1.00 94.19 591 ARG A C 1
ATOM 4550 O O . ARG A 1 591 ? -13.641 3.287 30.417 1.00 94.19 591 ARG A O 1
ATOM 4557 N N . ILE A 1 592 ? -11.467 3.657 30.030 1.00 92.81 592 ILE A N 1
ATOM 4558 C CA . ILE A 1 592 ? -11.053 3.703 31.442 1.00 92.81 592 ILE A CA 1
ATOM 4559 C C . ILE A 1 592 ? -11.711 4.876 32.195 1.00 92.81 592 ILE A C 1
ATOM 4561 O O . ILE A 1 592 ? -11.967 4.780 33.395 1.00 92.81 592 ILE A O 1
ATOM 4565 N N . ALA A 1 593 ? -12.037 5.976 31.509 1.00 93.50 593 ALA A N 1
ATOM 4566 C CA . ALA A 1 593 ? -12.844 7.054 32.086 1.00 93.50 593 ALA A CA 1
ATOM 4567 C C . ALA A 1 593 ? -14.328 6.674 32.250 1.00 93.50 593 ALA A C 1
ATOM 4569 O O . ALA A 1 593 ? -15.038 7.282 33.053 1.00 93.50 593 ALA A O 1
ATOM 4570 N N . THR A 1 594 ? -14.813 5.693 31.489 1.00 92.44 594 THR A N 1
ATOM 4571 C CA . THR A 1 594 ? -16.228 5.296 31.416 1.00 92.44 594 THR A CA 1
ATOM 4572 C C . THR A 1 594 ? -16.549 4.074 32.270 1.00 92.44 594 THR A C 1
ATOM 4574 O O . THR A 1 594 ? -17.659 3.977 32.778 1.00 92.44 594 THR A O 1
ATOM 4577 N N . THR A 1 595 ? -15.617 3.135 32.422 1.00 91.00 595 THR A N 1
ATOM 4578 C CA . THR A 1 595 ? -15.860 1.850 33.085 1.00 91.00 595 THR A CA 1
ATOM 4579 C C . THR A 1 595 ? -15.428 1.902 34.551 1.00 91.00 595 THR A C 1
ATOM 4581 O O . THR A 1 595 ? -14.297 2.324 34.818 1.00 91.00 595 THR A O 1
ATOM 4584 N N . PRO A 1 596 ? -16.273 1.472 35.503 1.00 89.38 596 PRO A N 1
ATOM 4585 C CA . PRO A 1 596 ? -15.889 1.401 36.903 1.00 89.38 596 PRO A CA 1
ATOM 4586 C C . PRO A 1 596 ? -14.897 0.257 37.133 1.00 89.38 596 PRO A C 1
ATOM 4588 O O . PRO A 1 596 ? -14.874 -0.727 36.405 1.00 89.38 596 PRO A O 1
ATOM 4591 N N . THR A 1 597 ? -14.104 0.373 38.187 1.00 83.19 597 THR A N 1
ATOM 4592 C CA . THR A 1 597 ? -13.322 -0.720 38.765 1.00 83.19 597 THR A CA 1
ATOM 4593 C C . THR A 1 597 ? -13.797 -0.942 40.189 1.00 83.19 597 THR A C 1
ATOM 4595 O O . THR A 1 597 ? -13.965 0.026 40.942 1.00 83.19 597 THR A O 1
ATOM 4598 N N . TRP A 1 598 ? -14.007 -2.197 40.572 1.00 80.56 598 TRP A N 1
ATOM 4599 C CA . TRP A 1 598 ? -14.383 -2.535 41.936 1.00 80.56 598 TRP A CA 1
ATOM 4600 C C . TRP A 1 598 ? -13.177 -2.442 42.871 1.00 80.56 598 TRP A C 1
ATOM 4602 O O . TRP A 1 598 ? -12.157 -3.098 42.658 1.00 80.56 598 TRP A O 1
ATOM 4612 N N . ASN A 1 599 ? -13.299 -1.656 43.939 1.00 74.31 599 ASN A N 1
ATOM 4613 C CA . ASN A 1 599 ? -12.297 -1.618 44.992 1.00 74.31 599 ASN A CA 1
ATOM 4614 C C . ASN A 1 599 ? -12.737 -2.510 46.158 1.00 74.31 599 ASN A C 1
ATOM 4616 O O . ASN A 1 599 ? -13.719 -2.241 46.852 1.00 74.31 599 ASN A O 1
ATOM 4620 N N . SER A 1 600 ? -11.983 -3.585 46.389 1.00 73.00 600 SER A N 1
ATOM 4621 C CA . SER A 1 600 ? -12.266 -4.554 47.450 1.00 73.00 600 SER A CA 1
ATOM 4622 C C . SER A 1 600 ? -12.098 -3.983 48.862 1.00 73.00 600 SER A C 1
ATOM 4624 O O . SER A 1 600 ? -12.718 -4.501 49.791 1.00 73.00 600 SER A O 1
ATOM 4626 N N . LEU A 1 601 ? -11.306 -2.916 49.033 1.00 73.81 601 LEU A N 1
ATOM 4627 C CA . LEU A 1 601 ? -11.024 -2.315 50.339 1.00 73.81 601 LEU A CA 1
ATOM 4628 C C . LEU A 1 601 ? -12.199 -1.489 50.865 1.00 73.81 601 LEU A C 1
ATOM 4630 O O . LEU A 1 601 ? -12.573 -1.635 52.027 1.00 73.81 601 LEU A O 1
ATOM 4634 N N . ASP A 1 602 ? -12.791 -0.632 50.032 1.00 80.31 602 ASP A N 1
ATOM 4635 C CA . ASP A 1 602 ? -13.903 0.238 50.438 1.00 80.31 602 ASP A CA 1
ATOM 4636 C C . ASP A 1 602 ? -15.271 -0.214 49.908 1.00 80.31 602 ASP A C 1
ATOM 4638 O O . ASP A 1 602 ? -16.283 0.421 50.214 1.00 80.31 602 ASP A O 1
ATOM 4642 N N . LYS A 1 603 ? -15.306 -1.339 49.178 1.00 79.81 603 LYS A N 1
ATOM 4643 C CA . LYS A 1 603 ? -16.505 -1.956 48.593 1.00 79.81 603 LYS A CA 1
ATOM 4644 C C . LYS A 1 603 ? -17.305 -0.973 47.735 1.00 79.81 603 LYS A C 1
ATOM 4646 O O . LYS A 1 603 ? -18.537 -0.949 47.792 1.00 79.81 603 LYS A O 1
ATOM 4651 N N . LYS A 1 604 ? -16.602 -0.127 46.981 1.00 82.75 604 LYS A N 1
ATOM 4652 C CA . LYS A 1 604 ? -17.194 0.856 46.072 1.00 82.75 604 LYS A CA 1
ATOM 4653 C C . LYS A 1 604 ? -16.603 0.741 44.676 1.00 82.75 604 LYS A C 1
ATOM 4655 O O . LYS A 1 604 ? -15.473 0.297 44.479 1.00 82.75 604 LYS A O 1
ATOM 4660 N N . GLU A 1 605 ? -17.390 1.185 43.706 1.00 84.81 605 GLU A N 1
ATOM 4661 C CA . GLU A 1 605 ? -16.923 1.416 42.346 1.00 84.81 605 GLU A CA 1
ATOM 4662 C C . GLU A 1 605 ? -16.140 2.726 42.274 1.00 84.81 605 GLU A C 1
ATOM 4664 O O . GLU A 1 605 ? -16.578 3.764 42.778 1.00 84.81 605 GLU A O 1
ATOM 4669 N N . HIS A 1 606 ? -14.997 2.679 41.596 1.00 84.88 606 HIS A N 1
ATOM 4670 C CA . HIS A 1 606 ? -14.173 3.846 41.302 1.00 84.88 606 HIS A CA 1
ATOM 4671 C C . HIS A 1 606 ? -13.944 3.954 39.804 1.00 84.88 606 HIS A C 1
ATOM 4673 O O . HIS A 1 606 ? -13.745 2.950 39.131 1.00 84.88 606 HIS A O 1
ATOM 4679 N N . PHE A 1 607 ? -13.916 5.176 39.285 1.00 88.81 607 PHE A N 1
ATOM 4680 C CA . PHE A 1 607 ? -13.565 5.437 37.892 1.00 88.81 607 PHE A CA 1
ATOM 4681 C C . PHE A 1 607 ? -12.125 5.934 37.856 1.00 88.81 607 PHE A C 1
ATOM 4683 O O . PHE A 1 607 ? -11.843 7.047 38.302 1.00 88.81 607 PHE A O 1
ATOM 4690 N N . VAL A 1 608 ? -11.214 5.108 37.340 1.00 88.69 608 VAL A N 1
ATOM 4691 C CA . VAL A 1 608 ? -9.762 5.364 37.373 1.00 88.69 608 VAL A CA 1
ATOM 4692 C C . VAL A 1 608 ? -9.414 6.707 36.723 1.00 88.69 608 VAL A C 1
ATOM 4694 O O . VAL A 1 608 ? -8.651 7.490 37.289 1.00 88.69 608 VAL A O 1
ATOM 4697 N N . PHE A 1 609 ? -10.032 7.010 35.578 1.00 92.88 609 PHE A N 1
ATOM 4698 C CA . PHE A 1 609 ? -9.957 8.322 34.925 1.00 92.88 609 PHE A CA 1
ATOM 4699 C C . PHE A 1 609 ? -11.256 9.121 35.071 1.00 92.88 609 PHE A C 1
ATOM 4701 O O . PHE A 1 609 ? -11.636 9.877 34.181 1.00 92.88 609 PHE A O 1
ATOM 4708 N N . GLY A 1 610 ? -11.939 9.002 36.213 1.00 91.38 610 GLY A N 1
ATOM 4709 C CA . GLY A 1 610 ? -13.186 9.720 36.507 1.00 91.38 610 GLY A CA 1
ATOM 4710 C C . GLY A 1 610 ? -13.069 11.250 36.514 1.00 91.38 610 GLY A C 1
ATOM 4711 O O . GLY A 1 610 ? -14.070 11.932 36.701 1.00 91.38 610 GLY A O 1
ATOM 4712 N N . PHE A 1 611 ? -11.871 11.799 36.314 1.00 94.06 611 PHE A N 1
ATOM 4713 C CA . PHE A 1 611 ? -11.596 13.225 36.136 1.00 94.06 611 PHE A CA 1
ATOM 4714 C C . PHE A 1 611 ? -11.572 13.675 34.660 1.00 94.06 611 PHE A C 1
ATOM 4716 O O . PHE A 1 611 ? -11.420 14.868 34.404 1.00 94.06 611 PHE A O 1
ATOM 4723 N N . ILE A 1 612 ? -11.694 12.759 33.690 1.00 95.62 612 ILE A N 1
ATOM 4724 C CA . ILE A 1 612 ? -11.756 13.076 32.254 1.00 95.62 612 ILE A CA 1
ATOM 4725 C C . ILE A 1 612 ? -13.226 13.176 31.829 1.00 95.62 612 ILE A C 1
ATOM 4727 O O . ILE A 1 612 ? -13.966 12.193 31.890 1.00 95.62 612 ILE A O 1
ATOM 4731 N N . ASP A 1 613 ? -13.644 14.356 31.369 1.00 93.19 613 ASP A N 1
ATOM 4732 C CA . ASP A 1 613 ? -14.969 14.555 30.775 1.00 93.19 613 ASP A CA 1
ATOM 4733 C C . ASP A 1 613 ? -14.980 14.091 29.313 1.00 93.19 613 ASP A C 1
ATOM 4735 O O . ASP A 1 613 ? -15.886 13.362 28.909 1.00 93.19 613 ASP A O 1
ATOM 4739 N N . ARG A 1 614 ? -13.953 14.473 28.538 1.00 93.88 614 ARG A N 1
ATOM 4740 C CA . ARG A 1 614 ? -13.821 14.129 27.115 1.00 93.88 614 ARG A CA 1
ATOM 4741 C C . ARG A 1 614 ? -12.358 14.029 26.683 1.00 93.88 614 ARG A C 1
ATOM 4743 O O . ARG A 1 614 ? -11.527 14.832 27.105 1.00 93.88 614 ARG A O 1
ATOM 4750 N N . VAL A 1 615 ? -12.055 13.084 25.795 1.00 96.31 615 VAL A N 1
ATOM 4751 C CA . VAL A 1 615 ? -10.744 12.959 25.133 1.00 96.31 615 VAL A CA 1
ATOM 4752 C C . VAL A 1 615 ? -10.789 13.685 23.788 1.00 96.31 615 VAL A C 1
ATOM 4754 O O . VAL A 1 615 ? -11.479 13.248 22.867 1.00 96.31 615 VAL A O 1
ATOM 4757 N N . LEU A 1 616 ? -10.093 14.816 23.675 1.00 86.12 616 LEU A N 1
ATOM 4758 C CA . LEU A 1 616 ? -10.197 15.712 22.518 1.00 86.12 616 LEU A CA 1
ATOM 4759 C C . LEU A 1 616 ? -9.222 15.333 21.408 1.00 86.12 616 LEU A C 1
ATOM 4761 O O . LEU A 1 616 ? -9.628 15.301 20.246 1.00 86.12 616 LEU A O 1
ATOM 4765 N N . ASP A 1 617 ? -7.978 15.009 21.762 1.00 90.62 617 ASP A N 1
ATOM 4766 C CA . ASP A 1 617 ? -6.974 14.568 20.799 1.00 90.62 617 ASP A CA 1
ATOM 4767 C C . ASP A 1 617 ? -5.839 13.748 21.427 1.00 90.62 617 ASP A C 1
ATOM 4769 O O . ASP A 1 617 ? -5.557 13.859 22.625 1.00 90.62 617 ASP A O 1
ATOM 4773 N N . VAL A 1 618 ? -5.202 12.921 20.594 1.00 93.62 618 VAL A N 1
ATOM 4774 C CA . VAL A 1 618 ? -4.000 12.148 20.923 1.00 93.62 618 VAL A CA 1
ATOM 4775 C C . VAL A 1 618 ? -3.020 12.233 19.752 1.00 93.62 618 VAL A C 1
ATOM 4777 O O . VAL A 1 618 ? -3.196 11.573 18.731 1.00 93.62 618 VAL A O 1
ATOM 4780 N N . GLY A 1 619 ? -1.951 13.005 19.930 1.00 88.31 619 GLY A N 1
ATOM 4781 C CA . GLY A 1 619 ? -0.828 13.092 19.000 1.00 88.31 619 GLY A CA 1
ATOM 4782 C C . GLY A 1 619 ? 0.324 12.177 19.413 1.00 88.31 619 GLY A C 1
ATOM 4783 O O . GLY A 1 619 ? 0.540 11.921 20.598 1.00 88.31 619 GLY A O 1
ATOM 4784 N N . LEU A 1 620 ? 1.102 11.693 18.445 1.00 92.12 620 LEU A N 1
ATOM 4785 C CA . LEU A 1 620 ? 2.321 10.925 18.713 1.00 92.12 620 LEU A CA 1
ATOM 4786 C C . LEU A 1 620 ? 3.551 11.816 18.554 1.00 92.12 620 LEU A C 1
ATOM 4788 O O . LEU A 1 620 ? 3.687 12.524 17.558 1.00 92.12 620 LEU A O 1
ATOM 4792 N N . LEU A 1 621 ? 4.456 11.748 19.526 1.00 88.50 621 LEU A N 1
ATOM 4793 C CA . LEU A 1 621 ? 5.758 12.409 19.488 1.00 88.50 621 LEU A CA 1
ATOM 4794 C C . LEU A 1 621 ? 6.865 11.378 19.222 1.00 88.50 621 LEU A C 1
ATOM 4796 O O . LEU A 1 621 ? 6.613 10.174 19.150 1.00 88.50 621 LEU A O 1
ATOM 4800 N N . ALA A 1 622 ? 8.101 11.856 19.065 1.00 87.50 622 ALA A N 1
ATOM 4801 C CA . ALA A 1 622 ? 9.265 10.984 18.946 1.00 87.50 622 ALA A CA 1
ATOM 4802 C C . ALA A 1 622 ? 9.398 10.082 20.184 1.00 87.50 622 ALA A C 1
ATOM 4804 O O . ALA A 1 622 ? 9.243 10.548 21.319 1.00 87.50 622 ALA A O 1
ATOM 4805 N N . ASP A 1 623 ? 9.699 8.803 19.957 1.00 89.56 623 ASP A N 1
ATOM 4806 C CA . ASP A 1 623 ? 9.823 7.837 21.042 1.00 89.56 623 ASP A CA 1
ATOM 4807 C C . ASP A 1 623 ? 10.995 8.180 21.960 1.00 89.56 623 ASP A C 1
ATOM 4809 O O . ASP A 1 623 ? 12.087 8.496 21.479 1.00 89.56 623 ASP A O 1
ATOM 4813 N N . PRO A 1 624 ? 10.806 8.075 23.283 1.00 86.19 624 PRO A N 1
ATOM 4814 C CA . PRO A 1 624 ? 11.860 8.368 24.239 1.00 86.19 624 PRO A CA 1
ATOM 4815 C C . PRO A 1 624 ? 12.882 7.225 24.344 1.00 86.19 624 PRO A C 1
ATOM 4817 O O . PRO A 1 624 ? 14.023 7.471 24.726 1.00 86.19 624 PRO A O 1
ATOM 4820 N N . ALA A 1 625 ? 12.484 5.984 24.038 1.00 85.75 625 ALA A N 1
ATOM 4821 C CA . ALA A 1 625 ? 13.334 4.793 24.053 1.00 85.75 625 ALA A CA 1
ATOM 4822 C C . ALA A 1 625 ? 12.657 3.620 23.318 1.00 85.75 625 ALA A C 1
ATOM 4824 O O . ALA A 1 625 ? 11.449 3.632 23.084 1.00 85.75 625 ALA A O 1
ATOM 4825 N N . ALA A 1 626 ? 13.418 2.566 23.011 1.00 82.12 626 ALA A N 1
ATOM 4826 C CA . ALA A 1 626 ? 12.864 1.328 22.463 1.00 82.12 626 ALA A CA 1
ATOM 4827 C C . ALA A 1 626 ? 11.830 0.705 23.422 1.00 82.12 626 ALA A C 1
ATOM 4829 O O . ALA A 1 626 ? 12.075 0.585 24.622 1.00 82.12 626 ALA A O 1
ATOM 4830 N N . GLY A 1 627 ? 10.669 0.309 22.892 1.00 83.94 627 GLY A N 1
ATOM 4831 C CA . GLY A 1 627 ? 9.564 -0.249 23.683 1.00 83.94 627 GLY A CA 1
ATOM 4832 C C . GLY A 1 627 ? 8.721 0.787 24.438 1.00 83.94 627 GLY A C 1
ATOM 4833 O O . GLY A 1 627 ? 7.812 0.397 25.171 1.00 83.94 627 GLY A O 1
ATOM 4834 N N . TRP A 1 628 ? 8.988 2.084 24.250 1.00 88.12 628 TRP A N 1
ATOM 4835 C CA . TRP A 1 628 ? 8.246 3.182 24.865 1.00 88.12 628 TRP A CA 1
ATOM 4836 C C . TRP A 1 628 ? 7.745 4.165 23.814 1.00 88.12 628 TRP A C 1
ATOM 4838 O O . TRP A 1 628 ? 8.448 4.490 22.865 1.00 88.12 628 TRP A O 1
ATOM 4848 N N . LEU A 1 629 ? 6.535 4.670 24.025 1.00 92.31 629 LEU A N 1
ATOM 4849 C CA . LEU A 1 629 ? 5.873 5.639 23.160 1.00 92.31 629 LEU A CA 1
ATOM 4850 C C . LEU A 1 629 ? 5.655 6.941 23.923 1.00 92.31 629 LEU A C 1
ATOM 4852 O O . LEU A 1 629 ? 5.259 6.907 25.087 1.00 92.31 629 LEU A O 1
ATOM 4856 N N . ARG A 1 630 ? 5.843 8.086 23.266 1.00 93.88 630 ARG A N 1
ATOM 4857 C CA . ARG A 1 630 ? 5.440 9.384 23.818 1.00 93.88 630 ARG A CA 1
ATOM 4858 C C . ARG A 1 630 ? 4.197 9.904 23.104 1.00 93.88 630 ARG A C 1
ATOM 4860 O O . ARG A 1 630 ? 4.206 10.072 21.886 1.00 93.88 630 ARG A O 1
ATOM 4867 N N . ALA A 1 631 ? 3.144 10.177 23.870 1.00 94.56 631 ALA A N 1
ATOM 4868 C CA . ALA A 1 631 ? 1.878 10.699 23.363 1.00 94.56 631 ALA A CA 1
ATOM 4869 C C . ALA A 1 631 ? 1.593 12.091 23.940 1.00 94.56 631 ALA A C 1
ATOM 4871 O O . ALA A 1 631 ? 1.708 12.298 25.148 1.00 94.56 631 ALA A O 1
ATOM 4872 N N . GLN A 1 632 ? 1.211 13.030 23.078 1.00 95.44 632 GLN A N 1
ATOM 4873 C CA . GLN A 1 632 ? 0.647 14.324 23.450 1.00 95.44 632 GLN A CA 1
ATOM 4874 C C . GLN A 1 632 ? -0.872 14.183 23.548 1.00 95.44 632 GLN A C 1
ATOM 4876 O O . GLN A 1 632 ? -1.504 13.636 22.650 1.00 95.44 632 GLN A O 1
ATOM 4881 N N . LEU A 1 633 ? -1.457 14.655 24.642 1.00 96.38 633 LEU A N 1
ATOM 4882 C CA . LEU A 1 633 ? -2.874 14.518 24.948 1.00 96.38 633 LEU A CA 1
ATOM 4883 C C . LEU A 1 633 ? -3.523 15.895 25.027 1.00 96.38 633 LEU A C 1
ATOM 4885 O O . LEU A 1 633 ? -2.984 16.790 25.680 1.00 96.38 633 LEU A O 1
ATOM 4889 N N . GLN A 1 634 ? -4.714 16.018 24.446 1.00 95.19 634 GLN A N 1
ATOM 4890 C CA . GLN A 1 634 ? -5.639 17.117 24.707 1.00 95.19 634 GLN A CA 1
ATOM 4891 C C . GLN A 1 634 ? -6.899 16.555 25.367 1.00 95.19 634 GLN A C 1
ATOM 4893 O O . GLN A 1 634 ? -7.598 15.719 24.788 1.00 95.19 634 GLN A O 1
ATOM 4898 N N . LEU A 1 635 ? -7.196 16.991 26.591 1.00 96.75 635 LEU A N 1
ATOM 4899 C CA . LEU A 1 635 ? -8.279 16.446 27.412 1.00 96.75 635 LEU A CA 1
ATOM 4900 C C . LEU A 1 635 ? -9.173 17.562 27.948 1.00 96.75 635 LEU A C 1
ATOM 4902 O O . LEU A 1 635 ? -8.689 18.568 28.464 1.00 96.75 635 LEU A O 1
ATOM 4906 N N . GLN A 1 636 ? -10.485 17.350 27.924 1.00 96.31 636 GLN A N 1
ATOM 4907 C CA . GLN A 1 636 ? -11.407 18.135 28.735 1.00 96.31 636 GLN A CA 1
ATOM 4908 C C . GLN A 1 636 ? -11.465 17.506 30.130 1.00 96.31 636 GLN A C 1
ATOM 4910 O O . GLN A 1 636 ? -11.978 16.397 30.295 1.00 96.31 636 GLN A O 1
ATOM 4915 N N . LEU A 1 637 ? -10.915 18.196 31.130 1.00 95.81 637 LEU A N 1
ATOM 4916 C CA . LEU A 1 637 ? -10.882 17.722 32.515 1.00 95.81 637 LEU A CA 1
ATOM 4917 C C . LEU A 1 637 ? -12.053 18.279 33.323 1.00 95.81 637 LEU A C 1
ATOM 4919 O O . LEU A 1 637 ? -12.412 19.454 33.195 1.00 95.81 637 LEU A O 1
ATOM 4923 N N . HIS A 1 638 ? -12.586 17.459 34.222 1.00 94.50 638 HIS A N 1
ATOM 4924 C CA . HIS A 1 638 ? -13.688 17.857 35.078 1.00 94.50 638 HIS A CA 1
ATOM 4925 C C . HIS A 1 638 ? -13.258 18.926 36.085 1.00 94.50 638 HIS A C 1
ATOM 4927 O O . HIS A 1 638 ? -12.357 18.719 36.902 1.00 94.50 638 HIS A O 1
ATOM 4933 N N . GLY A 1 639 ? -13.933 20.075 36.047 1.00 90.94 639 GLY A N 1
ATOM 4934 C CA . GLY A 1 639 ? -13.609 21.239 36.876 1.00 90.94 639 GLY A CA 1
ATOM 4935 C C . GLY A 1 639 ? -12.586 22.203 36.262 1.00 90.94 639 GLY A C 1
ATOM 4936 O O . GLY A 1 639 ? -12.275 23.212 36.893 1.00 90.94 639 GLY A O 1
ATOM 4937 N N . VAL A 1 640 ? -12.102 21.951 35.039 1.00 91.62 640 VAL A N 1
ATOM 4938 C CA . VAL A 1 640 ? -11.214 22.862 34.294 1.00 91.62 640 VAL A CA 1
ATOM 4939 C C . VAL A 1 640 ? -11.969 23.440 33.101 1.00 91.62 640 VAL A C 1
ATOM 4941 O O . VAL A 1 640 ? -12.581 22.706 32.336 1.00 91.62 640 VAL A O 1
ATOM 4944 N N . LYS A 1 641 ? -11.954 24.768 32.937 1.00 85.88 641 LYS A N 1
ATOM 4945 C CA . LYS A 1 641 ? -12.718 25.437 31.866 1.00 85.88 641 LYS A CA 1
ATOM 4946 C C . LYS A 1 641 ? -12.110 25.264 30.475 1.00 85.88 641 LYS A C 1
ATOM 4948 O O . LYS A 1 641 ? -12.854 25.173 29.509 1.00 85.88 641 LYS A O 1
ATOM 4953 N N . LEU A 1 642 ? -10.783 25.287 30.377 1.00 88.50 642 LEU A N 1
ATOM 4954 C CA . LEU A 1 642 ? -10.063 25.156 29.112 1.00 88.50 642 LEU A CA 1
ATOM 4955 C C . LEU A 1 642 ? -9.567 23.716 28.931 1.00 88.50 642 LEU A C 1
ATOM 4957 O O . LEU A 1 642 ? -9.272 23.063 29.938 1.00 88.50 642 LEU A O 1
ATOM 4961 N N . PRO A 1 643 ? -9.440 23.236 27.682 1.00 92.19 643 PRO A N 1
ATOM 4962 C CA . PRO A 1 643 ? -8.742 21.994 27.388 1.00 92.19 643 PRO A CA 1
ATOM 4963 C C . PRO A 1 643 ? -7.363 21.960 28.045 1.00 92.19 643 PRO A C 1
ATOM 4965 O O . PRO A 1 643 ? -6.591 22.915 27.958 1.00 92.19 643 PRO A O 1
ATOM 4968 N N . TRP A 1 644 ? -7.069 20.859 28.724 1.00 95.19 644 TRP A N 1
ATOM 4969 C CA . TRP A 1 644 ? -5.753 20.585 29.272 1.00 95.19 644 TRP A CA 1
ATOM 4970 C C . TRP A 1 644 ? -4.887 19.916 28.209 1.00 95.19 644 TRP A C 1
ATOM 4972 O O . TRP A 1 644 ? -5.340 18.982 27.544 1.00 95.19 644 TRP A O 1
ATOM 4982 N N . GLU A 1 645 ? -3.638 20.359 28.099 1.00 95.25 645 GLU A N 1
ATOM 4983 C CA . GLU A 1 645 ? -2.638 19.759 27.222 1.00 95.25 645 GLU A CA 1
ATOM 4984 C C . GLU A 1 645 ? -1.439 19.265 28.029 1.00 95.25 645 GLU A C 1
ATOM 4986 O O . GLU A 1 645 ? -0.955 19.941 28.940 1.00 95.25 645 GLU A O 1
ATOM 4991 N N . GLY A 1 646 ? -0.924 18.095 27.668 1.00 89.44 646 GLY A N 1
ATOM 4992 C CA . GLY A 1 646 ? 0.302 17.558 28.246 1.00 89.44 646 GLY A CA 1
ATOM 4993 C C . GLY A 1 646 ? 0.777 16.316 27.511 1.00 89.44 646 GLY A C 1
ATOM 4994 O O . GLY A 1 646 ? 0.131 15.857 26.573 1.00 89.44 646 GLY A O 1
ATOM 4995 N N . PHE A 1 647 ? 1.913 15.759 27.924 1.00 92.81 647 PHE A N 1
ATOM 4996 C CA . PHE A 1 647 ? 2.437 14.523 27.346 1.00 92.81 647 PHE A CA 1
ATOM 4997 C C . PHE A 1 647 ? 2.550 13.411 28.387 1.00 92.81 647 PHE A C 1
ATOM 4999 O O . PHE A 1 647 ? 2.668 13.657 29.589 1.00 92.81 647 PHE A O 1
ATOM 5006 N N . VAL A 1 648 ? 2.529 12.175 27.900 1.00 93.62 648 VAL A N 1
ATOM 5007 C CA . VAL A 1 648 ? 2.723 10.956 28.686 1.00 93.62 648 VAL A CA 1
ATOM 5008 C C . VAL A 1 648 ? 3.668 10.007 27.958 1.00 93.62 648 VAL A C 1
ATOM 5010 O O . VAL A 1 648 ? 3.719 9.990 26.727 1.00 93.62 648 VAL A O 1
ATOM 5013 N N . ASN A 1 649 ? 4.401 9.204 28.725 1.00 90.75 649 ASN A N 1
ATOM 5014 C CA . ASN A 1 649 ? 5.204 8.100 28.205 1.00 90.75 649 ASN A CA 1
ATOM 5015 C C . ASN A 1 649 ? 4.467 6.786 28.495 1.00 90.75 649 ASN A C 1
ATOM 5017 O O . ASN A 1 649 ? 3.988 6.587 29.606 1.00 90.75 649 ASN A O 1
ATOM 5021 N N . ILE A 1 650 ? 4.364 5.896 27.512 1.00 90.81 650 ILE A N 1
ATOM 5022 C CA . ILE A 1 650 ? 3.588 4.654 27.592 1.00 90.81 650 ILE A CA 1
ATOM 5023 C C . ILE A 1 650 ? 4.510 3.475 27.282 1.00 90.81 650 ILE A C 1
ATOM 5025 O O . ILE A 1 650 ? 5.132 3.441 26.219 1.00 90.81 650 ILE A O 1
ATOM 5029 N N . CYS A 1 651 ? 4.594 2.505 28.193 1.00 85.94 651 CYS A N 1
ATOM 5030 C CA . CYS A 1 651 ? 5.303 1.249 27.947 1.00 85.94 651 CYS A CA 1
ATOM 5031 C C . CYS A 1 651 ? 4.478 0.347 27.017 1.00 85.94 651 CYS A C 1
ATOM 5033 O O . CYS A 1 651 ? 3.313 0.067 27.296 1.00 85.94 651 CYS A O 1
ATOM 5035 N N . LEU A 1 652 ? 5.087 -0.125 25.926 1.00 84.00 652 LEU A N 1
ATOM 5036 C CA . LEU A 1 652 ? 4.453 -1.013 24.943 1.00 84.00 652 LEU A CA 1
ATOM 5037 C C . LEU A 1 652 ? 4.918 -2.473 25.052 1.00 84.00 652 LEU A C 1
ATOM 5039 O O . LEU A 1 652 ? 4.450 -3.315 24.291 1.00 84.00 652 LEU A O 1
ATOM 5043 N N . SER A 1 653 ? 5.843 -2.790 25.963 1.00 70.19 653 SER A N 1
ATOM 5044 C CA . SER A 1 653 ? 6.345 -4.159 26.118 1.00 70.19 653 SER A CA 1
ATOM 5045 C C . SER A 1 653 ? 5.402 -5.012 26.961 1.00 70.19 653 SER A C 1
ATOM 5047 O O . SER A 1 653 ? 5.314 -4.833 28.174 1.00 70.19 653 SER A O 1
ATOM 5049 N N . THR A 1 654 ? 4.759 -5.999 26.339 1.00 62.19 654 THR A N 1
ATOM 5050 C CA . THR A 1 654 ? 3.945 -7.014 27.029 1.00 62.19 654 THR A CA 1
ATOM 5051 C C . THR A 1 654 ? 4.801 -8.009 27.830 1.00 62.19 654 THR A C 1
ATOM 5053 O O . THR A 1 654 ? 4.329 -8.577 28.811 1.00 62.19 654 THR A O 1
ATOM 5056 N N . HIS A 1 655 ? 6.090 -8.163 27.495 1.00 53.34 655 HIS A N 1
ATOM 5057 C CA . HIS A 1 655 ? 7.031 -9.061 28.182 1.00 53.34 655 HIS A CA 1
ATOM 5058 C C . HIS A 1 655 ? 7.504 -8.554 29.554 1.00 53.34 65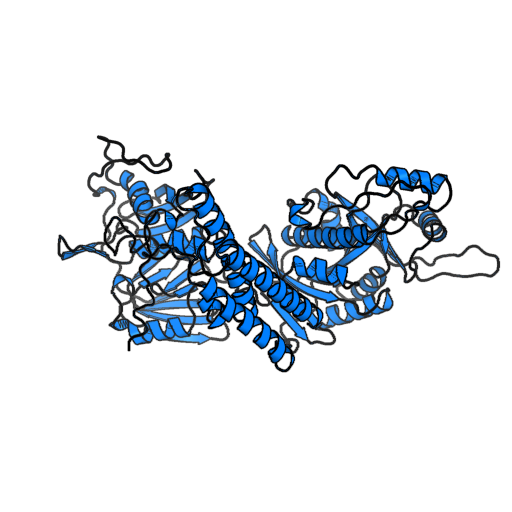5 HIS A C 1
ATOM 5060 O O . HIS A 1 655 ? 7.825 -9.361 30.424 1.00 53.34 655 HIS A O 1
ATOM 5066 N N . HIS A 1 656 ? 7.529 -7.236 29.773 1.00 44.16 656 HIS A N 1
ATOM 5067 C CA . HIS A 1 656 ? 7.929 -6.637 31.055 1.00 44.16 656 HIS A CA 1
ATOM 5068 C C . HIS A 1 656 ? 6.761 -6.462 32.048 1.00 44.16 656 HIS A C 1
ATOM 5070 O O . HIS A 1 656 ? 6.982 -5.978 33.155 1.00 44.16 656 HIS A O 1
ATOM 5076 N N . LEU A 1 657 ? 5.532 -6.853 31.673 1.00 49.59 657 LEU A N 1
ATOM 5077 C CA . LEU A 1 657 ? 4.291 -6.542 32.407 1.00 49.59 657 LEU A CA 1
ATOM 5078 C C . LEU A 1 657 ? 3.558 -7.773 32.998 1.00 49.59 657 LEU A C 1
ATOM 5080 O O . LEU A 1 657 ? 2.479 -7.633 33.577 1.00 49.59 657 LEU A O 1
ATOM 5084 N N . GLY A 1 658 ? 4.170 -8.965 32.936 1.00 40.47 658 GLY A N 1
ATOM 5085 C CA . GLY A 1 658 ? 3.666 -10.210 33.545 1.00 40.47 658 GLY A CA 1
ATOM 5086 C C . GLY A 1 658 ? 2.693 -11.021 32.658 1.00 40.47 658 GLY A C 1
ATOM 5087 O O . GLY A 1 658 ? 2.172 -10.499 31.675 1.00 40.47 658 GLY A O 1
ATOM 5088 N N . PRO A 1 659 ? 2.473 -12.322 32.950 1.00 37.56 659 PRO A N 1
ATOM 5089 C CA . PRO A 1 659 ? 1.733 -13.247 32.081 1.00 37.56 659 PRO A CA 1
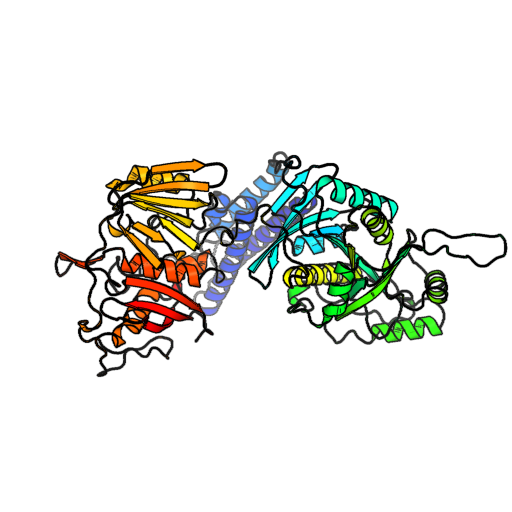ATOM 5090 C C . PRO A 1 659 ? 0.225 -12.956 31.959 1.00 37.56 659 PRO A C 1
ATOM 5092 O O . PRO A 1 659 ? -0.411 -12.462 32.886 1.00 37.56 659 PRO A O 1
ATOM 5095 N N . LYS A 1 660 ? -0.323 -13.339 30.794 1.00 41.97 660 LYS A N 1
ATOM 5096 C CA . LYS A 1 660 ? -1.711 -13.180 30.318 1.00 41.97 660 LYS A CA 1
ATOM 5097 C C . LYS A 1 660 ? -2.748 -13.915 31.187 1.00 41.97 660 LYS A C 1
ATOM 5099 O O . LYS A 1 660 ? -2.574 -15.111 31.428 1.00 41.97 660 LYS A O 1
ATOM 5104 N N . PRO A 1 661 ? -3.904 -13.305 31.494 1.00 34.16 661 PRO A N 1
ATOM 5105 C CA . PRO A 1 661 ? -5.157 -14.038 31.612 1.00 34.16 661 PRO A CA 1
ATOM 5106 C C . PRO A 1 661 ? -5.694 -14.367 30.207 1.00 34.16 661 PRO A C 1
ATOM 5108 O O . PRO A 1 661 ? -5.857 -13.480 29.367 1.00 34.16 661 PRO A O 1
ATOM 5111 N N . ASP A 1 662 ? -5.988 -15.643 29.949 1.00 39.50 662 ASP A N 1
ATOM 5112 C CA . ASP A 1 662 ? -6.786 -16.090 28.798 1.00 39.50 662 ASP A CA 1
ATOM 5113 C C . ASP A 1 662 ? -8.221 -15.541 28.937 1.00 39.50 662 ASP A C 1
ATOM 5115 O O . ASP A 1 662 ? -9.091 -16.200 29.508 1.00 39.50 662 ASP A O 1
ATOM 5119 N N . PHE A 1 663 ? -8.512 -14.358 28.384 1.00 38.09 663 PHE A N 1
ATOM 5120 C CA . PHE A 1 663 ? -9.881 -13.807 28.338 1.00 38.09 663 PHE A CA 1
ATOM 5121 C C . PHE A 1 663 ? -10.884 -14.719 27.592 1.00 38.09 663 PHE A C 1
ATOM 5123 O O . PHE A 1 663 ? -12.092 -14.538 27.712 1.00 38.09 663 PHE A O 1
ATOM 5130 N N . PHE A 1 664 ? -10.409 -15.730 26.851 1.00 36.81 664 PHE A N 1
ATOM 5131 C CA . PHE A 1 664 ? -11.243 -16.648 26.066 1.00 36.81 664 PHE A CA 1
ATOM 5132 C C . PHE A 1 664 ? -11.516 -18.011 26.719 1.00 36.81 664 PHE A C 1
ATOM 5134 O O . PHE A 1 664 ? -12.262 -18.805 26.149 1.00 36.81 664 PHE A O 1
ATOM 5141 N N . LYS A 1 665 ? -11.007 -18.289 27.928 1.00 33.28 665 LYS A N 1
ATOM 5142 C CA . LYS A 1 665 ? -11.310 -19.553 28.634 1.00 33.28 665 LYS A CA 1
ATOM 5143 C C . LYS A 1 665 ? -12.688 -19.607 29.312 1.00 33.28 665 LYS A C 1
ATOM 5145 O O . LYS A 1 665 ? -13.029 -20.636 29.877 1.00 33.28 665 LYS A O 1
ATOM 5150 N N . GLY A 1 666 ? -13.487 -18.539 29.233 1.00 33.28 666 GLY A N 1
ATOM 5151 C CA . GLY A 1 666 ? -14.833 -18.475 29.825 1.00 33.28 666 GLY A CA 1
ATOM 5152 C C . GLY A 1 666 ? -16.008 -18.535 28.841 1.00 33.28 666 GLY A C 1
ATOM 5153 O O . GLY A 1 666 ? -17.143 -18.640 29.284 1.00 33.28 666 GLY A O 1
ATOM 5154 N N . VAL A 1 667 ? -15.772 -18.481 27.522 1.00 34.72 667 VAL A N 1
ATOM 5155 C CA . VAL A 1 667 ? -16.846 -18.577 26.497 1.00 34.72 667 VAL A CA 1
ATOM 5156 C C . VAL A 1 667 ? -17.020 -20.016 25.985 1.00 34.72 667 VAL A C 1
ATOM 5158 O O . VAL A 1 667 ? -17.902 -20.310 25.183 1.00 34.72 667 VAL A O 1
ATOM 5161 N N . HIS A 1 668 ? -16.213 -20.939 26.503 1.00 32.78 668 HIS A N 1
ATOM 5162 C CA . HIS A 1 668 ? -16.395 -22.370 26.326 1.00 32.78 668 HIS A CA 1
ATOM 5163 C C . HIS A 1 668 ? -16.387 -23.039 27.694 1.00 32.78 668 HIS A C 1
ATOM 5165 O O . HIS A 1 668 ? -15.332 -23.313 28.262 1.00 32.78 668 HIS A O 1
ATOM 5171 N N . GLY A 1 669 ? -17.575 -23.299 28.218 1.00 29.59 669 GLY A N 1
ATOM 5172 C CA . GLY A 1 669 ? -17.757 -24.352 29.199 1.00 29.59 669 GLY A CA 1
ATOM 5173 C C . GLY A 1 669 ? -19.229 -24.744 29.283 1.00 29.59 669 GLY A C 1
ATOM 5174 O O . GLY A 1 669 ? -20.078 -23.854 29.194 1.00 29.59 669 GLY A O 1
ATOM 5175 N N . PRO A 1 670 ? -19.553 -26.018 29.544 1.00 35.38 670 PRO A N 1
ATOM 5176 C CA . PRO A 1 670 ? -18.852 -27.236 29.124 1.00 35.38 670 PRO A CA 1
ATOM 5177 C C . PRO A 1 670 ? -19.005 -27.540 27.623 1.00 35.38 670 PRO A C 1
ATOM 5179 O O . PRO A 1 670 ? -19.932 -26.991 26.985 1.00 35.38 670 PRO A O 1
#

Sequence (670 aa):
MVAIERDNTERLGQLLREGEELVADWWVDGYPLTHIGDPDGLDEFVERAQTWRLTCLTLLSRLFGSEHPLSKAMADPVRQDGSGRINLHTLIPPLRAAMREVQDDGRKAPSRRAMKLPADLKGKIDFAIITIKEEEFEAVLARLPVEESVHGRRVYNLASVGTAAGDTYVVAIVRCIEQGTGEAQAVARDIIEELEPQWLLVVGIAGGVPATEFTLGDVVVSTRIFDFNVEAVVHDQPREFAVSGGPLAPSAAAVVANLRAMQLGSWSAASTIGCARPNVKKAKANFYGDLEWQKRVRASLKALDRQPLVVSGAIASSDRLMKDEELPRLWLKTTRQLLAIEMESAGVYRAARSRSPEVPTIAIRGISDIVGYKRDPGWTNYACHSAASFALAFLRARPVTPRGLLTLNAAPSTTSDWAGLVALGPGIIAPGSLIGADGATWQVQVSGAFILGDESVLTRFCDNFDSLAREDRFVAIEAHGEGRLLSRAPRWRRDARALRIDLEVEPLSRRTNVATMGRDLAIDMDKVPINVKLNQYVSGVERVPQCITRVLSICKGGWGVGSEIGSRVAELHERFGRERIASFIRLELIRIATTPTWNSLDKKEHFVFGFIDRVLDVGLLADPAAGWLRAQLQLQLHGVKLPWEGFVNICLSTHHLGPKPDFFKGVHGP